Protein AF-A0A7T5EY47-F1 (afdb_monomer_lite)

Radius of gyration: 26.81 Å; chains: 1; bounding box: 70×39×74 Å

Structure (mmCIF, N/CA/C/O backbone):
data_AF-A0A7T5EY47-F1
#
_entry.id   AF-A0A7T5EY47-F1
#
loop_
_atom_site.group_PDB
_atom_site.id
_atom_site.type_symbol
_atom_site.label_atom_id
_atom_site.label_alt_id
_atom_site.label_comp_id
_atom_site.label_asym_id
_atom_site.label_entity_id
_atom_site.label_seq_id
_atom_site.pdbx_PDB_ins_code
_atom_site.Cartn_x
_atom_site.Cartn_y
_atom_site.Cartn_z
_atom_site.occupancy
_atom_site.B_iso_or_equiv
_atom_site.auth_seq_id
_atom_site.auth_comp_id
_atom_site.auth_asym_id
_atom_site.auth_atom_id
_atom_site.pdbx_PDB_model_num
ATOM 1 N N . MET A 1 1 ? 3.473 3.262 28.115 1.00 92.56 1 MET A N 1
ATOM 2 C CA . MET A 1 1 ? 3.878 2.102 27.290 1.00 92.56 1 MET A CA 1
ATOM 3 C C . MET A 1 1 ? 5.386 2.145 27.084 1.00 92.56 1 MET A C 1
ATOM 5 O O . MET A 1 1 ? 6.031 3.031 27.635 1.00 92.56 1 MET A O 1
ATOM 9 N N . GLN A 1 2 ? 5.964 1.184 26.366 1.00 93.12 2 GLN A N 1
ATOM 10 C CA . GLN A 1 2 ? 7.401 1.141 26.091 1.00 93.12 2 GLN A CA 1
ATOM 11 C C . GLN A 1 2 ? 7.886 2.370 25.281 1.00 93.12 2 GLN A C 1
ATOM 13 O O . GLN A 1 2 ? 7.117 2.897 24.471 1.00 93.12 2 GLN A O 1
ATOM 18 N N . PRO A 1 3 ? 9.122 2.858 25.504 1.00 95.50 3 PRO A N 1
ATOM 19 C CA . PRO A 1 3 ? 9.753 3.883 24.666 1.00 95.50 3 PRO A CA 1
ATOM 20 C C . PRO A 1 3 ? 10.361 3.278 23.387 1.00 95.50 3 PRO A C 1
ATOM 22 O O . PRO A 1 3 ? 10.554 2.064 23.315 1.00 95.50 3 PRO A O 1
ATOM 25 N N . ILE A 1 4 ? 10.727 4.128 22.418 1.00 96.06 4 ILE A N 1
ATOM 26 C CA . ILE A 1 4 ? 11.508 3.720 21.233 1.00 96.06 4 ILE A CA 1
ATOM 27 C C . ILE A 1 4 ? 12.911 3.272 21.660 1.00 96.06 4 ILE A C 1
ATOM 29 O O . ILE A 1 4 ? 13.583 3.964 22.434 1.00 96.06 4 ILE A O 1
ATOM 33 N N . LYS A 1 5 ? 13.378 2.142 21.125 1.00 96.38 5 LYS A N 1
ATOM 34 C CA . LYS A 1 5 ? 14.752 1.644 21.265 1.00 96.38 5 LYS A CA 1
ATOM 35 C C . LYS A 1 5 ? 15.541 1.952 19.991 1.00 96.38 5 LYS A C 1
ATOM 37 O O . LYS A 1 5 ? 14.991 2.118 18.910 1.00 96.38 5 LYS A O 1
ATOM 42 N N . LYS A 1 6 ? 16.867 2.018 20.122 1.00 92.81 6 LYS A N 1
ATOM 43 C CA . LYS A 1 6 ? 17.771 2.407 19.028 1.00 92.81 6 LYS A CA 1
ATOM 44 C C . LYS A 1 6 ? 17.626 1.537 17.772 1.00 92.81 6 LYS A C 1
ATOM 46 O O . LYS A 1 6 ? 17.693 2.074 16.670 1.00 92.81 6 LYS A O 1
ATOM 51 N N . ASP A 1 7 ? 17.474 0.233 17.967 1.00 94.94 7 ASP A N 1
ATOM 52 C CA . ASP A 1 7 ? 17.495 -0.764 16.892 1.00 94.94 7 ASP A CA 1
ATOM 53 C C . ASP A 1 7 ? 16.086 -1.169 16.442 1.00 94.94 7 ASP A C 1
ATOM 55 O O . ASP A 1 7 ? 15.936 -2.121 15.680 1.00 94.94 7 ASP A O 1
ATOM 59 N N . ASP A 1 8 ? 15.053 -0.461 16.912 1.00 98.00 8 ASP A N 1
ATOM 60 C CA . ASP A 1 8 ? 13.693 -0.719 16.463 1.00 98.00 8 ASP A CA 1
ATOM 61 C C . ASP A 1 8 ? 13.562 -0.461 14.954 1.00 98.00 8 ASP A C 1
ATOM 63 O O . ASP A 1 8 ? 14.113 0.501 14.403 1.00 98.00 8 ASP A O 1
ATOM 67 N N . ALA A 1 9 ? 12.829 -1.347 14.283 1.00 98.38 9 ALA A N 1
ATOM 68 C CA . ALA A 1 9 ? 12.565 -1.263 12.860 1.00 98.38 9 ALA A CA 1
ATOM 69 C C . ALA A 1 9 ? 11.785 0.018 12.556 1.00 98.38 9 ALA A C 1
ATOM 71 O O . ALA A 1 9 ? 10.772 0.310 13.193 1.00 98.38 9 ALA A O 1
ATOM 72 N N . LYS A 1 10 ? 12.269 0.775 11.572 1.00 98.69 10 LYS A N 1
ATOM 73 C CA . LYS A 1 10 ? 11.682 2.049 11.154 1.00 98.69 10 LYS A CA 1
ATOM 74 C C . LYS A 1 10 ? 10.730 1.840 9.992 1.00 98.69 10 LYS A C 1
ATOM 76 O O . LYS A 1 10 ? 11.046 1.105 9.051 1.00 98.69 10 LYS A O 1
ATOM 81 N N . GLY A 1 11 ? 9.608 2.534 10.042 1.00 98.75 11 GLY A N 1
ATOM 82 C CA . GLY A 1 11 ? 8.609 2.525 8.995 1.00 98.75 11 GLY A C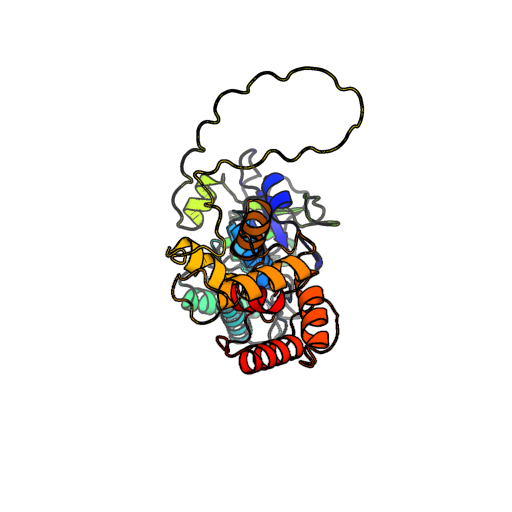A 1
ATOM 83 C C . GLY A 1 11 ? 8.074 3.909 8.692 1.00 98.75 11 GLY A C 1
ATOM 84 O O . GLY A 1 11 ? 8.488 4.907 9.286 1.00 98.75 11 GLY A O 1
ATOM 85 N N . ILE A 1 12 ? 7.162 3.931 7.736 1.00 98.88 12 ILE A N 1
ATOM 86 C CA . ILE A 1 12 ? 6.366 5.095 7.360 1.00 98.88 12 ILE A CA 1
ATOM 87 C C . ILE A 1 12 ? 4.954 4.637 7.019 1.00 98.88 12 ILE A C 1
ATOM 89 O O . ILE A 1 12 ? 4.770 3.507 6.554 1.00 98.88 12 ILE A O 1
ATOM 93 N N . ASP A 1 13 ? 3.991 5.538 7.076 1.00 98.69 13 ASP A N 1
ATOM 94 C CA . ASP A 1 13 ? 2.706 5.339 6.431 1.00 98.69 13 ASP A CA 1
ATOM 95 C C . ASP A 1 13 ? 2.437 6.397 5.359 1.00 98.69 13 ASP A C 1
ATOM 97 O O . ASP A 1 13 ? 2.925 7.529 5.405 1.00 98.69 13 ASP A O 1
ATOM 101 N N . VAL A 1 14 ? 1.776 5.966 4.282 1.00 97.88 14 VAL A N 1
ATOM 102 C CA . VAL A 1 14 ? 1.574 6.776 3.079 1.00 97.88 14 VAL A CA 1
ATOM 103 C C . VAL A 1 14 ? 0.193 6.564 2.470 1.00 97.88 14 VAL A C 1
ATOM 105 O O . VAL A 1 14 ? -0.476 5.544 2.644 1.00 97.88 14 VAL A O 1
ATOM 108 N N . SER A 1 15 ? -0.213 7.530 1.661 1.00 83.75 15 SER A N 1
ATOM 109 C CA . SER A 1 15 ? -1.440 7.522 0.870 1.00 83.75 15 SER A CA 1
ATOM 110 C C . SER A 1 15 ? -1.181 8.199 -0.481 1.00 83.75 15 SER A C 1
ATOM 112 O O . SER A 1 15 ? -0.033 8.458 -0.859 1.00 83.75 15 SER A O 1
ATOM 114 N N . GLN A 1 16 ? -2.238 8.547 -1.218 1.00 80.31 16 GLN A N 1
ATOM 115 C CA . GLN A 1 16 ? -2.116 9.396 -2.405 1.00 80.31 16 GLN A CA 1
ATOM 116 C C . GLN A 1 16 ? -1.406 10.737 -2.151 1.00 80.31 16 GLN A C 1
ATOM 118 O O . GLN A 1 16 ? -0.858 11.312 -3.093 1.00 80.31 16 GLN A O 1
ATOM 123 N N . TRP A 1 17 ? -1.402 11.242 -0.910 1.00 75.00 17 TRP A N 1
ATOM 124 C CA . TRP A 1 17 ? -0.880 12.570 -0.575 1.00 75.00 17 TRP A CA 1
ATOM 125 C C . TRP A 1 17 ? 0.631 12.704 -0.760 1.00 75.00 17 TRP A C 1
ATOM 127 O O . TRP A 1 17 ? 1.111 13.787 -1.088 1.00 75.00 17 TRP A O 1
ATOM 137 N N . GLN A 1 18 ? 1.375 11.605 -0.634 1.00 90.00 18 GLN A N 1
ATOM 138 C CA . GLN A 1 18 ? 2.816 11.581 -0.886 1.00 90.00 18 GLN A CA 1
ATOM 139 C C . GLN A 1 18 ? 3.157 11.573 -2.388 1.00 90.00 18 GLN A C 1
ATOM 141 O O . GLN A 1 18 ? 4.319 11.727 -2.764 1.00 90.00 18 GLN A O 1
ATOM 146 N N . GLY A 1 19 ? 2.159 11.437 -3.269 1.00 79.12 19 GLY A N 1
ATOM 147 C CA . GLY A 1 19 ? 2.345 11.517 -4.712 1.00 79.12 19 GLY A CA 1
ATOM 148 C C . GLY A 1 19 ? 3.208 10.379 -5.261 1.00 79.12 19 GLY A C 1
ATOM 149 O O . GLY A 1 19 ? 2.860 9.207 -5.136 1.00 79.12 19 GLY A O 1
ATOM 150 N N . ALA A 1 20 ? 4.289 10.727 -5.961 1.00 76.12 20 ALA A N 1
ATOM 151 C CA . ALA A 1 20 ? 5.252 9.757 -6.474 1.00 76.12 20 ALA A CA 1
ATOM 152 C C . ALA A 1 20 ? 6.353 9.506 -5.434 1.00 76.12 20 ALA A C 1
ATOM 154 O O . ALA A 1 20 ? 7.009 10.447 -4.993 1.00 76.12 20 ALA A O 1
ATOM 155 N N . ILE A 1 21 ? 6.571 8.235 -5.093 1.00 82.38 21 ILE A N 1
ATOM 156 C CA . ILE A 1 21 ? 7.563 7.801 -4.106 1.00 82.38 21 ILE A CA 1
ATOM 157 C C . ILE A 1 21 ? 8.643 6.967 -4.803 1.00 82.38 21 ILE A C 1
ATOM 159 O O . ILE A 1 21 ? 8.331 5.994 -5.496 1.00 82.38 21 ILE A O 1
ATOM 163 N N . ASN A 1 22 ? 9.915 7.313 -4.593 1.00 86.75 22 ASN A N 1
ATOM 164 C CA . ASN A 1 22 ? 11.037 6.443 -4.940 1.00 86.75 22 ASN A CA 1
ATOM 165 C C . ASN A 1 22 ? 11.305 5.457 -3.795 1.00 86.75 22 ASN A C 1
ATOM 167 O O . ASN A 1 22 ? 12.069 5.736 -2.874 1.00 86.75 22 ASN A O 1
ATOM 171 N N . TRP A 1 23 ? 10.688 4.282 -3.881 1.00 85.38 23 TRP A N 1
ATOM 172 C CA . TRP A 1 23 ? 10.764 3.253 -2.845 1.00 85.38 23 TRP A CA 1
ATOM 173 C C . TRP A 1 23 ? 12.167 2.657 -2.646 1.00 85.38 23 TRP A C 1
ATOM 175 O O . TRP A 1 23 ? 12.481 2.216 -1.544 1.00 85.38 23 TRP A O 1
ATOM 185 N N . HIS A 1 24 ? 13.044 2.697 -3.658 1.00 81.69 24 HIS A N 1
ATOM 186 C CA . HIS A 1 24 ? 14.444 2.290 -3.485 1.00 81.69 24 HIS A CA 1
ATOM 187 C C . HIS A 1 24 ? 15.225 3.282 -2.621 1.00 81.69 24 HIS A C 1
ATOM 189 O O . HIS A 1 24 ? 16.010 2.858 -1.775 1.00 81.69 24 HIS A O 1
ATOM 195 N N . ASP A 1 25 ? 14.987 4.585 -2.796 1.00 87.88 25 ASP A N 1
ATOM 196 C CA . ASP A 1 25 ? 15.592 5.611 -1.943 1.00 87.88 25 ASP A CA 1
ATOM 197 C C . ASP A 1 25 ? 15.035 5.539 -0.516 1.00 87.88 25 ASP A C 1
ATOM 199 O O . ASP A 1 25 ? 15.802 5.687 0.431 1.00 87.88 25 ASP A O 1
ATOM 203 N N . VAL A 1 26 ? 13.736 5.244 -0.363 1.00 90.12 26 VAL A N 1
ATOM 204 C CA . VAL A 1 26 ? 13.091 5.017 0.944 1.00 90.12 26 VAL A CA 1
ATOM 205 C C . VAL A 1 26 ? 13.759 3.850 1.677 1.00 90.12 26 VAL A C 1
ATOM 207 O O . VAL A 1 26 ? 14.174 3.998 2.827 1.00 90.12 26 VAL A O 1
ATOM 210 N N . ALA A 1 27 ? 13.943 2.712 0.997 1.00 82.50 27 ALA A N 1
ATOM 211 C CA . ALA A 1 27 ? 14.639 1.553 1.556 1.00 82.50 27 ALA A CA 1
ATOM 212 C C . ALA A 1 27 ? 16.106 1.874 1.896 1.00 82.50 27 ALA A C 1
ATOM 214 O O . ALA A 1 27 ? 16.597 1.524 2.970 1.00 82.50 27 ALA A O 1
ATOM 215 N N . ALA A 1 28 ? 16.805 2.596 1.013 1.00 87.88 28 ALA A N 1
ATOM 216 C CA . ALA A 1 28 ? 18.188 3.022 1.231 1.00 87.88 28 ALA A CA 1
ATOM 217 C C . ALA A 1 28 ? 18.341 4.030 2.387 1.00 87.88 28 ALA A C 1
ATOM 219 O O . ALA A 1 28 ? 19.430 4.150 2.953 1.00 87.88 28 ALA A O 1
ATOM 220 N N . ASP A 1 29 ? 17.268 4.732 2.762 1.00 95.81 29 ASP A N 1
ATOM 221 C CA . ASP A 1 29 ? 17.214 5.593 3.950 1.00 95.81 29 ASP A CA 1
ATOM 222 C C . ASP A 1 29 ? 16.920 4.815 5.249 1.00 95.81 29 ASP A C 1
ATOM 224 O O . ASP A 1 29 ? 16.841 5.401 6.330 1.00 95.81 29 ASP A O 1
ATOM 228 N N . GLY A 1 30 ? 16.812 3.484 5.166 1.00 95.06 30 GLY A N 1
ATOM 229 C CA . GLY A 1 30 ? 16.663 2.585 6.310 1.00 95.06 30 GLY A CA 1
ATOM 230 C C . GLY A 1 30 ? 15.218 2.336 6.743 1.00 95.06 30 GLY A C 1
ATOM 231 O O . GLY A 1 30 ? 15.006 1.840 7.851 1.00 95.06 30 GLY A O 1
ATOM 232 N N . ILE A 1 31 ? 14.237 2.678 5.904 1.00 98.44 31 ILE A N 1
ATOM 233 C CA . ILE A 1 31 ? 12.839 2.284 6.100 1.00 98.44 31 ILE A CA 1
ATOM 234 C C . ILE A 1 31 ? 12.674 0.826 5.678 1.00 98.44 31 ILE A C 1
ATOM 236 O O . ILE A 1 31 ? 13.074 0.445 4.580 1.00 98.44 31 ILE A O 1
ATOM 240 N N . VAL A 1 32 ? 12.084 0.011 6.553 1.00 98.06 32 VAL A N 1
ATOM 241 C CA . VAL A 1 32 ? 11.966 -1.443 6.347 1.00 98.06 32 VAL A CA 1
ATOM 242 C C . VAL A 1 32 ? 10.525 -1.942 6.316 1.00 98.06 32 VAL A C 1
ATOM 244 O O . VAL A 1 32 ? 10.284 -3.081 5.919 1.00 98.06 32 VAL A O 1
ATOM 247 N N . PHE A 1 33 ? 9.558 -1.107 6.697 1.00 98.81 33 PHE A N 1
ATOM 248 C CA . PHE A 1 33 ? 8.137 -1.403 6.536 1.00 98.81 33 PHE A CA 1
ATOM 249 C C . PHE A 1 33 ? 7.336 -0.161 6.162 1.00 98.81 33 PHE A C 1
ATOM 251 O O . PHE A 1 33 ? 7.777 0.962 6.412 1.00 98.81 33 PHE A O 1
ATOM 258 N N . SER A 1 34 ? 6.161 -0.360 5.566 1.00 98.81 34 SER A N 1
ATOM 259 C CA . SER A 1 34 ? 5.228 0.735 5.335 1.00 98.81 34 SER A CA 1
ATOM 260 C C . SER A 1 34 ? 3.764 0.311 5.360 1.00 98.81 34 SER A C 1
ATOM 262 O O . SER A 1 34 ? 3.400 -0.707 4.770 1.00 98.81 34 SER A O 1
ATOM 264 N N . TYR A 1 35 ? 2.930 1.129 6.005 1.00 98.88 35 TYR A N 1
ATOM 265 C CA . TYR A 1 35 ? 1.476 1.069 5.871 1.00 98.88 35 TYR A CA 1
ATOM 266 C C . TYR A 1 35 ? 0.992 1.980 4.746 1.00 98.88 35 TYR A C 1
ATOM 268 O O . TYR A 1 35 ? 1.446 3.106 4.582 1.00 98.88 35 TYR A O 1
ATOM 276 N N . ILE A 1 36 ? 0.063 1.487 3.936 1.00 98.75 36 ILE A N 1
ATOM 277 C CA . ILE A 1 36 ? -0.375 2.157 2.717 1.00 98.75 36 ILE A CA 1
ATOM 278 C C . ILE A 1 36 ? -1.898 2.198 2.714 1.00 98.75 36 ILE A C 1
ATOM 280 O O . ILE A 1 36 ? -2.559 1.159 2.828 1.00 98.75 36 ILE A O 1
ATOM 284 N N . ARG A 1 37 ? -2.468 3.396 2.565 1.00 98.25 37 ARG A N 1
ATOM 285 C CA . ARG A 1 37 ? -3.923 3.561 2.554 1.00 98.25 37 ARG A CA 1
ATOM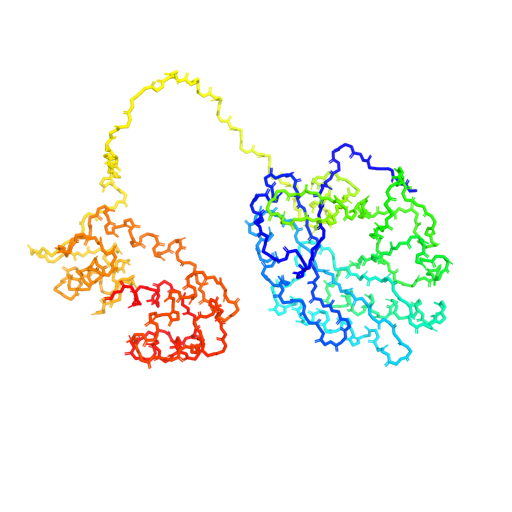 286 C C . ARG A 1 37 ? -4.522 2.814 1.383 1.00 98.25 37 ARG A C 1
ATOM 288 O O . ARG A 1 37 ? -4.152 3.078 0.243 1.00 98.25 37 ARG A O 1
ATOM 295 N N . ALA A 1 38 ? -5.475 1.934 1.655 1.00 96.81 38 ALA A N 1
ATOM 296 C CA . ALA A 1 38 ? -6.230 1.237 0.626 1.00 96.81 38 ALA A CA 1
ATOM 297 C C . ALA A 1 38 ? -7.539 1.944 0.308 1.00 96.81 38 ALA A C 1
ATOM 299 O O . ALA A 1 38 ? -7.890 2.140 -0.856 1.00 96.81 38 ALA A O 1
ATOM 300 N N . THR A 1 39 ? -8.284 2.302 1.349 1.00 94.81 39 THR A N 1
ATOM 301 C CA . THR A 1 39 ? -9.672 2.750 1.218 1.00 94.81 39 THR A CA 1
ATOM 302 C C . THR A 1 39 ? -10.031 3.749 2.306 1.00 94.81 39 THR A C 1
ATOM 304 O O . THR A 1 39 ? -9.385 3.785 3.350 1.00 94.81 39 THR A O 1
ATOM 307 N N . GLU A 1 40 ? -11.062 4.539 2.034 1.00 90.56 40 GLU A N 1
ATOM 308 C CA . GLU A 1 40 ? -11.721 5.438 2.977 1.00 90.56 40 GLU A CA 1
ATOM 309 C C . GLU A 1 40 ? -13.231 5.241 2.822 1.00 90.56 40 GLU A C 1
ATOM 311 O O . GLU A 1 40 ? -13.765 5.308 1.704 1.00 90.56 40 GLU A O 1
ATOM 316 N N . GLY A 1 41 ? -13.904 4.923 3.923 1.00 87.06 41 GLY A N 1
ATOM 317 C CA . GLY A 1 41 ? -15.335 4.657 3.929 1.00 87.06 41 GLY A CA 1
ATOM 318 C C . GLY A 1 41 ? -15.815 3.597 2.930 1.00 87.06 41 GLY A C 1
ATOM 319 O O . GLY A 1 41 ? -15.094 2.675 2.539 1.00 87.06 41 GLY A O 1
ATOM 320 N N . VAL A 1 42 ? -17.056 3.750 2.463 1.00 76.69 42 VAL A N 1
ATOM 321 C CA . VAL A 1 42 ? -17.653 2.920 1.403 1.00 76.69 42 VAL A CA 1
ATOM 322 C C . VAL A 1 42 ? -17.689 3.671 0.072 1.00 76.69 42 VAL A C 1
ATOM 324 O O . VAL A 1 42 ? -18.714 4.200 -0.347 1.00 76.69 42 VAL A O 1
ATOM 327 N N . GLY A 1 43 ? -16.556 3.724 -0.629 1.00 73.94 43 GLY A N 1
ATOM 328 C CA . GLY A 1 43 ? -16.545 4.235 -2.007 1.00 73.94 43 GLY A CA 1
ATOM 329 C C . GLY A 1 43 ? -15.272 4.931 -2.455 1.00 73.94 43 GLY A C 1
ATOM 330 O O . GLY A 1 43 ? -15.097 5.131 -3.657 1.00 73.94 43 GLY A O 1
ATOM 331 N N . PHE A 1 44 ? -14.349 5.243 -1.545 1.00 80.31 44 PHE A N 1
ATOM 332 C CA . PHE A 1 44 ? -13.056 5.795 -1.926 1.00 80.31 44 PHE A CA 1
ATOM 333 C C . PHE A 1 44 ? -11.972 4.715 -1.874 1.00 80.31 44 PHE A C 1
ATOM 335 O O . PHE A 1 44 ? -11.683 4.154 -0.824 1.00 80.31 44 PHE A O 1
ATOM 342 N N . THR A 1 45 ? -11.397 4.386 -3.031 1.00 89.06 45 THR A N 1
ATOM 343 C CA . THR A 1 45 ? -10.154 3.603 -3.126 1.00 89.06 45 THR A CA 1
ATOM 344 C C . THR A 1 45 ? -9.014 4.585 -3.337 1.00 89.06 45 THR A C 1
ATOM 346 O O . THR A 1 45 ? -9.093 5.413 -4.246 1.00 89.06 45 THR A O 1
ATOM 349 N N . ASP A 1 46 ? -7.952 4.478 -2.543 1.00 83.56 46 ASP A N 1
ATOM 350 C CA . ASP A 1 46 ? -6.779 5.319 -2.734 1.00 83.56 46 ASP A CA 1
ATOM 351 C C . ASP A 1 46 ? -6.111 4.977 -4.082 1.00 83.56 46 ASP A C 1
ATOM 353 O O . ASP A 1 46 ? -5.706 3.830 -4.306 1.00 83.56 46 ASP A O 1
ATOM 357 N N . PRO A 1 47 ? -5.989 5.942 -5.012 1.00 79.81 47 PRO A N 1
ATOM 358 C CA . PRO A 1 47 ? -5.504 5.674 -6.365 1.00 79.81 47 PRO A CA 1
ATOM 359 C C . PRO A 1 47 ? -4.029 5.259 -6.407 1.00 79.81 47 PRO A C 1
ATOM 361 O O . PRO A 1 47 ? -3.570 4.753 -7.433 1.00 79.81 47 PRO A O 1
ATOM 364 N N . LYS A 1 48 ? -3.273 5.473 -5.321 1.00 82.62 48 LYS A N 1
ATOM 365 C CA . LYS A 1 48 ? -1.868 5.072 -5.211 1.00 82.62 48 LYS A CA 1
ATOM 366 C C . LYS A 1 48 ? -1.675 3.741 -4.496 1.00 82.62 48 LYS A C 1
ATOM 368 O O . LYS A 1 48 ? -0.570 3.209 -4.577 1.00 82.62 48 LYS A O 1
ATOM 373 N N . PHE A 1 49 ? -2.712 3.170 -3.877 1.00 87.44 49 PHE A N 1
ATOM 374 C CA . PHE A 1 49 ? -2.609 1.964 -3.051 1.00 87.44 49 PHE A CA 1
ATOM 375 C C . PHE A 1 49 ? -1.859 0.817 -3.739 1.00 87.44 49 PHE A C 1
ATOM 377 O O . PHE A 1 49 ? -0.777 0.434 -3.299 1.00 87.44 49 PHE A O 1
ATOM 384 N N . GLY A 1 50 ? -2.389 0.304 -4.855 1.00 82.75 50 GLY A N 1
ATOM 385 C CA . GLY A 1 50 ? -1.797 -0.850 -5.540 1.00 82.75 50 GLY A CA 1
ATOM 386 C C . GLY A 1 50 ? -0.376 -0.580 -6.047 1.00 82.75 50 GLY A C 1
ATOM 387 O O . GLY A 1 50 ? 0.489 -1.450 -5.966 1.00 82.75 50 GLY A O 1
ATOM 388 N N . GLN A 1 51 ? -0.105 0.648 -6.509 1.00 81.88 51 GLN A N 1
ATOM 389 C CA . GLN A 1 51 ? 1.231 1.063 -6.945 1.00 81.88 51 GLN A CA 1
ATOM 390 C C . GLN A 1 51 ? 2.219 1.087 -5.772 1.00 81.88 51 GLN A C 1
ATOM 392 O O . GLN A 1 51 ? 3.323 0.558 -5.892 1.00 81.88 51 GLN A O 1
ATOM 397 N N . ASN A 1 52 ? 1.830 1.688 -4.650 1.00 84.94 52 ASN A N 1
ATOM 398 C CA . ASN A 1 52 ? 2.671 1.788 -3.466 1.00 84.94 52 ASN A CA 1
ATOM 399 C C . ASN A 1 52 ? 2.916 0.411 -2.842 1.00 84.94 52 ASN A C 1
ATOM 401 O O . ASN A 1 52 ? 4.063 0.112 -2.531 1.00 84.94 52 ASN A O 1
ATOM 405 N N . MET A 1 53 ? 1.899 -0.456 -2.754 1.00 94.31 53 MET A N 1
ATOM 406 C CA . MET A 1 53 ? 2.050 -1.824 -2.234 1.00 94.31 53 MET A CA 1
ATOM 407 C C . MET A 1 53 ? 3.072 -2.611 -3.056 1.00 94.31 53 MET A C 1
ATOM 409 O O . MET A 1 53 ? 4.029 -3.165 -2.517 1.00 94.31 53 MET A O 1
ATOM 413 N N . ALA A 1 54 ? 2.918 -2.605 -4.384 1.00 82.06 54 ALA A N 1
ATOM 414 C CA . ALA A 1 54 ? 3.817 -3.330 -5.275 1.00 82.06 54 ALA A CA 1
ATOM 415 C C . ALA A 1 54 ? 5.250 -2.771 -5.254 1.00 82.06 54 ALA A C 1
ATOM 417 O O . ALA A 1 54 ? 6.213 -3.538 -5.272 1.00 82.06 54 ALA A O 1
ATOM 418 N N . ASN A 1 55 ? 5.405 -1.445 -5.228 1.00 85.19 55 ASN A N 1
ATOM 419 C CA . ASN A 1 55 ? 6.721 -0.813 -5.274 1.00 85.19 55 ASN A CA 1
ATOM 420 C C . ASN A 1 55 ? 7.467 -0.905 -3.935 1.00 85.19 55 ASN A C 1
ATOM 422 O O . ASN A 1 55 ? 8.675 -1.132 -3.948 1.00 85.19 55 ASN A O 1
ATOM 426 N N . ALA A 1 56 ? 6.767 -0.788 -2.802 1.00 81.69 56 ALA A N 1
ATOM 427 C CA . ALA A 1 56 ? 7.338 -1.041 -1.481 1.00 81.69 56 ALA A CA 1
ATOM 428 C C . ALA A 1 56 ? 7.857 -2.485 -1.397 1.00 81.69 56 ALA A C 1
ATOM 430 O O . ALA A 1 56 ? 9.043 -2.698 -1.128 1.00 81.69 56 ALA A O 1
ATOM 431 N N . LYS A 1 57 ? 7.020 -3.462 -1.782 1.00 86.50 57 LYS A N 1
ATOM 432 C CA . LYS A 1 57 ? 7.408 -4.877 -1.847 1.00 86.50 57 LYS A CA 1
ATOM 433 C C . LYS A 1 57 ? 8.648 -5.096 -2.718 1.00 86.50 57 LYS A C 1
ATOM 435 O O . LYS A 1 57 ? 9.588 -5.778 -2.315 1.00 86.50 57 LYS A O 1
ATOM 440 N N . ALA A 1 58 ? 8.680 -4.496 -3.912 1.00 76.75 58 ALA A N 1
ATOM 441 C CA . ALA A 1 58 ? 9.806 -4.613 -4.844 1.00 76.75 58 ALA A CA 1
ATOM 442 C C . ALA A 1 58 ? 11.108 -3.982 -4.315 1.00 76.75 58 ALA A C 1
ATOM 444 O O . ALA A 1 58 ? 12.195 -4.412 -4.701 1.00 76.75 58 ALA A O 1
ATOM 445 N N . ALA A 1 59 ? 11.011 -2.991 -3.426 1.00 80.00 59 ALA A N 1
ATOM 446 C CA . ALA A 1 59 ? 12.151 -2.390 -2.742 1.00 80.00 59 ALA A CA 1
ATOM 447 C C . ALA A 1 59 ? 12.600 -3.173 -1.491 1.00 80.00 59 ALA A C 1
ATOM 449 O O . ALA A 1 59 ? 13.563 -2.770 -0.843 1.00 80.00 59 ALA A O 1
ATOM 450 N N . GLY A 1 60 ? 11.936 -4.287 -1.159 1.00 83.88 60 GLY A N 1
ATOM 451 C CA . GLY A 1 60 ? 12.232 -5.093 0.029 1.00 83.88 60 GLY A CA 1
ATOM 452 C C . GLY A 1 60 ? 11.627 -4.546 1.325 1.00 83.88 60 GLY A C 1
ATOM 453 O O . GLY A 1 60 ? 12.023 -4.977 2.405 1.00 83.88 60 GLY A O 1
ATOM 454 N N . ILE A 1 61 ? 10.680 -3.610 1.226 1.00 95.88 61 ILE A N 1
ATOM 455 C CA . ILE A 1 61 ? 9.955 -3.036 2.363 1.00 95.88 61 ILE A CA 1
ATOM 456 C C . ILE A 1 61 ? 8.729 -3.905 2.646 1.00 95.88 61 ILE A C 1
ATOM 458 O O . ILE A 1 61 ? 7.979 -4.221 1.726 1.00 95.88 61 ILE A O 1
ATOM 462 N N . LEU A 1 62 ? 8.521 -4.268 3.915 1.00 96.12 62 LEU A N 1
ATOM 463 C CA . LEU A 1 62 ? 7.348 -5.027 4.355 1.00 96.12 62 LEU A CA 1
ATOM 464 C C . LEU A 1 62 ? 6.104 -4.135 4.307 1.00 96.12 62 LEU A C 1
ATOM 466 O O . LEU A 1 62 ? 5.974 -3.193 5.087 1.00 96.12 62 LEU A O 1
ATOM 470 N N . GLU A 1 63 ? 5.208 -4.419 3.375 1.00 97.94 63 GLU A N 1
ATOM 471 C CA . GLU A 1 63 ? 4.031 -3.610 3.083 1.00 97.94 63 GLU A CA 1
ATOM 472 C C . GLU A 1 63 ? 2.779 -4.076 3.847 1.00 97.94 63 GLU A C 1
ATOM 474 O O . GLU A 1 63 ? 2.584 -5.271 4.090 1.00 97.94 63 GLU A O 1
ATOM 479 N N . GLY A 1 64 ? 1.920 -3.125 4.212 1.00 98.00 64 GLY A N 1
ATOM 480 C CA . GLY A 1 64 ? 0.634 -3.345 4.871 1.00 98.00 64 GLY A CA 1
ATOM 481 C C . GLY A 1 64 ? -0.438 -2.400 4.360 1.00 98.00 64 GLY A C 1
ATOM 482 O O . GLY A 1 64 ? -0.142 -1.285 3.941 1.00 98.00 64 GLY A O 1
ATOM 483 N N . ALA A 1 65 ? -1.695 -2.826 4.426 1.00 98.69 65 ALA A N 1
ATOM 484 C CA . ALA A 1 65 ? -2.833 -2.014 4.013 1.00 98.69 65 ALA A CA 1
ATOM 485 C C . ALA A 1 65 ? -3.578 -1.435 5.221 1.00 98.69 65 ALA A C 1
ATOM 487 O O . ALA A 1 65 ? -3.831 -2.166 6.185 1.00 98.69 65 ALA A O 1
ATOM 488 N N . TYR A 1 66 ? -3.997 -0.169 5.134 1.00 98.81 66 TYR A N 1
ATOM 489 C CA . TYR A 1 66 ? -4.917 0.424 6.109 1.00 98.81 66 TYR A CA 1
ATOM 490 C C . TYR A 1 66 ? -6.199 0.980 5.480 1.00 98.81 66 TYR A C 1
ATOM 492 O O . TYR A 1 66 ? -6.240 1.343 4.299 1.00 98.81 66 TYR A O 1
ATOM 500 N N . HIS A 1 67 ? -7.257 1.022 6.285 1.00 98.69 67 HIS A N 1
ATOM 501 C CA . HIS A 1 67 ? -8.558 1.588 5.949 1.00 98.69 67 HIS A CA 1
ATOM 502 C C . HIS A 1 67 ? -8.843 2.812 6.818 1.00 98.69 67 HIS A C 1
ATOM 504 O O . HIS A 1 67 ? -8.907 2.658 8.034 1.00 98.69 67 HIS A O 1
ATOM 510 N N . TYR A 1 68 ? -9.057 3.980 6.208 1.00 94.62 68 TYR A N 1
ATOM 511 C CA . TYR A 1 68 ? -9.520 5.173 6.921 1.00 94.62 68 TYR A CA 1
ATOM 512 C C . TYR A 1 68 ? -11.018 5.053 7.208 1.00 94.62 68 TYR A C 1
ATOM 514 O O . TYR A 1 68 ? -11.845 5.099 6.290 1.00 94.62 68 TYR A O 1
ATOM 522 N N . ALA A 1 69 ? -11.354 4.884 8.481 1.00 93.69 69 ALA A N 1
ATOM 523 C CA . ALA A 1 69 ? -12.710 4.636 8.933 1.00 93.69 69 ALA A CA 1
ATOM 524 C C . ALA A 1 69 ? -13.564 5.902 8.852 1.00 93.69 69 ALA A C 1
ATOM 526 O O . ALA A 1 69 ? -13.154 6.983 9.288 1.00 93.69 69 ALA A O 1
ATOM 527 N N . THR A 1 70 ? -14.803 5.751 8.386 1.00 87.25 70 THR A N 1
ATOM 528 C CA . THR A 1 70 ? -15.803 6.829 8.438 1.00 87.25 70 THR A CA 1
ATOM 529 C C . THR A 1 70 ? -17.030 6.404 9.246 1.00 87.25 70 THR A C 1
ATOM 531 O O . THR A 1 70 ? -18.150 6.401 8.728 1.00 87.25 70 THR A O 1
ATOM 534 N N . PRO A 1 71 ? -16.867 6.009 10.526 1.00 84.88 71 PRO A N 1
ATOM 535 C CA . PRO A 1 71 ? -17.986 5.547 11.333 1.00 84.88 71 PRO A CA 1
ATOM 536 C C . PRO A 1 71 ? -19.035 6.654 11.431 1.00 84.88 71 PRO A C 1
ATOM 538 O O . PRO A 1 71 ? -18.734 7.783 11.808 1.00 84.88 71 PRO A O 1
ATOM 541 N N . ASP A 1 72 ? -20.272 6.309 11.098 1.00 77.19 72 ASP A N 1
ATOM 542 C CA . ASP A 1 72 ? -21.457 7.147 11.264 1.00 77.19 72 ASP A CA 1
ATOM 543 C C . ASP A 1 72 ? -22.646 6.262 11.663 1.00 77.19 72 ASP A C 1
ATOM 545 O O . ASP A 1 72 ? -22.667 5.064 11.382 1.00 77.19 72 ASP A O 1
ATOM 549 N N . VAL A 1 73 ? -23.655 6.835 12.320 1.00 67.00 73 VAL A N 1
ATOM 550 C CA . VAL A 1 73 ? -24.866 6.121 12.753 1.00 67.00 73 VAL A CA 1
ATOM 551 C C . VAL A 1 73 ? -25.636 5.475 11.595 1.00 67.00 73 VAL A C 1
ATOM 553 O O . VAL A 1 73 ? -26.452 4.587 11.839 1.00 67.00 73 VAL A O 1
ATOM 556 N N . SER A 1 74 ? -25.391 5.913 10.355 1.00 69.75 74 SER A N 1
ATOM 557 C CA . SER A 1 74 ? -25.979 5.349 9.135 1.00 69.75 74 SER A CA 1
ATOM 558 C C . SER A 1 74 ? -25.039 4.431 8.342 1.00 69.75 74 SER A C 1
ATOM 560 O O . SER A 1 74 ? -25.470 3.821 7.362 1.00 69.75 74 SER A O 1
ATOM 562 N N . ASN A 1 75 ? -23.779 4.305 8.764 1.00 68.56 75 ASN A N 1
ATOM 563 C CA . ASN A 1 75 ? -22.742 3.580 8.045 1.00 68.56 75 ASN A CA 1
ATOM 564 C C . ASN A 1 75 ? -22.431 2.220 8.696 1.00 68.56 75 ASN A C 1
ATOM 566 O O . ASN A 1 75 ? -22.193 2.116 9.901 1.00 68.56 75 ASN A O 1
ATOM 570 N N . ASP A 1 76 ? -22.419 1.167 7.881 1.00 82.88 76 ASP A N 1
ATOM 571 C CA . ASP A 1 76 ? -22.222 -0.214 8.319 1.00 82.88 76 ASP A CA 1
ATOM 572 C C . ASP A 1 76 ? -20.729 -0.578 8.340 1.00 82.88 76 ASP A C 1
ATOM 574 O O . ASP A 1 76 ? -20.074 -0.636 7.297 1.00 82.88 76 ASP A O 1
ATOM 578 N N . ALA A 1 77 ? -20.209 -0.892 9.531 1.00 93.56 77 ALA A N 1
ATOM 579 C CA . ALA A 1 77 ? -18.837 -1.359 9.740 1.00 93.56 77 ALA A CA 1
ATOM 580 C C . ALA A 1 77 ? -18.459 -2.538 8.834 1.00 93.56 77 ALA A C 1
ATOM 582 O O . ALA A 1 77 ? -17.335 -2.623 8.336 1.00 93.56 77 ALA A O 1
ATOM 583 N N . VAL A 1 78 ? -19.405 -3.452 8.596 1.00 95.31 78 VAL A N 1
ATOM 584 C CA . VAL A 1 78 ? -19.186 -4.627 7.750 1.00 95.31 78 VAL A CA 1
ATOM 585 C C . VAL A 1 78 ? -19.077 -4.225 6.279 1.00 95.31 78 VAL A C 1
ATOM 587 O O . VAL A 1 78 ? -18.321 -4.847 5.530 1.00 95.31 78 VAL A O 1
ATOM 590 N N . ALA A 1 79 ? -19.781 -3.175 5.853 1.00 92.06 79 ALA A N 1
ATOM 591 C CA . ALA A 1 79 ? -19.682 -2.660 4.493 1.00 92.06 79 ALA A CA 1
ATOM 592 C C . ALA A 1 79 ? -18.311 -2.015 4.233 1.00 92.06 79 ALA A C 1
ATOM 594 O O . ALA A 1 79 ? -17.694 -2.320 3.209 1.00 92.06 79 ALA A O 1
ATOM 595 N N . GLU A 1 80 ? -17.799 -1.209 5.172 1.00 95.38 80 GLU A N 1
ATOM 596 C CA . GLU A 1 80 ? -16.429 -0.672 5.109 1.00 95.38 80 GLU A CA 1
ATOM 597 C C . GLU A 1 80 ? -15.387 -1.795 5.110 1.00 95.38 80 GLU A C 1
ATOM 599 O O . GLU A 1 80 ? -14.542 -1.857 4.215 1.00 95.38 80 GLU A O 1
ATOM 604 N N . ALA A 1 81 ? -15.498 -2.753 6.036 1.00 97.81 81 ALA A N 1
ATOM 605 C CA . ALA A 1 81 ? -14.583 -3.891 6.119 1.00 97.81 81 ALA A CA 1
ATOM 606 C C . ALA A 1 81 ? -14.583 -4.736 4.837 1.00 97.81 81 ALA A C 1
ATOM 608 O O . ALA A 1 81 ? -13.527 -5.164 4.361 1.00 97.81 81 ALA A O 1
ATOM 609 N N . LYS A 1 82 ? -15.762 -4.966 4.245 1.00 95.62 82 LYS A N 1
ATOM 610 C CA . LYS A 1 82 ? -15.898 -5.671 2.969 1.00 95.62 82 LYS A CA 1
ATOM 611 C C . LYS A 1 82 ? -15.248 -4.900 1.833 1.00 95.62 82 LYS A C 1
ATOM 613 O O . LYS A 1 82 ? -14.505 -5.504 1.062 1.00 95.62 82 LYS A O 1
ATOM 618 N N . TYR A 1 83 ? -15.519 -3.604 1.726 1.00 94.88 83 TYR A N 1
ATOM 619 C CA . TYR A 1 83 ? -14.937 -2.766 0.686 1.00 94.88 83 TYR A CA 1
ATOM 620 C C . TYR A 1 83 ? -13.408 -2.723 0.794 1.00 94.88 83 TYR A C 1
ATOM 622 O O . TYR A 1 83 ? -12.722 -2.950 -0.202 1.00 94.88 83 TYR A O 1
ATOM 630 N N . PHE A 1 84 ? -12.882 -2.556 2.009 1.00 98.31 84 PHE A N 1
ATOM 631 C CA . PHE A 1 84 ? -11.455 -2.641 2.297 1.00 98.31 84 PHE A CA 1
ATOM 632 C C . PHE A 1 84 ? -10.857 -3.975 1.842 1.00 98.31 84 PHE A C 1
ATOM 634 O O . PHE A 1 84 ? -9.931 -3.981 1.032 1.00 98.31 84 PHE A O 1
ATOM 641 N N . CYS A 1 85 ? -11.412 -5.109 2.288 1.00 97.38 85 CYS A N 1
ATOM 642 C CA . CYS A 1 85 ? -10.886 -6.426 1.917 1.00 97.38 85 CYS A CA 1
ATOM 643 C C . CYS A 1 85 ? -10.912 -6.655 0.402 1.00 97.38 85 CYS A C 1
ATOM 645 O O . CYS A 1 85 ? -9.920 -7.106 -0.168 1.00 97.38 85 CYS A O 1
ATOM 647 N N . ASP A 1 86 ? -12.021 -6.318 -0.260 1.00 94.56 86 ASP A N 1
ATOM 648 C CA . ASP A 1 86 ? -12.182 -6.538 -1.697 1.00 94.56 86 ASP A CA 1
ATOM 649 C C . ASP A 1 86 ? -11.201 -5.679 -2.518 1.00 94.56 86 ASP A C 1
ATOM 651 O O . ASP A 1 86 ? -10.628 -6.153 -3.503 1.00 94.56 86 ASP A O 1
ATOM 655 N N . VAL A 1 87 ? -10.966 -4.424 -2.114 1.00 89.31 87 VAL A N 1
ATOM 656 C CA . VAL A 1 87 ? -9.974 -3.546 -2.755 1.00 89.31 87 VAL A CA 1
ATOM 657 C C . VAL A 1 87 ? -8.562 -4.071 -2.535 1.00 89.31 87 VAL A C 1
ATOM 659 O O . VAL A 1 87 ? -7.779 -4.120 -3.487 1.00 89.31 87 VAL A O 1
ATOM 662 N N . VAL A 1 88 ? -8.234 -4.488 -1.314 1.00 94.00 88 VAL A N 1
ATOM 663 C CA . VAL A 1 88 ? -6.900 -4.993 -0.987 1.00 94.00 88 VAL A CA 1
ATOM 664 C C . VAL A 1 88 ? -6.582 -6.269 -1.767 1.00 94.00 88 VAL A C 1
ATOM 666 O O . VAL A 1 88 ? -5.552 -6.350 -2.437 1.00 94.00 88 VAL A O 1
ATOM 669 N N . GLU A 1 89 ? -7.498 -7.237 -1.781 1.00 93.25 89 GLU A N 1
ATOM 670 C CA . GLU A 1 89 ? -7.347 -8.490 -2.531 1.00 93.25 89 GLU A CA 1
ATOM 671 C C . GLU A 1 89 ? -7.227 -8.254 -4.043 1.00 93.25 89 GLU A C 1
ATOM 673 O O . GLU A 1 89 ? -6.365 -8.844 -4.698 1.00 93.25 89 GLU A O 1
ATOM 678 N N . LYS A 1 90 ? -8.021 -7.330 -4.602 1.00 88.94 90 LYS A N 1
ATOM 679 C CA . LYS A 1 90 ? -7.942 -6.951 -6.022 1.00 88.94 90 LYS A CA 1
ATOM 680 C C . LYS A 1 90 ? -6.583 -6.355 -6.413 1.00 88.94 90 LYS A C 1
ATOM 682 O O . LYS A 1 90 ? -6.218 -6.406 -7.586 1.00 88.94 90 LYS A O 1
ATOM 687 N N . ASN A 1 91 ? -5.844 -5.799 -5.455 1.00 84.25 91 ASN A N 1
ATOM 688 C CA . ASN A 1 91 ? -4.561 -5.127 -5.670 1.00 84.25 91 ASN A CA 1
ATOM 689 C C . ASN A 1 91 ? -3.352 -5.952 -5.188 1.00 84.25 91 ASN A C 1
ATOM 691 O O . ASN A 1 91 ? -2.294 -5.392 -4.919 1.00 84.25 91 ASN A O 1
ATOM 695 N N . GLY A 1 92 ? -3.482 -7.282 -5.118 1.00 78.44 92 GLY A N 1
ATOM 696 C CA . GLY A 1 92 ? -2.362 -8.179 -4.803 1.00 78.44 92 GLY A CA 1
ATOM 697 C C . GLY A 1 92 ? -2.315 -8.662 -3.353 1.00 78.44 92 GLY A C 1
ATOM 698 O O . GLY A 1 92 ? -1.385 -9.378 -2.986 1.00 78.44 92 GLY A O 1
ATOM 699 N N . GLY A 1 93 ? -3.332 -8.336 -2.551 1.00 89.44 93 GLY A N 1
ATOM 700 C CA . GLY A 1 93 ? -3.493 -8.834 -1.189 1.00 89.44 93 GLY A CA 1
ATOM 701 C C . GLY A 1 93 ? -2.952 -7.891 -0.117 1.00 89.44 93 GLY A C 1
ATOM 702 O O . GLY A 1 93 ? -2.509 -6.780 -0.383 1.00 89.44 93 GLY A O 1
ATOM 703 N N . PHE A 1 94 ? -3.028 -8.351 1.131 1.00 91.81 94 PHE A N 1
ATOM 704 C CA . PHE A 1 94 ? -2.784 -7.537 2.329 1.00 91.81 94 PHE A CA 1
ATOM 705 C C . PHE A 1 94 ? -1.313 -7.218 2.614 1.00 91.81 94 PHE A C 1
ATOM 707 O O . PHE A 1 94 ? -1.039 -6.479 3.555 1.00 91.81 94 PHE A O 1
ATOM 714 N N . GLY A 1 95 ? -0.382 -7.757 1.827 1.00 92.69 95 GLY A N 1
ATOM 715 C CA . GLY A 1 95 ? 1.043 -7.649 2.112 1.00 92.69 95 GLY A CA 1
ATOM 716 C C . GLY A 1 95 ? 1.476 -8.468 3.327 1.00 92.69 95 GLY A C 1
ATOM 717 O O . GLY A 1 95 ? 0.747 -9.334 3.829 1.00 92.69 95 GLY A O 1
ATOM 718 N N . GLU A 1 96 ? 2.687 -8.191 3.797 1.00 93.94 96 GLU A N 1
ATOM 719 C CA . GLU A 1 96 ? 3.326 -8.928 4.888 1.00 93.94 96 GLU A CA 1
ATOM 720 C C . GLU A 1 96 ? 2.880 -8.431 6.271 1.00 93.94 96 GLU A C 1
ATOM 722 O O . GLU A 1 96 ? 2.842 -9.217 7.217 1.00 93.94 96 GLU A O 1
ATOM 727 N N . LEU A 1 97 ? 2.464 -7.167 6.405 1.00 97.56 97 LEU A N 1
ATOM 728 C CA . LEU A 1 97 ? 1.969 -6.604 7.668 1.00 97.56 97 LEU A CA 1
ATOM 729 C C . LEU A 1 97 ? 0.475 -6.896 7.897 1.00 97.56 97 LEU A C 1
ATOM 731 O O . LEU A 1 97 ? -0.266 -7.227 6.971 1.00 97.56 97 LEU A O 1
ATOM 735 N N . ARG A 1 98 ? 0.023 -6.815 9.155 1.00 97.19 98 ARG A N 1
ATOM 736 C CA . ARG A 1 98 ? -1.381 -7.070 9.525 1.00 97.19 98 ARG A CA 1
ATOM 737 C C . ARG A 1 98 ? -2.295 -5.953 8.996 1.00 97.19 98 ARG A C 1
ATOM 739 O O . ARG A 1 98 ? -1.849 -4.818 8.930 1.00 97.19 98 ARG A O 1
ATOM 746 N N . PRO A 1 99 ? -3.559 -6.232 8.630 1.00 98.25 99 PRO A N 1
ATOM 747 C CA . PRO A 1 99 ? -4.486 -5.187 8.191 1.00 98.25 99 PRO A CA 1
ATOM 748 C C . PRO A 1 99 ? -4.741 -4.169 9.307 1.00 98.25 99 PRO A C 1
ATOM 750 O O . PRO A 1 99 ? -4.972 -4.573 10.448 1.00 98.25 99 PRO A O 1
ATOM 753 N N . ALA A 1 100 ? -4.746 -2.879 8.972 1.00 98.81 100 ALA A N 1
ATOM 754 C CA . ALA A 1 100 ? -4.970 -1.807 9.937 1.00 98.81 100 ALA A CA 1
ATOM 755 C C . ALA A 1 100 ? -6.302 -1.069 9.709 1.00 98.81 100 ALA A C 1
ATOM 757 O O . ALA A 1 100 ? -6.673 -0.755 8.576 1.00 98.81 100 ALA A O 1
ATOM 758 N N . LEU A 1 101 ? -7.006 -0.784 10.801 1.00 98.75 101 LEU A N 1
ATOM 759 C CA . LEU A 1 101 ? -8.135 0.134 10.871 1.00 98.75 101 LEU A CA 1
ATOM 760 C C . LEU A 1 101 ? -7.631 1.473 11.408 1.00 98.75 101 LEU A C 1
ATOM 762 O O . LEU A 1 101 ? -7.142 1.537 12.532 1.00 98.75 101 LEU A O 1
ATOM 766 N N . ASP A 1 102 ? -7.764 2.523 10.613 1.00 98.50 102 ASP A N 1
ATOM 767 C CA . ASP A 1 102 ? -7.430 3.895 10.972 1.00 98.50 102 ASP A CA 1
ATOM 768 C C . ASP A 1 102 ? -8.693 4.613 11.461 1.00 98.50 102 ASP A C 1
ATOM 770 O O . ASP A 1 102 ? -9.625 4.847 10.692 1.00 98.50 102 ASP A O 1
ATOM 774 N N . LEU A 1 103 ? -8.764 4.861 12.774 1.00 97.38 103 LEU A N 1
ATOM 775 C CA . LEU A 1 103 ? -9.952 5.359 13.459 1.00 97.38 103 LEU A CA 1
ATOM 776 C C . LEU A 1 103 ? -9.672 6.693 14.157 1.00 97.38 103 LEU A C 1
ATOM 778 O O . LEU A 1 103 ? -9.244 6.748 15.310 1.00 97.38 103 LEU A O 1
ATOM 782 N N . GLU A 1 104 ? -10.005 7.785 13.479 1.00 89.75 104 GLU A N 1
ATOM 783 C CA . GLU A 1 104 ? -9.753 9.141 13.990 1.00 89.75 104 GLU A CA 1
ATOM 784 C C . GLU A 1 104 ? -11.021 9.966 14.229 1.00 89.75 104 GLU A C 1
ATOM 786 O O . GLU A 1 104 ? -10.968 11.061 14.795 1.00 89.75 104 GLU A O 1
ATOM 791 N N . THR A 1 105 ? -12.179 9.444 13.825 1.00 86.19 105 THR A N 1
ATOM 792 C CA . THR A 1 105 ? -13.476 10.112 13.966 1.00 86.19 105 THR A CA 1
ATOM 793 C C . THR A 1 105 ? -14.527 9.157 14.530 1.00 86.19 105 THR A C 1
ATOM 795 O O . THR A 1 105 ? -14.398 7.940 14.435 1.00 86.19 105 THR A O 1
ATOM 798 N N . GLU A 1 106 ? -15.564 9.698 15.172 1.00 84.38 106 GLU A N 1
ATOM 799 C CA . GLU A 1 106 ? -16.702 8.921 15.691 1.00 84.38 106 GLU A CA 1
ATOM 800 C C . GLU A 1 106 ? -18.064 9.372 15.138 1.00 84.38 106 GLU A C 1
ATOM 802 O O . GLU A 1 106 ? -19.083 8.774 15.471 1.00 84.38 106 GLU A O 1
ATOM 807 N N . SER A 1 107 ? -18.093 10.474 14.379 1.00 83.12 107 SER A N 1
ATOM 808 C CA . SER A 1 107 ? -19.280 11.113 13.781 1.00 83.12 107 SER A CA 1
ATOM 809 C C . SER A 1 107 ? -20.554 11.068 14.641 1.00 83.12 107 SER A C 1
ATOM 811 O O . SER A 1 107 ? -21.637 10.724 14.180 1.00 83.12 107 SER A O 1
ATOM 813 N N . GLY A 1 108 ? -20.437 11.422 15.926 1.00 81.25 108 GLY A N 1
ATOM 814 C CA . GLY A 1 108 ? -21.580 11.510 16.843 1.00 81.25 108 GLY A CA 1
ATOM 815 C C . GLY A 1 108 ? -22.045 10.184 17.460 1.00 81.25 108 GLY A C 1
ATOM 816 O O . GLY A 1 108 ? -23.026 10.179 18.206 1.00 81.25 108 GLY A O 1
ATOM 817 N N . MET A 1 109 ? -21.346 9.072 17.215 1.00 88.88 109 MET A N 1
ATOM 818 C CA . MET A 1 109 ? -21.591 7.813 17.914 1.00 88.88 109 MET A CA 1
ATOM 819 C C . MET A 1 109 ? -21.314 7.926 19.416 1.00 88.88 109 MET A C 1
ATOM 821 O O . MET A 1 109 ? -20.347 8.542 19.867 1.00 88.88 109 MET A O 1
ATOM 825 N N . THR A 1 110 ? -22.129 7.237 20.214 1.00 94.00 110 THR A N 1
ATOM 826 C CA . THR A 1 110 ? -21.792 6.969 21.618 1.00 94.00 110 THR A CA 1
ATOM 827 C C . THR A 1 110 ? -20.613 5.990 21.714 1.00 94.00 110 THR A C 1
ATOM 829 O O . THR A 1 110 ? -20.425 5.175 20.806 1.00 94.00 110 THR A O 1
ATOM 832 N N . PRO A 1 111 ? -19.873 5.954 22.841 1.00 95.31 111 PRO A N 1
ATOM 833 C CA . PRO A 1 111 ? -18.798 4.980 23.050 1.00 95.31 111 PRO A CA 1
ATOM 834 C C . PRO A 1 111 ? -19.214 3.531 22.769 1.00 95.31 111 PRO A C 1
ATOM 836 O O . PRO A 1 111 ? -18.490 2.789 22.117 1.00 95.31 111 PRO A O 1
ATOM 839 N N . LYS A 1 112 ? -20.417 3.132 23.199 1.00 94.94 112 LYS A N 1
ATOM 840 C CA . LYS A 1 112 ? -20.935 1.775 22.979 1.00 94.94 112 LYS A CA 1
ATOM 841 C C . LYS A 1 112 ? -21.161 1.470 21.494 1.00 94.94 112 LYS A C 1
ATOM 843 O O . LYS A 1 112 ? -20.885 0.356 21.063 1.00 94.94 112 LYS A O 1
ATOM 848 N N . GLN A 1 113 ? -21.675 2.433 20.728 1.00 94.19 113 GLN A N 1
ATOM 849 C CA . GLN A 1 113 ? -21.878 2.271 19.285 1.00 94.19 113 GLN A CA 1
ATOM 850 C C . GLN A 1 113 ? -20.542 2.183 18.553 1.00 94.19 113 GLN A C 1
ATOM 852 O O . GLN A 1 113 ? -20.363 1.272 17.755 1.00 94.19 113 GLN A O 1
ATOM 857 N N . LEU A 1 114 ? -19.593 3.059 18.889 1.00 95.31 114 LEU A N 1
ATOM 858 C CA . LEU A 1 114 ? -18.260 3.048 18.293 1.00 95.31 114 LEU A CA 1
ATOM 859 C C . LEU A 1 114 ? -17.521 1.734 18.586 1.00 95.31 114 LEU A C 1
ATOM 861 O O . LEU A 1 114 ? -16.975 1.121 17.678 1.00 95.31 114 LEU A O 1
ATOM 865 N N . GLN A 1 115 ? -17.570 1.249 19.832 1.00 95.94 115 GLN A N 1
ATOM 866 C CA . GLN A 1 115 ? -17.006 -0.055 20.204 1.00 95.94 115 GLN A CA 1
ATOM 867 C C . GLN A 1 115 ? -17.631 -1.193 19.393 1.00 95.94 115 GLN A C 1
ATOM 869 O O . GLN A 1 115 ? -16.917 -2.066 18.909 1.00 95.94 115 GLN A O 1
ATOM 874 N N . GLN A 1 116 ? -18.958 -1.195 19.234 1.00 95.81 116 GLN A N 1
ATOM 875 C CA . GLN A 1 116 ? -19.645 -2.202 18.427 1.00 95.81 116 GLN A CA 1
ATOM 876 C C . GLN A 1 116 ? -19.215 -2.132 16.956 1.00 95.81 116 GLN A C 1
ATOM 878 O O . GLN A 1 116 ? -18.937 -3.167 16.361 1.00 95.81 116 GLN A O 1
ATOM 883 N N . TRP A 1 117 ? -19.091 -0.924 16.409 1.00 96.00 117 TRP A N 1
ATOM 884 C CA . TRP A 1 117 ? -18.651 -0.691 15.039 1.00 96.00 117 TRP A CA 1
ATOM 885 C C . TRP A 1 117 ? -17.237 -1.246 14.799 1.00 96.00 117 TRP A C 1
ATOM 887 O O . TRP A 1 117 ? -17.041 -2.060 13.898 1.00 96.00 117 TRP A O 1
ATOM 897 N N . VAL A 1 118 ? -16.279 -0.915 15.673 1.00 97.06 118 VAL A N 1
ATOM 898 C CA . VAL A 1 118 ? -14.902 -1.447 15.612 1.00 97.06 118 VAL A CA 1
ATOM 899 C C . VAL A 1 118 ? -14.904 -2.970 15.724 1.00 97.06 118 VAL A C 1
ATOM 901 O O . VAL A 1 118 ? -14.256 -3.659 14.938 1.00 97.06 118 VAL A O 1
ATOM 904 N N . ASN A 1 119 ? -15.698 -3.517 16.650 1.00 97.25 119 ASN A N 1
ATOM 905 C CA . ASN A 1 119 ? -15.805 -4.961 16.822 1.00 97.25 119 ASN A CA 1
ATOM 906 C C . ASN A 1 119 ? -16.301 -5.669 15.553 1.00 97.25 119 ASN A C 1
ATOM 908 O O . ASN A 1 119 ? -15.836 -6.766 15.246 1.00 97.25 119 ASN A O 1
ATOM 912 N N . ASP A 1 120 ? -17.262 -5.086 14.841 1.00 97.06 120 ASP A N 1
ATOM 913 C CA . ASP A 1 120 ? -17.845 -5.696 13.646 1.00 97.06 120 ASP A CA 1
ATOM 914 C C . ASP A 1 120 ? -16.911 -5.577 12.435 1.00 97.06 120 ASP A C 1
ATOM 916 O O . ASP A 1 120 ? -16.734 -6.566 11.714 1.00 97.06 120 ASP A O 1
ATOM 920 N N . PHE A 1 121 ? -16.221 -4.439 12.282 1.00 97.81 121 PHE A N 1
ATOM 921 C CA . PHE A 1 121 ? -15.157 -4.274 11.289 1.00 97.81 121 PHE A CA 1
ATOM 922 C C . PHE A 1 121 ? -14.045 -5.314 11.499 1.00 97.81 121 PHE A C 1
ATOM 924 O O . PHE A 1 121 ? -13.755 -6.123 10.608 1.00 97.81 121 PHE A O 1
ATOM 931 N N . GLY A 1 122 ? -13.468 -5.355 12.705 1.00 97.81 122 GLY A N 1
ATOM 932 C CA . GLY A 1 122 ? -12.343 -6.226 13.042 1.00 97.81 122 GLY A CA 1
ATOM 933 C C . GLY A 1 122 ? -12.680 -7.714 12.915 1.00 97.81 122 GLY A C 1
ATOM 934 O O . GLY A 1 122 ? -11.890 -8.491 12.370 1.00 97.81 122 GLY A O 1
ATOM 935 N N . LYS A 1 123 ? -13.887 -8.135 13.331 1.00 98.00 123 LYS A N 1
ATOM 936 C CA . LYS A 1 123 ? -14.363 -9.519 13.133 1.00 98.00 123 LYS A CA 1
ATOM 937 C C . LYS A 1 123 ? -14.441 -9.889 11.659 1.00 98.00 123 LYS A C 1
ATOM 939 O O . LYS A 1 123 ? -14.016 -10.988 11.293 1.00 98.00 123 LYS A O 1
ATOM 944 N N . TYR A 1 124 ? -14.973 -9.001 10.820 1.00 98.00 124 TYR A N 1
ATOM 945 C CA . TYR A 1 124 ? -15.087 -9.271 9.393 1.00 98.00 124 TYR A CA 1
ATOM 946 C C . TYR A 1 124 ? -13.702 -9.392 8.745 1.00 98.00 124 TYR A C 1
ATOM 948 O O . TYR A 1 124 ? -13.426 -10.399 8.085 1.00 98.00 124 TYR A O 1
ATOM 956 N N . VAL A 1 125 ? -12.798 -8.441 9.001 1.00 98.00 125 VAL A N 1
ATOM 957 C CA . VAL A 1 125 ? -11.420 -8.487 8.480 1.00 98.00 125 VAL A CA 1
ATOM 958 C C . VAL A 1 125 ? -10.687 -9.745 8.952 1.00 98.00 125 VAL A C 1
ATOM 960 O O . VAL A 1 125 ? -10.075 -10.441 8.136 1.00 98.00 125 VAL A O 1
ATOM 963 N N . LYS A 1 126 ? -10.796 -10.111 10.236 1.00 97.12 126 LYS A N 1
ATOM 964 C CA . LYS A 1 126 ? -10.197 -11.345 10.772 1.00 97.12 126 LYS A CA 1
ATOM 965 C C . LYS A 1 126 ? -10.764 -12.592 10.093 1.00 97.12 126 LYS A C 1
ATOM 967 O O . LYS A 1 126 ? -10.004 -13.503 9.779 1.00 97.12 126 LYS A O 1
ATOM 972 N N . SER A 1 127 ? -12.068 -12.624 9.805 1.00 96.44 127 SER A N 1
ATOM 973 C CA . SER A 1 127 ? -12.701 -13.750 9.100 1.00 96.44 127 SER A CA 1
ATOM 974 C C . SER A 1 127 ? -12.223 -13.907 7.651 1.00 96.44 127 SER A C 1
ATOM 976 O O . SER A 1 127 ? -12.135 -15.028 7.156 1.00 96.44 127 SER A O 1
ATOM 978 N N . ARG A 1 128 ? -11.882 -12.797 6.982 1.00 94.00 128 ARG A N 1
ATOM 979 C CA . ARG A 1 128 ? -11.392 -12.782 5.594 1.00 94.00 128 ARG A CA 1
ATOM 980 C C . ARG A 1 128 ? -9.909 -13.103 5.486 1.00 94.00 128 ARG A C 1
ATOM 982 O O . ARG A 1 128 ? -9.496 -13.787 4.559 1.00 94.00 128 ARG A O 1
ATOM 989 N N . THR A 1 129 ? -9.115 -12.610 6.431 1.00 93.31 129 THR A N 1
ATOM 990 C CA . THR A 1 129 ? -7.648 -12.672 6.357 1.00 93.31 129 THR A CA 1
ATOM 991 C C . THR A 1 129 ? -7.041 -13.789 7.195 1.00 93.31 129 THR A C 1
ATOM 993 O O . THR A 1 129 ? -5.898 -14.168 6.959 1.00 93.31 129 THR A O 1
ATOM 996 N N . ASN A 1 130 ? -7.776 -14.301 8.189 1.00 93.44 130 ASN A N 1
ATOM 997 C CA . ASN A 1 130 ? -7.248 -15.123 9.278 1.00 93.44 130 ASN A CA 1
ATOM 998 C C . ASN A 1 130 ? -6.105 -14.438 10.061 1.00 93.44 130 ASN A C 1
ATOM 1000 O O . ASN A 1 130 ? -5.249 -15.099 10.649 1.00 93.44 130 ASN A O 1
ATOM 1004 N N . ARG A 1 131 ? -6.077 -13.099 10.064 1.00 92.88 131 ARG A N 1
ATOM 1005 C CA . ARG A 1 131 ? -5.078 -12.277 10.755 1.00 92.88 131 ARG A CA 1
ATOM 1006 C C . ARG A 1 131 ? -5.769 -11.411 11.797 1.00 92.88 131 ARG A C 1
ATOM 1008 O O . ARG A 1 131 ? -6.859 -10.894 11.572 1.00 92.88 131 ARG A O 1
ATOM 1015 N N . VAL A 1 132 ? -5.122 -11.256 12.946 1.00 93.12 132 VAL A N 1
ATOM 1016 C CA . VAL A 1 132 ? -5.482 -10.209 13.910 1.00 93.12 132 VAL A CA 1
ATOM 1017 C C . VAL A 1 132 ? -5.254 -8.844 13.247 1.00 93.12 132 VAL A C 1
ATOM 1019 O O . VAL A 1 132 ? -4.282 -8.692 12.511 1.00 93.12 132 VAL A O 1
ATOM 1022 N N . GLY A 1 133 ? -6.158 -7.889 13.459 1.00 95.44 133 GLY A N 1
ATOM 1023 C CA . GLY A 1 133 ? -6.026 -6.528 12.935 1.00 95.44 133 GLY A CA 1
ATOM 1024 C C . GLY A 1 133 ? -5.167 -5.630 13.826 1.00 95.44 133 GLY A C 1
ATOM 1025 O O . GLY A 1 133 ? -4.862 -5.975 14.969 1.00 95.44 133 GLY A O 1
ATOM 1026 N N . LEU A 1 134 ? -4.796 -4.471 13.295 1.00 97.75 134 LEU A N 1
ATOM 1027 C CA . LEU A 1 134 ? -4.229 -3.353 14.045 1.00 97.75 134 LEU A CA 1
ATOM 1028 C C . LEU A 1 134 ? -5.231 -2.207 14.095 1.00 97.75 134 LEU A C 1
ATOM 1030 O O . LEU A 1 134 ? -5.893 -1.927 13.100 1.00 97.75 134 LEU A O 1
ATOM 1034 N N . LEU A 1 135 ? -5.305 -1.531 15.233 1.00 98.56 135 LEU A N 1
ATOM 1035 C CA . LEU A 1 135 ? -6.119 -0.344 15.431 1.00 98.56 135 LEU A CA 1
ATOM 1036 C C . LEU A 1 135 ? -5.199 0.873 15.556 1.00 98.56 135 LEU A C 1
ATOM 1038 O O . LEU A 1 135 ? -4.474 1.003 16.547 1.00 98.56 135 LEU A O 1
ATOM 1042 N N . TYR A 1 136 ? -5.222 1.738 14.542 1.00 98.62 136 TYR A N 1
ATOM 1043 C CA . TYR A 1 136 ? -4.584 3.047 14.568 1.00 98.62 136 TYR A CA 1
ATOM 1044 C C . TYR A 1 136 ? -5.509 4.058 15.235 1.00 98.62 136 TYR A C 1
ATOM 1046 O O . TYR A 1 136 ? -6.615 4.314 14.761 1.00 98.62 136 TYR A O 1
ATOM 1054 N N . ILE A 1 137 ? -5.054 4.597 16.366 1.00 98.19 137 ILE A N 1
ATOM 1055 C CA . ILE A 1 137 ? -5.773 5.584 17.177 1.00 98.19 137 ILE A CA 1
ATOM 1056 C C . ILE A 1 137 ? -4.779 6.477 17.924 1.00 98.19 137 ILE A C 1
ATOM 1058 O O . ILE A 1 137 ? -3.662 6.068 18.245 1.00 98.19 137 ILE A O 1
ATOM 1062 N N . SER A 1 138 ? -5.221 7.677 18.300 1.00 97.69 138 SER A N 1
ATOM 1063 C CA . SER A 1 138 ? -4.503 8.545 19.243 1.00 97.69 138 SER A CA 1
ATOM 1064 C C . SER A 1 138 ? -5.093 8.444 20.659 1.00 97.69 138 SER A C 1
ATOM 1066 O O . SER A 1 138 ? -6.285 8.150 20.816 1.00 97.69 138 SER A O 1
ATOM 1068 N N . PRO A 1 139 ? -4.330 8.749 21.727 1.00 95.88 139 PRO A N 1
ATOM 1069 C CA . PRO A 1 139 ? -4.880 8.728 23.086 1.00 95.88 139 PRO A CA 1
ATOM 1070 C C . PRO A 1 139 ? -5.911 9.848 23.297 1.00 95.88 139 PRO A C 1
ATOM 1072 O O . PRO A 1 139 ? -6.862 9.712 24.070 1.00 95.88 139 PRO A O 1
ATOM 1075 N N . ASN A 1 140 ? -5.750 10.953 22.559 1.00 94.94 140 ASN A N 1
ATOM 1076 C CA . ASN A 1 140 ? -6.707 12.053 22.512 1.00 94.94 140 ASN A CA 1
ATOM 1077 C C . ASN A 1 140 ? -8.021 11.655 21.845 1.00 94.94 140 ASN A C 1
ATOM 1079 O O . ASN A 1 140 ? -9.067 12.179 22.244 1.00 94.94 140 ASN A O 1
ATOM 1083 N N . PHE A 1 141 ? -7.962 10.766 20.848 1.00 95.06 141 PHE A N 1
ATOM 1084 C CA . PHE A 1 141 ? -9.149 10.162 20.277 1.00 95.06 141 PHE A CA 1
ATOM 1085 C C . PHE A 1 141 ? -9.783 9.221 21.288 1.00 95.06 141 PHE A C 1
ATOM 1087 O O . PHE A 1 141 ? -10.928 9.465 21.619 1.00 95.06 141 PHE A O 1
ATOM 1094 N N . ASP A 1 142 ? -9.072 8.222 21.824 1.00 94.88 142 ASP A N 1
ATOM 1095 C CA . ASP A 1 142 ? -9.670 7.207 22.702 1.00 94.88 142 ASP A CA 1
ATOM 1096 C C . ASP A 1 142 ? -10.457 7.841 23.860 1.00 94.88 142 ASP A C 1
ATOM 1098 O O . ASP A 1 142 ? -11.676 7.710 23.896 1.00 94.88 142 ASP A O 1
ATOM 1102 N N . LYS A 1 143 ? -9.817 8.573 24.787 1.00 92.00 143 LYS A N 1
ATOM 1103 C CA . LYS A 1 143 ? -10.497 9.180 25.959 1.00 92.00 143 LYS A CA 1
ATOM 1104 C C . LYS A 1 143 ? -11.506 8.236 26.651 1.00 92.00 143 LYS A C 1
ATOM 1106 O O . LYS A 1 143 ? -12.555 8.671 27.121 1.00 92.00 143 LYS A O 1
ATOM 1111 N N . SER A 1 144 ? -11.172 6.947 26.756 1.00 91.31 144 SER A N 1
ATOM 1112 C CA . SER A 1 144 ? -12.033 5.872 27.293 1.00 91.31 144 SER A CA 1
ATOM 1113 C C . SER A 1 144 ? -13.230 5.467 26.424 1.00 91.31 144 SER A C 1
ATOM 1115 O O . SER A 1 144 ? -14.049 4.651 26.856 1.00 91.31 144 SER A O 1
ATOM 1117 N N . LYS A 1 145 ? -13.342 5.977 25.193 1.00 93.81 145 LYS A N 1
ATOM 1118 C CA . LYS A 1 145 ? -14.377 5.581 24.230 1.00 93.81 145 LYS A CA 1
ATOM 1119 C C . LYS A 1 145 ? -14.233 4.126 23.802 1.00 93.81 145 LYS A C 1
ATOM 1121 O O . LYS A 1 145 ? -15.241 3.551 23.406 1.00 93.81 145 LYS A O 1
ATOM 1126 N N . LEU A 1 146 ? -13.044 3.527 23.900 1.00 94.56 146 LEU A N 1
ATOM 1127 C CA . LEU A 1 146 ? -12.760 2.175 23.400 1.00 94.56 146 LEU A CA 1
ATOM 1128 C C . LEU A 1 146 ? -12.470 1.151 24.513 1.00 94.56 146 LEU A C 1
ATOM 1130 O O . LEU A 1 146 ? -11.910 0.093 24.254 1.00 94.56 146 LEU A O 1
ATOM 1134 N N . ALA A 1 147 ? -12.896 1.421 25.750 1.00 91.81 147 ALA A N 1
ATOM 1135 C CA . ALA A 1 147 ? -12.506 0.636 26.928 1.00 91.81 147 ALA A CA 1
ATOM 1136 C C . ALA A 1 147 ? -12.997 -0.828 26.962 1.00 91.81 147 ALA A C 1
ATOM 1138 O O . ALA A 1 147 ? -12.516 -1.597 27.786 1.00 91.81 147 ALA A O 1
ATOM 1139 N N . ASN A 1 148 ? -13.968 -1.215 26.124 1.00 91.25 148 ASN A N 1
ATOM 1140 C CA . ASN A 1 148 ? -14.553 -2.564 26.122 1.00 91.25 148 ASN A CA 1
ATOM 1141 C C . ASN A 1 148 ? -14.640 -3.158 24.704 1.00 91.25 148 ASN A C 1
ATOM 1143 O O . ASN A 1 148 ? -15.702 -3.624 24.279 1.00 91.25 148 ASN A O 1
ATOM 1147 N N . LEU A 1 149 ? -13.543 -3.118 23.942 1.00 93.44 149 LEU A N 1
ATOM 1148 C CA . LEU A 1 149 ? -13.487 -3.841 22.669 1.00 93.44 149 LEU A CA 1
ATOM 1149 C C . LEU A 1 149 ? -13.508 -5.356 22.917 1.00 93.44 149 LEU A C 1
ATOM 1151 O O . LEU A 1 149 ? -12.889 -5.867 23.847 1.00 93.44 149 LEU A O 1
ATOM 1155 N N . ALA A 1 150 ? -14.242 -6.064 22.067 1.00 92.12 150 ALA A N 1
ATOM 1156 C CA . ALA A 1 150 ? -14.366 -7.518 22.063 1.00 92.12 150 ALA A CA 1
ATOM 1157 C C . ALA A 1 150 ? -13.492 -8.178 20.980 1.00 92.12 150 ALA A C 1
ATOM 1159 O O . ALA A 1 150 ? -13.532 -9.398 20.825 1.00 92.12 150 ALA A O 1
ATOM 1160 N N . VAL A 1 151 ? -12.761 -7.383 20.196 1.00 88.88 151 VAL A N 1
ATOM 1161 C CA . VAL A 1 151 ? -11.785 -7.844 19.203 1.00 88.88 151 VAL A CA 1
ATOM 1162 C C . VAL A 1 151 ? -10.373 -7.820 19.776 1.00 88.88 151 VAL A C 1
ATOM 1164 O O . VAL A 1 151 ? -10.035 -6.958 20.580 1.00 88.88 151 VAL A O 1
ATOM 1167 N N . ASP A 1 152 ? -9.544 -8.758 19.320 1.00 92.00 152 ASP A N 1
ATOM 1168 C CA . ASP A 1 152 ? -8.147 -8.913 19.754 1.00 92.00 152 ASP A CA 1
ATOM 1169 C C . ASP A 1 152 ? -7.182 -7.983 18.996 1.00 92.00 152 ASP A C 1
ATOM 1171 O O . ASP A 1 152 ? -6.026 -8.348 18.792 1.00 92.00 152 ASP A O 1
ATOM 1175 N N . GLU A 1 153 ? -7.664 -6.851 18.477 1.00 94.62 153 GLU A N 1
ATOM 1176 C CA . GLU A 1 153 ? -6.829 -5.925 17.706 1.00 94.62 153 GLU A CA 1
ATOM 1177 C C . GLU A 1 153 ? -5.623 -5.467 18.528 1.00 94.62 153 GLU A C 1
ATOM 1179 O O . GLU A 1 153 ? -5.689 -5.321 19.747 1.00 94.62 153 GLU A O 1
ATOM 1184 N N . GLU A 1 154 ? -4.501 -5.273 17.848 1.00 97.06 154 GLU A N 1
ATOM 1185 C CA . GLU A 1 154 ? -3.266 -4.747 18.427 1.00 97.06 154 GLU A CA 1
ATOM 1186 C C . GLU A 1 154 ? -3.171 -3.235 18.190 1.00 97.06 154 GLU A C 1
ATOM 1188 O O . GLU A 1 154 ? -3.860 -2.695 17.326 1.00 97.06 154 GLU A O 1
ATOM 1193 N N . LEU A 1 155 ? -2.326 -2.527 18.942 1.00 98.31 155 LEU A N 1
ATOM 1194 C CA . LEU A 1 155 ? -2.301 -1.065 18.893 1.00 98.31 155 LEU A CA 1
ATOM 1195 C C . LEU A 1 155 ? -1.235 -0.545 17.923 1.00 98.31 155 LEU A C 1
ATOM 1197 O O . LEU A 1 155 ? -0.038 -0.804 18.089 1.00 98.31 155 LEU A O 1
ATOM 1201 N N . TRP A 1 156 ? -1.670 0.305 16.994 1.00 98.75 156 TRP A N 1
ATOM 1202 C CA . TRP A 1 156 ? -0.820 1.274 16.313 1.00 98.75 156 TRP A CA 1
ATOM 1203 C C . TRP A 1 156 ? -1.084 2.664 16.913 1.00 98.75 156 TRP A C 1
ATOM 1205 O O . TRP A 1 156 ? -2.124 3.278 16.718 1.00 98.75 156 TRP A O 1
ATOM 1215 N N . SER A 1 157 ? -0.165 3.148 17.742 1.00 98.62 157 SER A N 1
ATOM 1216 C CA . SER A 1 157 ? -0.347 4.404 18.476 1.00 98.62 157 SER A CA 1
ATOM 1217 C C . SER A 1 157 ? -0.020 5.611 17.600 1.00 98.62 157 SER A C 1
ATOM 1219 O O . SER A 1 157 ? 1.088 5.675 17.078 1.00 98.62 157 SER A O 1
ATOM 1221 N N . ALA A 1 158 ? -0.889 6.620 17.564 1.00 98.06 158 ALA A N 1
ATOM 1222 C CA . ALA A 1 158 ? -0.602 7.947 17.016 1.00 98.06 158 ALA A CA 1
ATOM 1223 C C . ALA A 1 158 ? -0.384 8.953 18.159 1.00 98.06 158 ALA A C 1
ATOM 1225 O O . ALA A 1 158 ? -1.335 9.509 18.714 1.00 98.06 158 ALA A O 1
ATOM 1226 N N . ASP A 1 159 ? 0.870 9.143 18.581 1.00 97.50 159 ASP A N 1
ATOM 1227 C CA . ASP A 1 159 ? 1.193 9.998 19.736 1.00 97.50 159 ASP A CA 1
ATOM 1228 C C . ASP A 1 159 ? 2.541 10.705 19.534 1.00 97.50 159 ASP A C 1
ATOM 1230 O O . ASP A 1 159 ? 3.612 10.120 19.706 1.00 97.50 159 ASP A O 1
ATOM 1234 N N . TRP A 1 160 ? 2.510 11.962 19.099 1.00 96.19 160 TRP A N 1
ATOM 1235 C CA . TRP A 1 160 ? 3.705 12.676 18.646 1.00 96.19 160 TRP A CA 1
ATOM 1236 C C . TRP A 1 160 ? 4.347 13.517 19.754 1.00 96.19 160 TRP A C 1
ATOM 1238 O O . TRP A 1 160 ? 3.677 14.122 20.587 1.00 96.19 160 TRP A O 1
ATOM 1248 N N . GLY A 1 161 ? 5.678 13.630 19.729 1.00 93.38 161 GLY A N 1
ATOM 1249 C CA . GLY A 1 161 ? 6.420 14.516 20.641 1.00 93.38 161 GLY A CA 1
ATOM 1250 C C . GLY A 1 161 ? 6.524 14.023 22.092 1.00 93.38 161 GLY A C 1
ATOM 1251 O O . GLY A 1 161 ? 7.020 14.755 22.952 1.00 93.38 161 GLY A O 1
ATOM 1252 N N . VAL A 1 162 ? 6.106 12.786 22.370 1.00 95.75 162 VAL A N 1
ATOM 1253 C CA . VAL A 1 162 ? 6.220 12.142 23.686 1.00 95.75 162 VAL A CA 1
ATOM 1254 C C . VAL A 1 162 ? 7.390 11.155 23.732 1.00 95.75 162 VAL A C 1
ATOM 1256 O O . VAL A 1 162 ? 7.868 10.676 22.709 1.00 95.75 162 VAL A O 1
ATOM 1259 N N . LYS A 1 163 ? 7.870 10.822 24.938 1.00 94.50 163 LYS A N 1
ATOM 1260 C CA . LYS A 1 163 ? 8.917 9.793 25.130 1.00 94.50 163 LYS A CA 1
ATOM 1261 C C . LYS A 1 163 ? 8.374 8.365 25.064 1.00 94.50 163 LYS A C 1
ATOM 1263 O O . LYS A 1 163 ? 9.125 7.430 24.803 1.00 94.50 163 LYS A O 1
ATOM 1268 N N . SER A 1 164 ? 7.093 8.205 25.369 1.00 95.38 164 SER A N 1
ATOM 1269 C CA . SER A 1 164 ? 6.399 6.923 25.404 1.00 95.38 164 SER A CA 1
ATOM 1270 C C . SER A 1 164 ? 4.889 7.164 25.350 1.00 95.38 164 SER A C 1
ATOM 1272 O O . SER A 1 164 ? 4.420 7.978 26.155 1.00 95.38 164 SER A O 1
ATOM 1274 N N . PRO A 1 165 ? 4.127 6.432 24.521 1.00 96.06 165 PRO A N 1
ATOM 1275 C CA . PRO A 1 165 ? 2.679 6.572 24.465 1.00 96.06 165 PRO A CA 1
ATOM 1276 C C . PRO A 1 165 ? 1.988 6.190 25.774 1.00 96.06 165 PRO A C 1
ATOM 1278 O O . PRO A 1 165 ? 2.454 5.314 26.525 1.00 96.06 165 PRO A O 1
ATOM 1281 N N . SER A 1 166 ? 0.862 6.841 26.056 1.00 94.06 166 SER A N 1
ATOM 1282 C CA . SER A 1 166 ? 0.036 6.586 27.243 1.00 94.06 166 SER A CA 1
ATOM 1283 C C . SER A 1 166 ? -1.400 7.077 27.046 1.00 94.06 166 SER A C 1
ATOM 1285 O O . SER A 1 166 ? -1.654 7.853 26.137 1.00 94.06 166 SER A O 1
ATOM 1287 N N . GLY A 1 167 ? -2.333 6.663 27.910 1.00 92.31 167 GLY A N 1
ATOM 1288 C CA . GLY A 1 167 ? -3.713 7.175 27.891 1.00 92.31 167 GLY A CA 1
ATOM 1289 C C . GLY A 1 167 ? -4.714 6.351 27.076 1.00 92.31 167 GLY A C 1
ATOM 1290 O O . GLY A 1 167 ? -5.831 6.809 26.862 1.00 92.31 167 GLY A O 1
ATOM 1291 N N . TYR A 1 168 ? -4.339 5.140 26.664 1.00 95.50 168 TYR A N 1
ATOM 1292 C CA . TYR A 1 168 ? -5.236 4.193 26.006 1.00 95.50 168 TYR A CA 1
ATOM 1293 C C . TYR A 1 168 ? -6.012 3.357 27.021 1.00 95.50 168 TYR A C 1
ATOM 1295 O O . TYR A 1 168 ? -5.466 2.918 28.034 1.00 95.50 168 TYR A O 1
ATOM 1303 N N . SER A 1 169 ? -7.287 3.131 26.737 1.00 91.62 169 SER A N 1
ATOM 1304 C CA . SER A 1 169 ? -8.232 2.481 27.642 1.00 91.62 169 SER A CA 1
ATOM 1305 C C . SER A 1 169 ? -8.178 0.957 27.590 1.00 91.62 169 SER A C 1
ATOM 1307 O O . SER A 1 169 ? -8.339 0.319 28.627 1.00 91.62 169 SER A O 1
ATOM 1309 N N . ASN A 1 170 ? -7.898 0.386 26.415 1.00 91.50 170 ASN A N 1
ATOM 1310 C CA . ASN A 1 170 ? -7.870 -1.064 26.199 1.00 91.50 170 ASN A CA 1
ATOM 1311 C C . ASN A 1 170 ? -6.464 -1.629 25.925 1.00 91.50 170 ASN A C 1
ATOM 1313 O O . ASN A 1 170 ? -6.292 -2.830 25.736 1.00 91.50 170 ASN A O 1
ATOM 1317 N N . PHE A 1 171 ? -5.442 -0.770 25.910 1.00 94.62 171 PHE A N 1
ATOM 1318 C CA . PHE A 1 171 ? -4.093 -1.138 25.490 1.00 94.62 171 PHE A CA 1
ATOM 1319 C C . PHE A 1 171 ? -3.063 -0.758 26.550 1.00 94.62 171 PHE A C 1
ATOM 1321 O O . PHE A 1 171 ? -3.041 0.363 27.055 1.00 94.62 171 PHE A O 1
ATOM 1328 N N . ASN A 1 172 ? -2.159 -1.689 26.860 1.00 93.38 172 ASN A N 1
ATOM 1329 C CA . ASN A 1 172 ? -1.030 -1.469 27.773 1.00 93.38 172 ASN A CA 1
ATOM 1330 C C . ASN A 1 172 ? 0.344 -1.543 27.079 1.00 93.38 172 ASN A C 1
ATOM 1332 O O . ASN A 1 172 ? 1.365 -1.227 27.697 1.00 93.38 172 ASN A O 1
ATOM 1336 N N . LYS A 1 173 ? 0.355 -1.890 25.789 1.00 95.44 173 LYS A N 1
ATOM 1337 C CA . LYS A 1 173 ? 1.499 -1.880 24.877 1.00 95.44 173 LYS A CA 1
ATOM 1338 C C . LYS A 1 173 ? 1.038 -1.423 23.493 1.00 95.44 173 LYS A C 1
ATOM 1340 O O . LYS A 1 173 ? -0.136 -1.569 23.170 1.00 95.44 173 LYS A O 1
ATOM 1345 N N . TRP A 1 174 ? 1.970 -0.890 22.713 1.00 97.62 174 TRP A N 1
ATOM 1346 C CA . TRP A 1 174 ? 1.825 -0.698 21.270 1.00 97.62 174 TRP A CA 1
ATOM 1347 C C . TRP A 1 174 ? 2.658 -1.728 20.489 1.00 97.62 174 TRP A C 1
ATOM 1349 O O . TRP A 1 174 ? 3.683 -2.216 20.975 1.00 97.62 174 TRP A O 1
ATOM 1359 N N . GLU A 1 175 ? 2.225 -2.057 19.282 1.00 98.12 175 GLU A N 1
ATOM 1360 C CA . GLU A 1 175 ? 2.965 -2.868 18.315 1.00 98.12 175 GLU A CA 1
ATOM 1361 C C . GLU A 1 175 ? 3.670 -1.964 17.310 1.00 98.12 175 GLU A C 1
ATOM 1363 O O . GLU A 1 175 ? 4.855 -2.154 17.031 1.00 98.12 175 GLU A O 1
ATOM 1368 N N . PHE A 1 176 ? 2.961 -0.924 16.869 1.00 98.75 176 PHE A N 1
ATOM 1369 C CA . PHE A 1 176 ? 3.480 0.149 16.031 1.00 98.75 176 PHE A CA 1
ATOM 1370 C C . PHE A 1 176 ? 3.238 1.504 16.694 1.00 98.75 176 PHE A C 1
ATOM 1372 O O . PHE A 1 176 ? 2.277 1.685 17.446 1.00 98.75 176 PHE A O 1
ATOM 1379 N N . TRP A 1 177 ? 4.109 2.469 16.435 1.00 98.75 177 TRP A N 1
ATOM 1380 C CA . TRP A 1 177 ? 3.952 3.830 16.932 1.00 98.75 177 TRP A CA 1
ATOM 1381 C C . TRP A 1 177 ? 4.317 4.836 15.845 1.00 98.75 177 TRP A C 1
ATOM 1383 O O . TRP A 1 177 ? 5.492 4.978 15.509 1.00 98.75 177 TRP A O 1
ATOM 1393 N N . GLN A 1 178 ? 3.311 5.570 15.369 1.00 98.69 178 GLN A N 1
ATOM 1394 C CA . GLN A 1 178 ? 3.497 6.780 14.583 1.00 98.69 178 GLN A CA 1
ATOM 1395 C C . GLN A 1 178 ? 3.930 7.905 15.526 1.00 98.69 178 GLN A C 1
ATOM 1397 O O . GLN A 1 178 ? 3.147 8.433 16.326 1.00 98.69 178 GLN A O 1
ATOM 1402 N N . HIS A 1 179 ? 5.217 8.235 15.491 1.00 97.75 179 HIS A N 1
ATOM 1403 C CA . HIS A 1 179 ? 5.850 9.120 16.470 1.00 97.75 179 HIS A CA 1
ATOM 1404 C C . HIS A 1 179 ? 6.094 10.538 15.931 1.00 97.75 179 HIS A C 1
ATOM 1406 O O . HIS A 1 179 ? 6.502 11.429 16.687 1.00 97.75 179 HIS A O 1
ATOM 1412 N N . SER A 1 180 ? 5.856 10.770 14.636 1.00 96.88 180 SER A N 1
ATOM 1413 C CA . SER A 1 180 ? 5.914 12.096 14.019 1.00 96.88 180 SER A CA 1
ATOM 1414 C C . SER A 1 180 ? 5.129 12.163 12.712 1.00 96.88 180 SER A C 1
ATOM 1416 O O . SER A 1 180 ? 5.236 11.255 11.903 1.00 96.88 180 SER A O 1
ATOM 1418 N N . ASP A 1 181 ? 4.485 13.305 12.467 1.00 91.44 181 ASP A N 1
ATOM 1419 C CA . ASP A 1 181 ? 3.854 13.697 11.198 1.00 91.44 181 ASP A CA 1
ATOM 1420 C C . ASP A 1 181 ? 4.760 14.591 10.319 1.00 91.44 181 ASP A C 1
ATOM 1422 O O . ASP A 1 181 ? 4.335 15.233 9.349 1.00 91.44 181 ASP A O 1
ATOM 1426 N N . LYS A 1 182 ? 6.022 14.785 10.727 1.00 93.69 182 LYS A N 1
ATOM 1427 C CA . LYS A 1 182 ? 6.949 15.783 10.145 1.00 93.69 182 LYS A CA 1
ATOM 1428 C C . LYS A 1 182 ? 8.237 15.164 9.636 1.00 93.69 182 LYS A C 1
ATOM 1430 O O . LYS A 1 182 ? 9.249 15.861 9.542 1.00 93.69 182 LYS A O 1
ATOM 1435 N N . GLY A 1 183 ? 8.203 13.872 9.333 1.00 95.31 183 GLY A N 1
ATOM 1436 C CA . GLY A 1 183 ? 9.342 13.153 8.801 1.00 95.31 183 GLY A CA 1
ATOM 1437 C C . GLY A 1 183 ? 9.809 13.702 7.464 1.00 95.31 183 GLY A C 1
ATOM 1438 O O . GLY A 1 183 ? 9.050 14.303 6.707 1.00 95.31 183 GLY A O 1
ATOM 1439 N N . SER A 1 184 ? 11.083 13.461 7.184 1.00 97.56 184 SER A N 1
ATOM 1440 C CA . SER A 1 184 ? 11.703 13.669 5.882 1.00 97.56 184 SER A CA 1
ATOM 1441 C C . SER A 1 184 ? 12.472 12.397 5.562 1.00 97.56 184 SER A C 1
ATOM 1443 O O . SER A 1 184 ? 13.442 12.090 6.252 1.00 97.56 184 SER A O 1
ATOM 1445 N N . VAL A 1 185 ? 12.034 11.676 4.535 1.00 97.50 185 VAL A N 1
ATOM 1446 C CA . VAL A 1 185 ? 12.624 10.407 4.090 1.00 97.50 185 VAL A CA 1
ATOM 1447 C C . VAL A 1 185 ? 13.005 10.549 2.624 1.00 97.50 185 VAL A C 1
ATOM 1449 O O . VAL A 1 185 ? 12.225 11.079 1.825 1.00 97.50 185 VAL A O 1
ATOM 1452 N N . LYS A 1 186 ? 14.210 10.104 2.252 1.00 95.06 186 LYS A N 1
ATOM 1453 C CA . LYS A 1 186 ? 14.635 10.136 0.846 1.00 95.06 186 LYS A CA 1
ATOM 1454 C C . LYS A 1 186 ? 13.659 9.361 -0.035 1.00 95.06 186 LYS A C 1
ATOM 1456 O O . LYS A 1 186 ? 13.140 8.321 0.344 1.00 95.06 186 LYS A O 1
ATOM 1461 N N . GLY A 1 187 ? 13.420 9.888 -1.230 1.00 85.12 187 GLY A N 1
ATOM 1462 C CA . GLY A 1 187 ? 12.452 9.329 -2.169 1.00 85.12 187 GLY A CA 1
ATOM 1463 C C . GLY A 1 187 ? 11.016 9.812 -1.971 1.00 85.12 187 GLY A C 1
ATOM 1464 O O . GLY A 1 187 ? 10.187 9.524 -2.830 1.00 85.12 187 GLY A O 1
ATOM 1465 N N . ILE A 1 188 ? 10.722 10.585 -0.920 1.00 87.50 188 ILE A N 1
ATOM 1466 C CA . ILE A 1 188 ? 9.411 11.208 -0.703 1.00 87.50 188 ILE A CA 1
ATOM 1467 C C . ILE A 1 188 ? 9.569 12.724 -0.717 1.00 87.50 188 ILE A C 1
ATOM 1469 O O . ILE A 1 188 ? 10.441 13.289 -0.057 1.00 87.50 188 ILE A O 1
ATOM 1473 N N . SER A 1 189 ? 8.729 13.397 -1.500 1.00 87.44 189 SER A N 1
ATOM 1474 C CA . SER A 1 189 ? 8.692 14.859 -1.512 1.00 87.44 189 SER A CA 1
ATOM 1475 C C . SER A 1 189 ? 7.839 15.375 -0.359 1.00 87.44 189 SER A C 1
ATOM 1477 O O . SER A 1 189 ? 6.692 14.971 -0.202 1.00 87.44 189 SER A O 1
ATOM 1479 N N . GLY A 1 190 ? 8.371 16.326 0.407 1.00 91.19 190 GLY A N 1
ATOM 1480 C CA . GLY A 1 190 ? 7.649 16.925 1.524 1.00 91.19 190 GLY A CA 1
ATOM 1481 C C . GLY A 1 190 ? 7.681 16.063 2.784 1.00 91.19 190 GLY A C 1
ATOM 1482 O O . GLY A 1 190 ? 8.660 15.369 3.049 1.00 91.19 190 GLY A O 1
ATOM 1483 N N . ARG A 1 191 ? 6.633 16.190 3.601 1.00 89.75 191 ARG A N 1
ATOM 1484 C CA . ARG A 1 191 ? 6.533 15.516 4.898 1.00 89.75 191 ARG A CA 1
ATOM 1485 C C . ARG A 1 191 ? 5.944 14.118 4.740 1.00 89.75 191 ARG A C 1
ATOM 1487 O O . ARG A 1 191 ? 5.065 13.909 3.906 1.00 89.75 191 ARG A O 1
ATOM 1494 N N . VAL A 1 192 ? 6.408 13.201 5.576 1.00 96.12 192 VAL A N 1
ATOM 1495 C CA . VAL A 1 192 ? 5.864 11.847 5.699 1.00 96.12 192 VAL A CA 1
ATOM 1496 C C . VAL A 1 192 ? 5.743 11.465 7.167 1.00 96.12 192 VAL A C 1
ATOM 1498 O O . VAL A 1 192 ? 6.536 11.926 7.997 1.00 96.12 192 VAL A O 1
ATOM 1501 N N . ASP A 1 193 ? 4.747 10.646 7.469 1.00 96.56 193 ASP A N 1
ATOM 1502 C CA . ASP A 1 193 ? 4.550 10.074 8.787 1.00 96.56 193 ASP A CA 1
ATOM 1503 C C . ASP A 1 193 ? 5.659 9.056 9.089 1.00 96.56 193 ASP A C 1
ATOM 1505 O O . ASP A 1 193 ? 6.126 8.328 8.209 1.00 96.56 193 ASP A O 1
ATOM 1509 N N . LEU A 1 194 ? 6.172 9.089 10.319 1.00 98.62 194 LEU A N 1
ATOM 1510 C CA . LEU A 1 194 ? 7.253 8.219 10.775 1.00 98.62 194 LEU A CA 1
ATOM 1511 C C . LEU A 1 194 ? 6.737 7.241 11.813 1.00 98.62 194 LEU A C 1
ATOM 1513 O O . LEU A 1 194 ? 6.268 7.647 12.884 1.00 98.62 194 LEU A O 1
ATOM 1517 N N . ASP A 1 195 ? 6.955 5.966 11.521 1.00 98.81 195 ASP A N 1
ATOM 1518 C CA . ASP A 1 195 ? 6.573 4.854 12.367 1.00 98.81 195 ASP A CA 1
ATOM 1519 C C . ASP A 1 195 ? 7.773 4.094 12.899 1.00 98.81 195 ASP A C 1
ATOM 1521 O O . ASP A 1 195 ? 8.868 4.053 12.328 1.00 98.81 195 ASP A O 1
ATOM 1525 N N . VAL A 1 196 ? 7.517 3.394 13.991 1.00 98.62 196 VAL A N 1
ATOM 1526 C CA . VAL A 1 196 ? 8.427 2.405 14.535 1.00 98.62 196 VAL A CA 1
ATOM 1527 C C . VAL A 1 196 ? 7.656 1.160 14.951 1.00 98.62 196 VAL A C 1
ATOM 1529 O O . VAL A 1 196 ? 6.554 1.254 15.492 1.00 98.62 196 VAL A O 1
ATOM 1532 N N . PHE A 1 197 ? 8.231 -0.012 14.702 1.00 98.75 197 PHE A N 1
ATOM 1533 C CA . PHE A 1 197 ? 7.740 -1.279 15.240 1.00 98.75 197 PHE A CA 1
ATOM 1534 C C . PHE A 1 197 ? 8.423 -1.572 16.581 1.00 98.75 197 PHE A C 1
ATOM 1536 O O . PHE A 1 197 ? 9.604 -1.280 16.754 1.00 98.75 197 PHE A O 1
ATOM 1543 N N . ASN A 1 198 ? 7.710 -2.165 17.542 1.00 98.00 198 ASN A N 1
ATOM 1544 C CA . ASN A 1 198 ? 8.279 -2.518 18.846 1.00 98.00 198 ASN A CA 1
ATOM 1545 C C . ASN A 1 198 ? 9.184 -3.761 18.751 1.00 98.00 198 ASN A C 1
ATOM 1547 O O . ASN A 1 198 ? 8.846 -4.848 19.228 1.00 98.00 198 ASN A O 1
ATOM 1551 N N . GLY A 1 199 ? 10.362 -3.592 18.162 1.00 97.69 199 GLY A N 1
ATOM 1552 C CA . GLY A 1 199 ? 11.328 -4.647 17.892 1.00 97.69 199 GLY A CA 1
ATOM 1553 C C . GLY A 1 199 ? 12.193 -4.317 16.681 1.00 97.69 199 GLY A C 1
ATOM 1554 O O . GLY A 1 199 ? 11.855 -3.454 15.875 1.00 97.69 199 GLY A O 1
ATOM 1555 N N . ASP A 1 200 ? 13.309 -5.024 16.544 1.00 96.88 200 ASP A N 1
ATOM 1556 C CA . ASP A 1 200 ? 14.172 -4.919 15.368 1.00 96.88 200 ASP A CA 1
ATOM 1557 C C . ASP A 1 200 ? 13.540 -5.572 14.122 1.00 96.88 200 ASP A C 1
ATOM 1559 O O . ASP A 1 200 ? 12.431 -6.117 14.152 1.00 96.88 200 ASP A O 1
ATOM 1563 N N . LEU A 1 201 ? 14.257 -5.536 12.996 1.00 94.19 201 LEU A N 1
ATOM 1564 C CA . LEU A 1 201 ? 13.798 -6.138 11.742 1.00 94.19 201 LEU A CA 1
ATOM 1565 C C . LEU A 1 201 ? 13.530 -7.649 11.868 1.00 94.19 201 LEU A C 1
ATOM 1567 O O . LEU A 1 201 ? 12.590 -8.157 11.259 1.00 94.19 201 LEU A O 1
ATOM 1571 N N . ALA A 1 202 ? 14.317 -8.385 12.657 1.00 93.31 202 ALA A N 1
ATOM 1572 C CA . ALA A 1 202 ? 14.118 -9.823 12.826 1.00 93.31 202 ALA A CA 1
ATOM 1573 C C . ALA A 1 202 ? 12.826 -10.120 13.605 1.00 93.31 202 ALA A C 1
ATOM 1575 O O . ALA A 1 202 ? 12.057 -11.015 13.227 1.00 93.31 202 ALA A O 1
ATOM 1576 N N . ALA A 1 203 ? 12.553 -9.336 14.651 1.00 96.31 203 ALA A N 1
ATOM 1577 C CA . ALA A 1 203 ? 11.298 -9.385 15.388 1.00 96.31 203 ALA A CA 1
ATOM 1578 C C . ALA A 1 203 ? 10.108 -9.015 14.490 1.00 96.31 203 ALA A C 1
ATOM 1580 O O . ALA A 1 203 ? 9.092 -9.711 14.519 1.00 96.31 203 ALA A O 1
ATOM 1581 N N . LEU A 1 204 ? 10.248 -7.993 13.637 1.00 97.19 204 LEU A N 1
ATOM 1582 C CA . LEU A 1 204 ? 9.208 -7.599 12.687 1.00 97.19 204 LEU A CA 1
ATOM 1583 C C . LEU A 1 204 ? 8.908 -8.703 11.665 1.00 97.19 204 LEU A C 1
ATOM 1585 O O . LEU A 1 204 ? 7.747 -9.032 11.428 1.00 97.19 204 LEU A O 1
ATOM 1589 N N . ARG A 1 205 ? 9.936 -9.336 11.090 1.00 92.62 205 ARG A N 1
ATOM 1590 C CA . ARG A 1 205 ? 9.744 -10.471 10.171 1.00 92.62 205 ARG A CA 1
ATOM 1591 C C . ARG A 1 205 ? 9.027 -11.630 10.858 1.00 92.62 205 ARG A C 1
ATOM 1593 O O . ARG A 1 205 ? 8.068 -12.159 10.304 1.00 92.62 205 ARG A O 1
ATOM 1600 N N . THR A 1 206 ? 9.422 -11.954 12.089 1.00 94.12 206 THR A N 1
ATOM 1601 C CA . THR A 1 206 ? 8.752 -12.983 12.902 1.00 94.12 206 THR A CA 1
ATOM 1602 C C . THR A 1 206 ? 7.286 -12.624 13.151 1.00 94.12 206 THR A C 1
ATOM 1604 O O . THR A 1 206 ? 6.409 -13.475 13.020 1.00 94.12 206 THR A O 1
ATOM 1607 N N . TYR A 1 207 ? 7.002 -11.355 13.451 1.00 94.69 207 TYR A N 1
ATOM 1608 C CA . TYR A 1 207 ? 5.643 -10.841 13.624 1.00 94.69 207 TYR A CA 1
ATOM 1609 C C . TYR A 1 207 ? 4.787 -10.979 12.352 1.00 94.69 207 TYR A C 1
ATOM 1611 O O . TYR A 1 207 ? 3.587 -11.246 12.446 1.00 94.69 207 TYR A O 1
ATOM 1619 N N . CYS A 1 208 ? 5.405 -10.873 11.172 1.00 92.56 208 CYS A N 1
ATOM 1620 C CA . CYS A 1 208 ? 4.767 -11.107 9.872 1.00 92.56 208 CYS A CA 1
ATOM 1621 C C . CYS A 1 208 ? 4.611 -12.600 9.519 1.00 92.56 208 CYS A C 1
ATOM 1623 O O . CYS A 1 208 ? 4.044 -12.925 8.480 1.00 92.56 208 CYS A O 1
ATOM 1625 N N . GLY A 1 209 ? 5.114 -13.524 10.347 1.00 89.31 209 GLY A N 1
ATOM 1626 C CA . GLY A 1 209 ? 5.154 -14.957 10.030 1.00 89.31 209 GLY A CA 1
ATOM 1627 C C . GLY A 1 209 ? 6.245 -15.339 9.022 1.00 89.31 209 GLY A C 1
ATOM 1628 O O . GLY A 1 209 ? 6.222 -16.441 8.475 1.00 89.31 209 GLY A O 1
ATOM 1629 N N . LEU A 1 210 ? 7.204 -14.444 8.775 1.00 76.69 210 LEU A N 1
ATOM 1630 C CA . LEU A 1 210 ? 8.342 -14.666 7.892 1.00 76.69 210 LEU A CA 1
ATOM 1631 C C . LEU A 1 210 ? 9.544 -15.196 8.687 1.00 76.69 210 LEU A C 1
ATOM 1633 O O . LEU A 1 210 ? 9.727 -14.834 9.853 1.00 76.69 210 LEU A O 1
ATOM 1637 N N . PRO A 1 211 ? 10.421 -16.010 8.070 1.00 66.12 211 PRO A N 1
ATOM 1638 C CA . PRO A 1 211 ? 11.683 -16.368 8.701 1.00 66.12 211 PRO A CA 1
ATOM 1639 C C . PRO A 1 211 ? 12.554 -15.112 8.907 1.00 66.12 211 PRO A C 1
ATOM 1641 O O . PRO A 1 211 ? 12.454 -14.161 8.111 1.00 66.12 211 PRO A O 1
ATOM 1644 N N . PRO A 1 212 ? 13.443 -15.111 9.921 1.00 66.38 212 PRO A N 1
ATOM 1645 C CA . PRO A 1 212 ? 14.502 -14.112 10.028 1.00 66.38 212 PRO A CA 1
ATOM 1646 C C . PRO A 1 212 ? 15.268 -14.028 8.705 1.00 66.38 212 PRO A C 1
ATOM 1648 O O . PRO A 1 212 ? 15.451 -15.044 8.029 1.00 66.38 212 PRO A O 1
ATOM 1651 N N . GLU A 1 213 ? 15.679 -12.827 8.306 1.00 56.59 213 GLU A N 1
ATOM 1652 C CA . GLU A 1 213 ? 16.442 -12.656 7.070 1.00 56.59 213 GLU A CA 1
ATOM 1653 C C . GLU A 1 213 ? 17.739 -13.488 7.135 1.00 56.59 213 GLU A C 1
ATOM 1655 O O . GLU A 1 213 ? 18.370 -13.546 8.199 1.00 56.59 213 GLU A O 1
ATOM 1660 N N . PRO A 1 214 ? 18.154 -14.163 6.044 1.00 45.50 214 PRO A N 1
ATOM 1661 C CA . PRO A 1 214 ? 19.478 -14.764 5.990 1.00 45.50 214 PRO A CA 1
ATOM 1662 C C . PRO A 1 214 ? 20.537 -13.695 6.296 1.00 45.50 214 PRO A C 1
ATOM 1664 O O . PRO A 1 214 ? 20.376 -12.552 5.863 1.00 45.50 214 PRO A O 1
ATOM 1667 N N . PRO A 1 215 ? 21.630 -14.028 7.006 1.00 41.41 215 PRO A N 1
ATOM 1668 C CA . PRO A 1 215 ? 22.705 -13.070 7.218 1.00 41.41 215 PRO A CA 1
ATOM 1669 C C . PRO A 1 215 ? 23.171 -12.523 5.866 1.00 41.41 215 PRO A C 1
ATOM 1671 O O . PRO A 1 215 ? 23.355 -13.290 4.916 1.00 41.41 215 PRO A O 1
ATOM 1674 N N . ALA A 1 216 ? 23.337 -11.200 5.785 1.00 35.78 216 ALA A N 1
ATOM 1675 C CA . ALA A 1 216 ? 23.794 -10.538 4.572 1.00 35.78 216 ALA A CA 1
ATOM 1676 C C . ALA A 1 216 ? 25.049 -11.247 4.017 1.00 35.78 216 ALA A C 1
ATOM 1678 O O . ALA A 1 216 ? 25.918 -11.644 4.805 1.00 35.78 216 ALA A O 1
ATOM 1679 N N . PRO A 1 217 ? 25.188 -11.401 2.686 1.00 34.41 217 PRO A N 1
ATOM 1680 C CA . PRO A 1 217 ? 26.428 -11.887 2.100 1.00 34.41 217 PRO A CA 1
ATOM 1681 C C . PRO A 1 217 ? 27.590 -11.038 2.620 1.00 34.41 217 PRO A C 1
ATOM 1683 O O . PRO A 1 217 ? 27.547 -9.809 2.537 1.00 34.41 217 PRO A O 1
ATOM 1686 N N . VAL A 1 218 ? 28.620 -11.685 3.168 1.00 31.23 218 VAL A N 1
ATOM 1687 C CA . VAL A 1 218 ? 29.842 -11.002 3.603 1.00 31.23 218 VAL A CA 1
ATOM 1688 C C . VAL A 1 218 ? 30.400 -10.254 2.391 1.00 31.23 218 VAL A C 1
ATOM 1690 O O . VAL A 1 218 ? 30.851 -10.880 1.432 1.00 31.23 218 VAL A O 1
ATOM 1693 N N . GLN A 1 219 ? 30.328 -8.920 2.403 1.00 26.23 219 GLN A N 1
ATOM 1694 C CA . GLN A 1 219 ? 30.921 -8.106 1.346 1.00 26.23 219 GLN A CA 1
ATOM 1695 C C . GLN A 1 219 ? 32.430 -8.401 1.299 1.00 26.23 219 GLN A C 1
ATOM 1697 O O . GLN A 1 219 ? 33.088 -8.331 2.344 1.00 26.23 219 GLN A O 1
ATOM 1702 N N . PRO A 1 220 ? 33.013 -8.737 0.133 1.00 29.77 220 PRO A N 1
ATOM 1703 C CA . PRO A 1 220 ? 34.460 -8.823 0.020 1.00 29.77 220 PRO A CA 1
ATOM 1704 C C . PRO A 1 220 ? 35.080 -7.451 0.326 1.00 29.77 220 PRO A C 1
ATOM 1706 O O . PRO A 1 220 ? 34.527 -6.409 -0.024 1.00 29.77 220 PRO A O 1
ATOM 1709 N N . ALA A 1 221 ? 36.215 -7.472 1.027 1.00 28.33 221 ALA A N 1
ATOM 1710 C CA . ALA A 1 221 ? 36.897 -6.293 1.554 1.00 28.33 221 ALA A CA 1
ATOM 1711 C C . ALA A 1 221 ? 37.106 -5.186 0.493 1.00 28.33 221 ALA A C 1
ATOM 1713 O O . ALA A 1 221 ? 37.353 -5.489 -0.677 1.00 28.33 221 ALA A O 1
ATOM 1714 N N . PRO A 1 222 ? 37.067 -3.899 0.888 1.00 30.80 222 PRO A N 1
ATOM 1715 C CA . PRO A 1 222 ? 37.145 -2.786 -0.047 1.00 30.80 222 PRO A CA 1
ATOM 1716 C C . PRO A 1 222 ? 38.506 -2.755 -0.752 1.00 30.80 222 PRO A C 1
ATOM 1718 O O . PRO A 1 222 ? 39.557 -2.619 -0.118 1.00 30.80 222 PRO A O 1
ATOM 1721 N N . HIS A 1 223 ? 38.496 -2.837 -2.081 1.00 32.88 223 HIS A N 1
ATOM 1722 C CA . HIS A 1 223 ? 39.675 -2.539 -2.888 1.00 32.88 223 HIS A CA 1
ATOM 1723 C C . HIS A 1 223 ? 39.977 -1.032 -2.820 1.00 32.88 223 HIS A C 1
ATOM 1725 O O . HIS A 1 223 ? 39.108 -0.195 -3.056 1.00 32.88 223 HIS A O 1
ATOM 1731 N N . LYS A 1 224 ? 41.224 -0.690 -2.464 1.00 30.23 224 LYS A N 1
ATOM 1732 C CA . LYS A 1 224 ? 41.733 0.688 -2.367 1.00 30.23 224 LYS A CA 1
ATOM 1733 C C . LYS A 1 224 ? 41.532 1.464 -3.675 1.00 30.23 224 LYS A C 1
ATOM 1735 O O . LYS A 1 224 ? 41.895 0.985 -4.746 1.00 30.23 224 LYS A O 1
ATOM 1740 N N . ALA A 1 225 ? 41.036 2.693 -3.549 1.00 28.58 225 ALA A N 1
ATOM 1741 C CA . ALA A 1 225 ? 40.873 3.652 -4.639 1.00 28.58 225 ALA A CA 1
ATOM 1742 C C . ALA A 1 225 ? 42.221 4.127 -5.226 1.00 28.58 225 ALA A C 1
ATOM 1744 O O . ALA A 1 225 ? 43.149 4.396 -4.457 1.00 28.58 225 ALA A O 1
ATOM 1745 N N . PRO A 1 226 ? 42.324 4.335 -6.553 1.00 30.16 226 PRO A N 1
ATOM 1746 C CA . PRO A 1 226 ? 43.327 5.213 -7.147 1.00 30.16 226 PRO A CA 1
ATOM 1747 C C . PRO A 1 226 ? 42.824 6.661 -7.275 1.00 30.16 226 PRO A C 1
ATOM 1749 O O . PRO A 1 226 ? 41.643 6.925 -7.484 1.00 30.16 226 PRO A O 1
ATOM 1752 N N . SER A 1 227 ? 43.774 7.583 -7.140 1.00 29.22 227 SER A N 1
ATOM 1753 C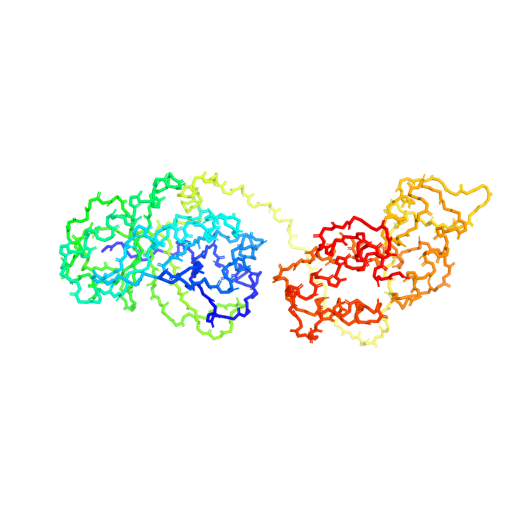 CA . SER A 1 227 ? 43.641 9.042 -7.072 1.00 29.22 227 SER A CA 1
ATOM 1754 C C . SER A 1 227 ? 43.522 9.739 -8.442 1.00 29.22 227 SER A C 1
ATOM 1756 O O . SER A 1 227 ? 44.149 9.301 -9.399 1.00 29.22 227 SER A O 1
ATOM 1758 N N . ALA A 1 228 ? 42.800 10.872 -8.432 1.00 29.73 228 ALA A N 1
ATOM 1759 C CA . ALA A 1 228 ? 42.824 12.063 -9.307 1.00 29.73 228 ALA A CA 1
ATOM 1760 C C . ALA A 1 228 ? 42.577 11.944 -10.835 1.00 29.73 228 ALA A C 1
ATOM 1762 O O . ALA A 1 228 ? 43.264 11.237 -11.563 1.00 29.73 228 ALA A O 1
ATOM 1763 N N . ALA A 1 229 ? 41.636 12.765 -11.327 1.00 35.12 229 ALA A N 1
ATOM 1764 C CA . ALA A 1 229 ? 41.313 12.995 -12.745 1.00 35.12 229 ALA A CA 1
ATOM 1765 C C . ALA A 1 229 ? 42.281 13.987 -13.434 1.00 35.12 229 ALA A C 1
ATOM 1767 O O . ALA A 1 229 ? 42.805 14.880 -12.761 1.00 35.12 229 ALA A O 1
ATOM 1768 N N . PRO A 1 230 ? 42.494 13.875 -14.768 1.00 29.30 230 PRO A N 1
ATOM 1769 C CA . PRO A 1 230 ? 42.023 14.922 -15.703 1.00 29.30 230 PRO A CA 1
ATOM 1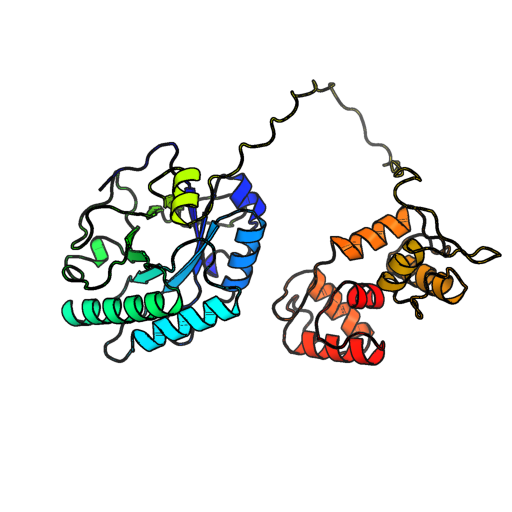770 C C . PRO A 1 230 ? 41.630 14.370 -17.114 1.00 29.30 230 PRO A C 1
ATOM 1772 O O . PRO A 1 230 ? 41.597 13.159 -17.306 1.00 29.30 230 PRO A O 1
ATOM 1775 N N . PRO A 1 231 ? 41.371 15.230 -18.124 1.00 34.88 231 PRO A N 1
ATOM 1776 C CA . PRO A 1 231 ? 40.080 15.774 -18.539 1.00 34.88 231 PRO A CA 1
ATOM 1777 C C . PRO A 1 231 ? 39.377 14.993 -19.681 1.00 34.88 231 PRO A C 1
ATOM 1779 O O . PRO A 1 231 ? 39.923 14.097 -20.315 1.00 34.88 231 PRO A O 1
ATOM 1782 N N . VAL A 1 232 ? 38.130 15.396 -19.925 1.00 46.12 232 VAL A N 1
ATOM 1783 C CA . VAL A 1 232 ? 37.116 14.875 -20.861 1.00 46.12 232 VAL A CA 1
ATOM 1784 C C . VAL A 1 232 ? 37.647 14.498 -22.259 1.00 46.12 232 VAL A C 1
ATOM 1786 O O . VAL A 1 232 ? 38.041 15.381 -23.011 1.00 46.12 232 VAL A O 1
ATOM 1789 N N . HIS A 1 233 ? 37.544 13.217 -22.648 1.00 27.25 233 HIS A N 1
ATOM 1790 C CA . HIS A 1 233 ? 37.519 12.755 -24.046 1.00 27.25 233 HIS A CA 1
ATOM 1791 C C . HIS A 1 233 ? 36.696 11.461 -24.199 1.00 27.25 233 HIS A C 1
ATOM 1793 O O . HIS A 1 233 ? 36.590 10.661 -23.276 1.00 27.25 233 HIS A O 1
ATOM 1799 N N . HIS A 1 234 ? 36.074 11.336 -25.375 1.00 30.41 234 HIS A N 1
ATOM 1800 C CA . HIS A 1 234 ? 35.086 10.360 -25.848 1.00 30.41 234 HIS A CA 1
ATOM 1801 C C . HIS A 1 234 ? 34.972 9.004 -25.134 1.00 30.41 234 HIS A C 1
ATOM 1803 O O . HIS A 1 234 ? 35.929 8.247 -25.015 1.00 30.41 234 HIS A O 1
ATOM 1809 N N . VAL A 1 235 ? 33.726 8.656 -24.793 1.00 29.86 235 VAL A N 1
ATOM 1810 C CA . VAL A 1 235 ? 33.319 7.324 -24.334 1.00 29.86 235 VAL A CA 1
ATOM 1811 C C . VAL A 1 235 ? 33.557 6.303 -25.450 1.00 29.86 235 VAL A C 1
ATOM 1813 O O . VAL A 1 235 ? 32.751 6.163 -26.368 1.00 29.86 235 VAL A O 1
ATOM 1816 N N . THR A 1 236 ? 34.653 5.558 -25.356 1.00 27.95 236 THR A N 1
ATOM 1817 C CA . THR A 1 236 ? 34.818 4.265 -26.019 1.00 27.95 236 THR A CA 1
ATOM 1818 C C . THR A 1 236 ? 34.038 3.210 -25.236 1.00 27.95 236 THR A C 1
ATOM 1820 O O . THR A 1 236 ? 34.269 2.977 -24.051 1.00 27.95 236 THR A O 1
ATOM 1823 N N . HIS A 1 237 ? 33.071 2.581 -25.904 1.00 31.56 237 HIS A N 1
ATOM 1824 C CA . HIS A 1 237 ? 32.333 1.430 -25.392 1.00 31.56 237 HIS A CA 1
ATOM 1825 C C . HIS A 1 237 ? 33.279 0.258 -25.104 1.00 31.56 237 HIS A C 1
ATOM 1827 O O . HIS A 1 237 ? 33.946 -0.246 -26.006 1.00 31.56 237 HIS A O 1
ATOM 1833 N N . VAL A 1 238 ? 33.264 -0.234 -23.866 1.00 30.31 238 VAL A N 1
ATOM 1834 C CA . VAL A 1 238 ? 33.744 -1.582 -23.553 1.00 30.31 238 VAL A CA 1
ATOM 1835 C C . VAL A 1 238 ? 32.737 -2.568 -24.149 1.00 30.31 238 VAL A C 1
ATOM 1837 O O . VAL A 1 238 ? 31.579 -2.601 -23.733 1.00 30.31 238 VAL A O 1
ATOM 1840 N N . GLN A 1 239 ? 33.150 -3.337 -25.159 1.00 28.12 239 GLN A N 1
ATOM 1841 C CA . GLN A 1 239 ? 32.314 -4.389 -25.736 1.00 28.12 239 GLN A CA 1
ATOM 1842 C C . GLN A 1 239 ? 32.212 -5.596 -24.780 1.00 28.12 239 GLN A C 1
ATOM 1844 O O . GLN A 1 239 ? 33.236 -6.029 -24.247 1.00 28.12 239 GLN A O 1
ATOM 1849 N N . PRO A 1 240 ? 31.012 -6.170 -24.571 1.00 35.94 240 PRO A N 1
ATOM 1850 C CA . PRO A 1 240 ? 30.845 -7.422 -23.834 1.00 35.94 240 PRO A CA 1
ATOM 1851 C C . PRO A 1 240 ? 31.417 -8.621 -24.616 1.00 35.94 240 PRO A C 1
ATOM 1853 O O . PRO A 1 240 ? 31.445 -8.621 -25.846 1.00 35.94 240 PRO A O 1
ATOM 1856 N N . THR A 1 241 ? 31.884 -9.650 -23.900 1.00 40.09 241 THR A N 1
ATOM 1857 C CA . THR A 1 241 ? 32.576 -10.820 -24.468 1.00 40.09 241 THR A CA 1
ATOM 1858 C C . THR A 1 241 ? 31.657 -11.723 -25.305 1.00 40.09 241 THR A C 1
ATOM 1860 O O . THR A 1 241 ? 30.471 -11.894 -25.014 1.00 40.09 241 THR A O 1
ATOM 1863 N N . LYS A 1 242 ? 32.245 -12.343 -26.339 1.00 44.44 242 LYS A N 1
ATOM 1864 C CA . LYS A 1 242 ? 31.599 -13.189 -27.364 1.00 44.44 242 LYS A CA 1
ATOM 1865 C C . LYS A 1 242 ? 30.857 -14.418 -26.804 1.00 44.44 242 LYS A C 1
ATOM 1867 O O . LYS A 1 242 ? 29.987 -14.956 -27.479 1.00 44.44 242 LYS A O 1
ATOM 1872 N N . ASP A 1 243 ? 31.160 -14.823 -25.571 1.00 52.19 243 ASP A N 1
ATOM 1873 C CA . ASP A 1 243 ? 30.610 -16.029 -24.936 1.00 52.19 243 ASP A CA 1
ATOM 1874 C C . ASP A 1 243 ? 29.202 -15.837 -24.346 1.00 52.19 243 ASP A C 1
ATOM 1876 O O . ASP A 1 243 ? 28.492 -16.817 -24.129 1.00 52.19 243 ASP A O 1
ATOM 1880 N N . LYS A 1 244 ? 28.767 -14.591 -24.094 1.00 59.38 244 LYS A N 1
ATOM 1881 C CA . LYS A 1 244 ? 27.442 -14.305 -23.507 1.00 59.38 244 LYS A CA 1
ATOM 1882 C C . LYS A 1 244 ? 26.370 -13.963 -24.551 1.00 59.38 244 LYS A C 1
ATOM 1884 O O . LYS A 1 244 ? 25.191 -14.178 -24.292 1.00 59.38 244 LYS A O 1
ATOM 1889 N N . TYR A 1 245 ? 26.767 -13.461 -25.723 1.00 66.69 245 TYR A N 1
ATOM 1890 C CA . TYR A 1 245 ? 25.856 -13.048 -26.794 1.00 66.69 245 TYR A CA 1
ATOM 1891 C C . TYR A 1 245 ? 26.459 -13.379 -28.170 1.00 66.69 245 TYR A C 1
ATOM 1893 O O . TYR A 1 245 ? 27.322 -12.635 -28.644 1.00 66.69 245 TYR A O 1
ATOM 1901 N N . PRO A 1 246 ? 26.052 -14.489 -28.817 1.00 82.69 246 PRO A N 1
ATOM 1902 C CA . PRO A 1 246 ? 26.585 -14.855 -30.123 1.00 82.69 246 PRO A CA 1
ATOM 1903 C C . PRO A 1 246 ? 26.125 -13.852 -31.182 1.00 82.69 246 PRO A C 1
ATOM 1905 O O . PRO A 1 246 ? 24.965 -13.447 -31.196 1.00 82.69 246 PRO A O 1
ATOM 1908 N N . GLU A 1 247 ? 27.013 -13.473 -32.097 1.00 89.38 247 GLU A N 1
ATOM 1909 C CA . GLU A 1 247 ? 26.623 -12.664 -33.251 1.00 89.38 247 GLU A CA 1
ATOM 1910 C C . GLU A 1 247 ? 25.708 -13.487 -34.167 1.00 89.38 247 GLU A C 1
ATOM 1912 O O . GLU A 1 247 ? 26.081 -14.591 -34.567 1.00 89.38 247 GLU A O 1
ATOM 1917 N N . LEU A 1 248 ? 24.515 -12.973 -34.481 1.00 92.06 248 LEU A N 1
ATOM 1918 C CA . LEU A 1 248 ? 23.563 -13.633 -35.383 1.00 92.06 248 LEU A CA 1
ATOM 1919 C C . LEU A 1 248 ? 23.408 -12.814 -36.661 1.00 92.06 248 LEU A C 1
ATOM 1921 O O . LEU A 1 248 ? 23.200 -11.607 -36.591 1.00 92.06 248 LEU A O 1
ATOM 1925 N N . ARG A 1 249 ? 23.484 -13.458 -37.824 1.00 91.38 249 ARG A N 1
ATOM 1926 C CA . ARG A 1 249 ? 23.391 -12.795 -39.131 1.00 91.38 249 ARG A CA 1
ATOM 1927 C C . ARG A 1 249 ? 22.920 -13.768 -40.205 1.00 91.38 249 ARG A C 1
ATOM 1929 O O . ARG A 1 249 ? 22.870 -14.981 -39.994 1.00 91.38 249 ARG A O 1
ATOM 1936 N N . LEU A 1 250 ? 22.582 -13.233 -41.373 1.00 88.88 250 LEU A N 1
ATOM 1937 C CA . LEU A 1 250 ? 22.226 -14.050 -42.528 1.00 88.88 250 LEU A CA 1
ATOM 1938 C C . LEU A 1 250 ? 23.468 -14.778 -43.066 1.00 88.88 250 LEU A C 1
ATOM 1940 O O . LEU A 1 250 ? 24.359 -14.153 -43.635 1.00 88.88 250 LEU A O 1
ATOM 1944 N N . GLU A 1 251 ? 23.504 -16.103 -42.930 1.00 84.06 251 GLU A N 1
ATOM 1945 C CA . GLU A 1 251 ? 24.574 -16.961 -43.463 1.00 84.06 251 GLU A CA 1
ATOM 1946 C C . GLU A 1 251 ? 24.027 -18.051 -44.391 1.00 84.06 251 GLU A C 1
ATOM 1948 O O . GLU A 1 251 ? 22.823 -18.279 -44.458 1.00 84.06 251 GLU A O 1
ATOM 1953 N N . ARG A 1 252 ? 24.899 -18.739 -45.136 1.00 80.56 252 ARG A N 1
ATOM 1954 C CA . ARG A 1 252 ? 24.526 -19.931 -45.913 1.00 80.56 252 ARG A CA 1
ATOM 1955 C C . ARG A 1 252 ? 25.454 -21.094 -45.537 1.00 80.56 252 ARG A C 1
ATOM 1957 O O . ARG A 1 252 ? 26.646 -20.985 -45.815 1.00 80.56 252 ARG A O 1
ATOM 1964 N N . PRO A 1 253 ? 24.941 -22.206 -44.974 1.00 82.06 253 PRO A N 1
ATOM 1965 C CA . PRO A 1 253 ? 23.546 -22.440 -44.576 1.00 82.06 253 PRO A CA 1
ATOM 1966 C C . PRO A 1 253 ? 23.082 -21.475 -43.470 1.00 82.06 253 PRO A C 1
ATOM 1968 O O . PRO A 1 253 ? 23.906 -20.935 -42.740 1.00 82.06 253 PRO A O 1
ATOM 1971 N N . TYR A 1 254 ? 21.769 -21.239 -43.370 1.00 88.25 254 TYR A N 1
ATOM 1972 C CA . TYR A 1 254 ? 21.217 -20.323 -42.365 1.00 88.25 254 TYR A CA 1
ATOM 1973 C C . TYR A 1 254 ? 21.589 -20.761 -40.948 1.00 88.25 254 TYR A C 1
ATOM 1975 O O . TYR A 1 254 ? 21.674 -21.956 -40.655 1.00 88.25 254 TYR A O 1
ATOM 1983 N N . MET A 1 255 ? 21.784 -19.790 -40.056 1.00 89.56 255 MET A N 1
ATOM 1984 C CA . MET A 1 255 ? 22.036 -20.076 -38.647 1.00 89.56 255 MET A CA 1
ATOM 1985 C C . MET A 1 255 ? 20.777 -20.645 -37.986 1.00 89.56 255 MET A C 1
ATOM 1987 O O . MET A 1 255 ? 19.672 -20.170 -38.250 1.00 89.56 255 MET A O 1
ATOM 1991 N N . HIS A 1 256 ? 20.966 -21.627 -37.103 1.00 90.25 256 HIS A N 1
ATOM 1992 C CA . HIS A 1 256 ? 19.901 -22.247 -36.317 1.00 90.25 256 HIS A CA 1
ATOM 1993 C C . HIS A 1 256 ? 20.291 -22.254 -34.838 1.00 90.25 256 HIS A C 1
ATOM 1995 O O . HIS A 1 256 ? 21.299 -22.863 -34.482 1.00 90.25 256 HIS A O 1
ATOM 2001 N N . SER A 1 257 ? 19.531 -21.582 -33.969 1.00 86.00 257 SER A N 1
ATOM 2002 C CA . SER A 1 257 ? 19.769 -21.642 -32.518 1.00 86.00 257 SER A CA 1
ATOM 2003 C C . SER A 1 257 ? 18.583 -21.144 -31.689 1.00 86.00 257 SER A C 1
ATOM 2005 O O . SER A 1 257 ? 17.707 -20.429 -32.177 1.00 86.00 257 SER A O 1
ATOM 2007 N N . ASP A 1 258 ? 18.578 -21.461 -30.392 1.00 84.31 258 ASP A N 1
ATOM 2008 C CA . ASP A 1 258 ? 17.605 -20.883 -29.456 1.00 84.31 258 ASP A CA 1
ATOM 2009 C C . ASP A 1 258 ? 17.828 -19.377 -29.241 1.00 84.31 258 ASP A C 1
ATOM 2011 O O . ASP A 1 258 ? 16.875 -18.650 -28.969 1.00 84.31 258 ASP A O 1
ATOM 2015 N N . ALA A 1 259 ? 19.049 -18.873 -29.463 1.00 85.56 259 ALA A N 1
ATOM 2016 C CA . ALA A 1 259 ? 19.308 -17.435 -29.480 1.00 85.56 259 ALA A CA 1
ATOM 2017 C C . ALA A 1 259 ? 18.550 -16.742 -30.627 1.00 85.56 259 ALA A C 1
ATOM 2019 O O . ALA A 1 259 ? 17.994 -15.665 -30.421 1.00 85.56 259 ALA A O 1
ATOM 2020 N N . VAL A 1 260 ? 18.437 -17.381 -31.799 1.00 88.69 260 VAL A N 1
ATOM 2021 C CA . VAL A 1 260 ? 17.611 -16.860 -32.901 1.00 88.69 260 VAL A CA 1
ATOM 2022 C C . VAL A 1 260 ? 16.135 -16.813 -32.503 1.00 88.69 260 VAL A C 1
ATOM 2024 O O . VAL A 1 260 ? 15.489 -15.800 -32.753 1.00 88.69 260 VAL A O 1
ATOM 2027 N N . LYS A 1 261 ? 15.605 -17.831 -31.808 1.00 84.12 261 LYS A N 1
ATOM 2028 C CA . LYS A 1 261 ? 14.217 -17.800 -31.300 1.00 84.12 261 LYS A CA 1
ATOM 2029 C C . LYS A 1 261 ? 13.992 -16.661 -30.307 1.00 84.12 261 LYS A C 1
ATOM 2031 O O . LYS A 1 261 ? 12.932 -16.038 -30.315 1.00 84.12 261 LYS A O 1
ATOM 2036 N N . THR A 1 262 ? 14.975 -16.390 -29.449 1.00 82.19 262 THR A N 1
ATOM 2037 C CA . THR A 1 262 ? 14.940 -15.263 -28.506 1.00 82.19 262 THR A CA 1
ATOM 2038 C C . THR A 1 262 ? 14.843 -13.934 -29.246 1.00 82.19 262 THR A C 1
ATOM 2040 O O . THR A 1 262 ? 13.978 -13.127 -28.914 1.00 82.19 262 THR A O 1
ATOM 2043 N N . VAL A 1 263 ? 15.658 -13.735 -30.286 1.00 85.94 263 VAL A N 1
ATOM 2044 C CA . VAL A 1 263 ? 15.577 -12.541 -31.139 1.00 85.94 263 VAL A CA 1
ATOM 2045 C C . VAL A 1 263 ? 14.229 -12.467 -31.846 1.00 85.94 263 VAL A C 1
ATOM 2047 O O . VAL A 1 263 ? 13.554 -11.453 -31.724 1.00 85.94 263 VAL A O 1
ATOM 2050 N N . GLN A 1 264 ? 13.796 -13.538 -32.518 1.00 86.38 264 GLN A N 1
ATOM 2051 C CA . GLN A 1 264 ? 12.541 -13.581 -33.279 1.00 86.38 264 GLN A CA 1
ATOM 2052 C C . GLN A 1 264 ? 11.319 -13.195 -32.433 1.00 86.38 264 GLN A C 1
ATOM 2054 O O . GLN A 1 264 ? 10.448 -12.478 -32.918 1.00 86.38 264 GLN A O 1
ATOM 2059 N N . LYS A 1 265 ? 11.279 -13.600 -31.156 1.00 76.50 265 LYS A N 1
ATOM 2060 C CA . LYS A 1 265 ? 10.225 -13.200 -30.206 1.00 76.50 265 LYS A CA 1
ATOM 2061 C C . LYS A 1 265 ? 10.191 -11.696 -29.937 1.00 76.50 265 LYS A C 1
ATOM 2063 O O . LYS A 1 265 ? 9.112 -11.143 -29.765 1.00 76.50 265 LYS A O 1
ATOM 2068 N N . VAL A 1 266 ? 11.359 -11.061 -29.855 1.00 79.12 266 VAL A N 1
ATOM 2069 C CA . VAL A 1 266 ? 11.491 -9.641 -29.500 1.00 79.12 266 VAL A CA 1
ATOM 2070 C C . VAL A 1 266 ? 11.375 -8.748 -30.726 1.00 79.12 266 VAL A C 1
ATOM 2072 O O . VAL A 1 266 ? 10.792 -7.689 -30.626 1.00 79.12 266 VAL A O 1
ATOM 2075 N N . VAL A 1 267 ? 11.857 -9.158 -31.895 1.00 81.38 267 VAL A N 1
ATOM 2076 C CA . VAL A 1 267 ? 11.710 -8.355 -33.128 1.00 81.38 267 VAL A CA 1
ATOM 2077 C C . VAL A 1 267 ? 10.448 -8.713 -33.924 1.00 81.38 267 VAL A C 1
ATOM 2079 O O . VAL A 1 267 ? 10.284 -8.308 -35.069 1.00 81.38 267 VAL A O 1
ATOM 2082 N N . ASN A 1 268 ? 9.566 -9.533 -33.341 1.00 76.94 268 ASN A N 1
ATOM 2083 C CA . ASN A 1 268 ? 8.323 -10.019 -33.946 1.00 76.94 268 ASN A CA 1
ATOM 2084 C C . ASN A 1 268 ? 8.500 -10.683 -35.335 1.00 76.94 268 ASN A C 1
ATOM 2086 O O . ASN A 1 268 ? 7.702 -10.493 -36.255 1.00 76.94 268 ASN A O 1
ATOM 2090 N N . ALA A 1 269 ? 9.550 -11.491 -35.498 1.00 82.38 269 ALA A N 1
ATOM 2091 C CA . ALA A 1 269 ? 9.826 -12.215 -36.737 1.00 82.38 269 ALA A CA 1
ATOM 2092 C C . ALA A 1 269 ? 9.138 -13.589 -36.746 1.00 82.38 269 ALA A C 1
ATOM 2094 O O . ALA A 1 269 ? 9.611 -14.532 -36.111 1.00 82.38 269 ALA A O 1
ATOM 2095 N N . TRP A 1 270 ? 8.040 -13.718 -37.499 1.00 72.31 270 TRP A N 1
ATOM 2096 C CA . TRP A 1 270 ? 7.315 -14.982 -37.657 1.00 72.31 270 TRP A CA 1
ATOM 2097 C C . TRP A 1 270 ? 7.735 -15.768 -38.916 1.00 72.31 270 TRP A C 1
ATOM 2099 O O . TRP 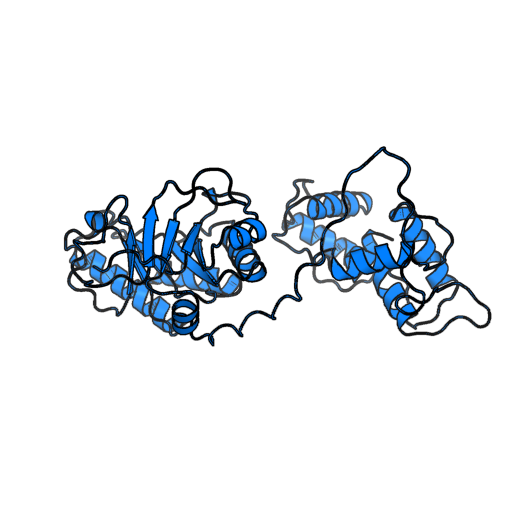A 1 270 ? 7.876 -15.184 -40.000 1.00 72.31 270 TRP A O 1
ATOM 2109 N N . PRO A 1 271 ? 7.841 -17.109 -38.833 1.00 82.31 271 PRO A N 1
ATOM 2110 C CA . PRO A 1 271 ? 7.633 -17.940 -37.641 1.00 82.31 271 PRO A CA 1
ATOM 2111 C C . PRO A 1 271 ? 8.813 -17.883 -36.653 1.00 82.31 271 PRO A C 1
ATOM 2113 O O . PRO A 1 271 ? 9.949 -17.655 -37.051 1.00 82.31 271 PRO A O 1
ATOM 2116 N N . ILE A 1 272 ? 8.545 -18.152 -35.369 1.00 79.88 272 ILE A N 1
ATOM 2117 C CA . ILE A 1 272 ? 9.587 -18.321 -34.340 1.00 79.88 272 ILE A CA 1
ATOM 2118 C C . ILE A 1 272 ? 10.141 -19.749 -34.448 1.00 79.88 272 ILE A C 1
ATOM 2120 O O . ILE A 1 272 ? 9.793 -20.641 -33.672 1.00 79.88 272 ILE A O 1
ATOM 2124 N N . ASP A 1 273 ? 10.953 -19.987 -35.471 1.00 85.38 273 ASP A N 1
ATOM 2125 C CA . ASP A 1 273 ? 11.488 -21.303 -35.839 1.00 85.38 273 ASP A CA 1
ATOM 2126 C C . ASP A 1 273 ? 12.965 -21.495 -35.450 1.00 85.38 273 ASP A C 1
ATOM 2128 O O . ASP A 1 273 ? 13.481 -22.612 -35.475 1.00 85.38 273 ASP A O 1
ATOM 2132 N N . GLY A 1 274 ? 13.637 -20.426 -35.018 1.00 87.88 274 GLY A N 1
ATOM 2133 C CA . GLY A 1 274 ? 15.059 -20.423 -34.697 1.00 87.88 274 GLY A CA 1
ATOM 2134 C C . GLY A 1 274 ? 15.971 -20.325 -35.915 1.00 87.88 274 GLY A C 1
ATOM 2135 O O . GLY A 1 274 ? 17.170 -20.539 -35.754 1.00 87.88 274 GLY A O 1
ATOM 2136 N N . VAL A 1 275 ? 15.437 -19.995 -37.097 1.00 92.44 275 VAL A N 1
ATOM 2137 C CA . VAL A 1 275 ? 16.185 -19.861 -38.354 1.00 92.44 275 VAL A CA 1
ATOM 2138 C C . VAL A 1 275 ? 16.482 -18.391 -38.655 1.00 92.44 275 VAL A C 1
ATOM 2140 O O . VAL A 1 275 ? 15.586 -17.556 -38.817 1.00 92.44 275 VAL A O 1
ATOM 2143 N N . TYR A 1 276 ? 17.763 -18.048 -38.790 1.00 91.75 276 TYR A N 1
ATOM 2144 C CA . TYR A 1 276 ? 18.173 -16.697 -39.180 1.00 91.75 276 TYR A CA 1
ATOM 2145 C C . TYR A 1 276 ? 18.187 -16.560 -40.710 1.00 91.75 276 TYR A C 1
ATOM 2147 O O . TYR A 1 276 ? 19.235 -16.578 -41.356 1.00 91.75 276 TYR A O 1
ATOM 2155 N N . GLY A 1 277 ? 16.988 -16.500 -41.295 1.00 90.19 277 GLY A N 1
ATOM 2156 C CA . GLY A 1 277 ? 16.762 -16.311 -42.731 1.00 90.19 277 GLY A CA 1
ATOM 2157 C C . GLY A 1 277 ? 16.323 -14.883 -43.097 1.00 90.19 277 GLY A C 1
ATOM 2158 O O . GLY A 1 277 ? 16.205 -14.031 -42.217 1.00 90.19 277 GLY A O 1
ATOM 2159 N N . PRO A 1 278 ? 15.995 -14.616 -44.378 1.00 89.25 278 PRO A N 1
ATOM 2160 C CA . PRO A 1 278 ? 15.673 -13.269 -44.869 1.00 89.25 278 PRO A CA 1
ATOM 2161 C C . PRO A 1 278 ? 14.546 -12.545 -44.112 1.00 89.25 278 PRO A C 1
ATOM 2163 O O . PRO A 1 278 ? 14.585 -11.326 -43.978 1.00 89.25 278 PRO A O 1
ATOM 2166 N N . LYS A 1 279 ? 13.556 -13.280 -43.583 1.00 83.94 279 LYS A N 1
ATOM 2167 C CA . LYS A 1 279 ? 12.482 -12.705 -42.750 1.00 83.94 279 LYS A CA 1
ATOM 2168 C C . LYS A 1 279 ? 13.006 -12.195 -41.406 1.00 83.94 279 LYS A C 1
ATOM 2170 O O . LYS A 1 279 ? 12.666 -11.089 -41.002 1.00 83.94 279 LYS A O 1
ATOM 2175 N N . THR A 1 280 ? 13.852 -12.984 -40.744 1.00 90.56 280 THR A N 1
ATOM 2176 C CA . THR A 1 280 ? 14.499 -12.608 -39.482 1.00 90.56 280 THR A CA 1
ATOM 2177 C C . THR A 1 280 ? 15.449 -11.430 -39.699 1.00 90.56 280 THR A C 1
ATOM 2179 O O . THR A 1 280 ? 15.419 -10.489 -38.916 1.00 90.56 280 THR A O 1
ATOM 2182 N N . THR A 1 281 ? 16.220 -11.426 -40.794 1.00 91.31 281 THR A N 1
ATOM 2183 C CA . THR A 1 281 ? 17.090 -10.298 -41.170 1.00 91.31 281 THR A CA 1
ATOM 2184 C C . THR A 1 281 ? 16.298 -9.005 -41.328 1.00 91.31 281 THR A C 1
ATOM 2186 O O . THR A 1 281 ? 16.633 -8.012 -40.695 1.00 91.31 281 THR A O 1
ATOM 2189 N N . LYS A 1 282 ? 15.200 -9.034 -42.095 1.00 84.12 282 LYS A N 1
ATOM 2190 C CA . LYS A 1 282 ? 14.356 -7.855 -42.316 1.00 84.12 282 LYS A CA 1
ATOM 2191 C C . LYS A 1 282 ? 13.770 -7.300 -41.014 1.00 84.12 282 LYS A C 1
ATOM 2193 O O . LYS A 1 282 ? 13.790 -6.094 -40.803 1.00 84.12 282 LYS A O 1
ATOM 2198 N N . ALA A 1 283 ? 13.297 -8.175 -40.128 1.00 80.00 283 ALA A N 1
ATOM 2199 C CA . ALA A 1 283 ? 12.765 -7.768 -38.829 1.00 80.00 283 ALA A CA 1
ATOM 2200 C C . ALA A 1 283 ? 13.845 -7.184 -37.901 1.00 80.00 283 ALA A C 1
ATOM 2202 O O . ALA A 1 283 ? 13.588 -6.224 -37.181 1.00 80.00 283 ALA A O 1
ATOM 2203 N N . VAL A 1 284 ? 15.069 -7.725 -37.938 1.00 88.50 284 VAL A N 1
ATOM 2204 C CA . VAL A 1 284 ? 16.202 -7.162 -37.188 1.00 88.50 284 VAL A CA 1
ATOM 2205 C C . VAL A 1 284 ? 16.602 -5.793 -37.735 1.00 88.50 284 VAL A C 1
ATOM 2207 O O . VAL A 1 284 ? 16.836 -4.889 -36.941 1.00 88.50 284 VAL A O 1
ATOM 2210 N N . GLU A 1 285 ? 16.632 -5.611 -39.056 1.00 82.75 285 GLU A N 1
ATOM 2211 C CA . GLU A 1 285 ? 16.884 -4.304 -39.675 1.00 82.75 285 GLU A CA 1
ATOM 2212 C C . GLU A 1 285 ? 15.827 -3.266 -39.276 1.00 82.75 285 GLU A C 1
ATOM 2214 O O . GLU A 1 285 ? 16.171 -2.127 -38.970 1.00 82.75 285 GLU A O 1
ATOM 2219 N N . ASP A 1 286 ? 14.549 -3.644 -39.263 1.00 74.94 286 ASP A N 1
ATOM 2220 C CA . ASP A 1 286 ? 13.460 -2.735 -38.888 1.00 74.94 286 ASP A CA 1
ATOM 2221 C C . ASP A 1 286 ? 13.518 -2.367 -37.400 1.00 74.94 286 ASP A C 1
ATOM 2223 O O . ASP A 1 286 ? 13.413 -1.190 -37.052 1.00 74.94 286 ASP A O 1
ATOM 2227 N N . PHE A 1 287 ? 13.823 -3.330 -36.529 1.00 80.19 287 PHE A N 1
ATOM 2228 C CA . PHE A 1 287 ? 14.105 -3.063 -35.119 1.00 80.19 287 PHE A CA 1
ATOM 2229 C C . PHE A 1 287 ? 15.313 -2.131 -34.938 1.00 80.19 287 PHE A C 1
ATOM 2231 O O . PHE A 1 287 ? 15.255 -1.171 -34.175 1.00 80.19 287 PHE A O 1
ATOM 2238 N N . GLN A 1 288 ? 16.420 -2.375 -35.643 1.00 84.12 288 GLN A N 1
ATOM 2239 C CA . GLN A 1 288 ? 17.619 -1.534 -35.558 1.00 84.12 288 GLN A CA 1
ATOM 2240 C C . GLN A 1 288 ? 17.337 -0.079 -35.964 1.00 84.12 288 GLN A C 1
ATOM 2242 O O . GLN A 1 288 ? 17.774 0.843 -35.271 1.00 84.12 288 GLN A O 1
ATOM 2247 N N . ASP A 1 289 ? 16.569 0.113 -37.038 1.00 76.75 289 ASP A N 1
ATOM 2248 C CA . ASP A 1 289 ? 16.148 1.423 -37.545 1.00 76.75 289 ASP A CA 1
ATOM 2249 C C . ASP A 1 289 ? 15.335 2.198 -36.491 1.00 76.75 289 ASP A C 1
ATOM 2251 O O . ASP A 1 289 ? 15.661 3.337 -36.141 1.00 76.75 289 ASP A O 1
ATOM 2255 N N . HIS A 1 290 ? 14.341 1.536 -35.889 1.00 66.50 290 HIS A N 1
ATOM 2256 C CA . HIS A 1 290 ? 13.503 2.103 -34.827 1.00 66.50 290 HIS A CA 1
ATOM 2257 C C . HIS A 1 290 ? 14.261 2.368 -33.520 1.00 66.50 290 HIS A C 1
ATOM 2259 O O . HIS A 1 290 ? 13.924 3.296 -32.787 1.00 66.50 290 HIS A O 1
ATOM 2265 N N . GLN A 1 291 ? 15.294 1.577 -33.215 1.00 74.69 291 GLN A N 1
ATOM 2266 C CA . GLN A 1 291 ? 16.154 1.781 -32.044 1.00 74.69 291 GLN A CA 1
ATOM 2267 C C . GLN A 1 291 ? 17.276 2.806 -32.282 1.00 74.69 291 GLN A C 1
ATOM 2269 O O . GLN A 1 291 ? 18.089 3.036 -31.379 1.00 74.69 291 GLN A O 1
ATOM 2274 N N . HIS A 1 292 ? 17.330 3.411 -33.474 1.00 75.38 292 HIS A N 1
ATOM 2275 C CA . HIS A 1 292 ? 18.366 4.356 -33.894 1.00 75.38 292 HIS A CA 1
ATOM 2276 C C . HIS A 1 292 ? 19.789 3.805 -33.712 1.00 75.38 292 HIS A C 1
ATOM 2278 O O . HIS A 1 292 ? 20.700 4.507 -33.265 1.00 75.38 292 HIS A O 1
ATOM 2284 N N . ILE A 1 293 ? 19.975 2.526 -34.035 1.00 81.12 293 ILE A N 1
ATOM 2285 C CA . ILE A 1 293 ? 21.285 1.869 -34.102 1.00 81.12 293 ILE A CA 1
ATOM 2286 C C . ILE A 1 293 ? 21.599 1.495 -35.554 1.00 81.12 293 ILE A C 1
ATOM 2288 O O . ILE A 1 293 ? 20.777 1.687 -36.448 1.00 81.12 293 ILE A O 1
ATOM 2292 N N . THR A 1 294 ? 22.807 0.995 -35.814 1.00 83.69 294 THR A N 1
ATOM 2293 C CA . THR A 1 294 ? 23.220 0.600 -37.167 1.00 83.69 294 THR A CA 1
ATOM 2294 C C . THR A 1 294 ? 22.250 -0.431 -37.745 1.00 83.69 294 THR A C 1
ATOM 2296 O O . THR A 1 294 ? 22.058 -1.493 -37.159 1.00 83.69 294 THR A O 1
ATOM 2299 N N . LYS A 1 295 ? 21.649 -0.105 -38.895 1.00 89.38 295 LYS A N 1
ATOM 2300 C CA . LYS A 1 295 ? 20.743 -0.972 -39.657 1.00 89.38 295 LYS A CA 1
ATOM 2301 C C . LYS A 1 295 ? 21.544 -1.840 -40.624 1.00 89.38 295 LYS A C 1
ATOM 2303 O O . LYS A 1 295 ? 21.740 -1.473 -41.780 1.00 89.38 295 LYS A O 1
ATOM 2308 N N . ASP A 1 296 ? 22.052 -2.956 -40.127 1.00 84.75 296 ASP A N 1
ATOM 2309 C CA . ASP A 1 296 ? 22.900 -3.889 -40.878 1.00 84.75 296 ASP A CA 1
ATOM 2310 C C . ASP A 1 296 ? 22.358 -5.327 -40.905 1.00 84.75 296 ASP A C 1
ATOM 2312 O O . ASP A 1 296 ? 22.948 -6.194 -41.552 1.00 84.75 296 ASP A O 1
ATOM 2316 N N . GLY A 1 297 ? 21.243 -5.596 -40.217 1.00 88.12 297 GLY A N 1
ATOM 2317 C CA . GLY A 1 297 ? 20.653 -6.930 -40.138 1.00 88.12 297 GLY A CA 1
ATOM 2318 C C . GLY A 1 297 ? 21.518 -7.931 -39.368 1.00 88.12 297 GLY A C 1
ATOM 2319 O O . GLY A 1 297 ? 21.345 -9.139 -39.543 1.00 88.12 297 GLY A O 1
ATOM 2320 N N . ILE A 1 298 ? 22.456 -7.448 -38.542 1.00 91.94 298 ILE A N 1
ATOM 2321 C CA . ILE A 1 298 ? 23.347 -8.251 -37.699 1.00 91.94 298 ILE A CA 1
ATOM 2322 C C . ILE A 1 298 ? 22.989 -8.034 -36.226 1.00 91.94 298 ILE A C 1
ATOM 2324 O O . ILE A 1 298 ? 23.037 -6.929 -35.691 1.00 91.94 298 ILE A O 1
ATOM 2328 N N . VAL A 1 299 ? 22.705 -9.117 -35.505 1.00 91.19 299 VAL A N 1
ATOM 2329 C CA . VAL A 1 299 ? 22.524 -9.083 -34.048 1.00 91.19 299 VAL A CA 1
ATOM 2330 C C . VAL A 1 299 ? 23.889 -9.132 -33.364 1.00 91.19 299 VAL A C 1
ATOM 2332 O O . VAL A 1 299 ? 24.325 -10.170 -32.865 1.00 91.19 299 VAL A O 1
ATOM 2335 N N . GLY A 1 300 ? 24.585 -7.998 -33.384 1.00 84.62 300 GLY A N 1
ATOM 2336 C CA . GLY A 1 300 ? 25.832 -7.779 -32.651 1.00 84.62 300 GLY A CA 1
ATOM 2337 C C . GLY A 1 300 ? 25.599 -7.259 -31.223 1.00 84.62 300 GLY A C 1
ATOM 2338 O O . GLY A 1 300 ? 24.455 -7.162 -30.770 1.00 84.62 300 GLY A O 1
ATOM 2339 N N . PRO A 1 301 ? 26.661 -6.863 -30.495 1.00 80.69 301 PRO A N 1
ATOM 2340 C CA . PRO A 1 301 ? 26.557 -6.395 -29.110 1.00 80.69 301 PRO A CA 1
ATOM 2341 C C . PRO A 1 301 ? 25.561 -5.243 -28.890 1.00 80.69 301 PRO A C 1
ATOM 2343 O O . PRO A 1 301 ? 24.877 -5.215 -27.870 1.00 80.69 301 PRO A O 1
ATOM 2346 N N . GLN A 1 302 ? 25.442 -4.311 -29.843 1.00 76.75 302 GLN A N 1
ATOM 2347 C CA . GLN A 1 302 ? 24.496 -3.190 -29.746 1.00 76.75 302 GLN A CA 1
ATOM 2348 C C . GLN A 1 302 ? 23.039 -3.656 -29.862 1.00 76.75 302 GLN A C 1
ATOM 2350 O O .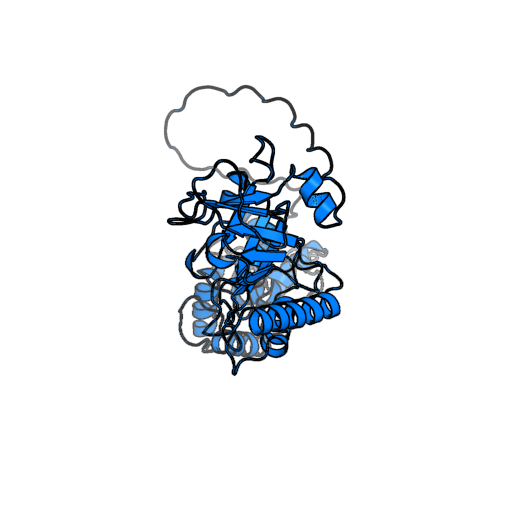 GLN A 1 302 ? 22.200 -3.274 -29.044 1.00 76.75 302 GLN A O 1
ATOM 2355 N N . THR A 1 303 ? 22.742 -4.525 -30.829 1.00 84.62 303 THR A N 1
ATOM 2356 C CA . THR A 1 303 ? 21.402 -5.094 -31.014 1.00 84.62 303 THR A CA 1
ATOM 2357 C C . THR A 1 303 ? 21.026 -6.006 -29.850 1.00 84.62 303 THR A C 1
ATOM 2359 O O . THR A 1 303 ? 19.921 -5.887 -29.328 1.00 84.62 303 THR A O 1
ATOM 2362 N N . TRP A 1 304 ? 21.952 -6.835 -29.355 1.00 85.25 304 TRP A N 1
ATOM 2363 C CA . TRP A 1 304 ? 21.738 -7.625 -28.139 1.00 85.25 304 TRP A CA 1
ATOM 2364 C C . TRP A 1 304 ? 21.487 -6.763 -26.909 1.00 85.25 304 TRP A C 1
ATOM 2366 O O . TRP A 1 304 ? 20.599 -7.082 -26.124 1.00 85.25 304 TRP A O 1
ATOM 2376 N N . GLY A 1 305 ? 22.209 -5.650 -26.758 1.00 75.31 305 GLY A N 1
ATOM 2377 C CA . GLY A 1 305 ? 21.962 -4.689 -25.685 1.00 75.31 305 GLY A CA 1
ATOM 2378 C C . GLY A 1 305 ? 20.529 -4.153 -25.708 1.00 75.31 305 GLY A C 1
ATOM 2379 O O . GLY A 1 305 ? 19.873 -4.116 -24.669 1.00 75.31 305 GLY A O 1
ATOM 2380 N N . ARG A 1 306 ? 20.008 -3.808 -26.894 1.00 78.44 306 ARG A N 1
ATOM 2381 C CA . ARG A 1 306 ? 18.620 -3.341 -27.057 1.00 78.44 306 ARG A CA 1
ATOM 2382 C C . ARG A 1 306 ? 17.595 -4.448 -26.842 1.00 78.44 306 ARG A C 1
ATOM 2384 O O . ARG A 1 306 ? 16.638 -4.235 -26.109 1.00 78.44 306 ARG A O 1
ATOM 2391 N N . ILE A 1 307 ? 17.813 -5.638 -27.396 1.00 77.25 307 ILE A N 1
ATOM 2392 C CA . ILE A 1 307 ? 16.932 -6.797 -27.187 1.00 77.25 307 ILE A CA 1
ATOM 2393 C C . ILE A 1 307 ? 16.869 -7.162 -25.700 1.00 77.25 307 ILE A C 1
ATOM 2395 O O . ILE A 1 307 ? 15.784 -7.336 -25.152 1.00 77.25 307 ILE A O 1
ATOM 2399 N N . HIS A 1 308 ? 18.012 -7.195 -25.012 1.00 77.56 308 HIS A N 1
ATOM 2400 C CA . HIS A 1 308 ? 18.073 -7.462 -23.578 1.00 77.56 308 HIS A CA 1
ATOM 2401 C C . HIS A 1 308 ? 17.398 -6.352 -22.761 1.00 77.56 308 HIS A C 1
ATOM 2403 O O . HIS A 1 308 ? 16.749 -6.641 -21.756 1.00 77.56 308 HIS A O 1
ATOM 2409 N N . TYR A 1 309 ? 17.518 -5.092 -23.189 1.00 64.12 309 TYR A N 1
ATOM 2410 C CA . TYR A 1 309 ? 16.796 -3.971 -22.589 1.00 64.12 309 TYR A CA 1
ATOM 2411 C C . TYR A 1 309 ? 15.276 -4.134 -22.746 1.00 64.12 309 TYR A C 1
ATOM 2413 O O . TYR A 1 309 ? 14.556 -4.053 -21.759 1.00 64.12 309 TYR A O 1
ATOM 2421 N N . VAL A 1 310 ? 14.778 -4.477 -23.936 1.00 66.69 310 VAL A N 1
ATOM 2422 C CA . VAL A 1 310 ? 13.342 -4.740 -24.151 1.00 66.69 310 VAL A CA 1
ATOM 2423 C C . VAL A 1 310 ? 12.857 -5.947 -23.340 1.00 66.69 310 VAL A C 1
ATOM 2425 O O . VAL A 1 310 ? 11.765 -5.911 -22.787 1.00 66.69 310 VAL A O 1
ATOM 2428 N N . GLN A 1 311 ? 13.668 -6.997 -23.206 1.00 66.00 311 GLN A N 1
ATOM 2429 C CA . GLN A 1 311 ? 13.286 -8.197 -22.453 1.00 66.00 311 GLN A CA 1
ATOM 2430 C C . GLN A 1 311 ? 13.299 -8.024 -20.932 1.00 66.00 311 GLN A C 1
ATOM 2432 O O . GLN A 1 311 ? 12.493 -8.655 -20.257 1.00 66.00 311 GLN A O 1
ATOM 2437 N N . HIS A 1 312 ? 14.225 -7.226 -20.395 1.00 58.50 312 HIS A N 1
ATOM 2438 C CA . HIS A 1 312 ? 14.481 -7.179 -18.949 1.00 58.50 312 HIS A CA 1
ATOM 2439 C C . HIS A 1 312 ? 14.215 -5.810 -18.312 1.00 58.50 312 HIS A C 1
ATOM 2441 O O . HIS A 1 312 ? 14.151 -5.729 -17.091 1.00 58.50 312 HIS A O 1
ATOM 2447 N N . HIS A 1 313 ? 14.091 -4.740 -19.106 1.00 52.12 313 HIS A N 1
ATOM 2448 C CA . HIS A 1 313 ? 13.946 -3.364 -18.609 1.00 52.12 313 HIS A CA 1
ATOM 2449 C C . HIS A 1 313 ? 12.672 -2.663 -19.105 1.00 52.12 313 HIS A C 1
ATOM 2451 O O . HIS A 1 313 ? 12.191 -1.768 -18.416 1.00 52.12 313 HIS A O 1
ATOM 2457 N N . MET A 1 314 ? 12.078 -3.074 -20.234 1.00 62.41 314 MET A N 1
ATOM 2458 C CA . MET A 1 314 ? 10.739 -2.607 -20.622 1.00 62.41 314 MET A CA 1
ATOM 2459 C C . MET A 1 314 ? 9.693 -3.431 -19.868 1.00 62.41 314 MET A C 1
ATOM 2461 O O . MET A 1 314 ? 9.343 -4.543 -20.264 1.00 62.41 314 MET A O 1
ATOM 2465 N N . LYS A 1 315 ? 9.247 -2.885 -18.731 1.00 59.41 315 LYS A N 1
ATOM 2466 C CA . LYS A 1 315 ? 8.253 -3.494 -17.839 1.00 59.41 315 LYS A CA 1
ATOM 2467 C C . LYS A 1 315 ? 6.994 -3.870 -18.629 1.00 59.41 315 LYS A C 1
ATOM 2469 O O . LYS A 1 315 ? 6.572 -3.134 -19.524 1.00 59.41 315 LYS A O 1
ATOM 2474 N N . GLU A 1 316 ? 6.377 -4.998 -18.279 1.00 74.25 316 GLU A N 1
ATOM 2475 C CA . GLU A 1 316 ? 5.006 -5.284 -18.699 1.00 74.25 316 GLU A CA 1
ATOM 2476 C C . GLU A 1 316 ? 4.105 -4.151 -18.207 1.00 74.25 316 GLU A C 1
ATOM 2478 O O . GLU A 1 316 ? 3.937 -3.963 -17.000 1.00 74.25 316 GLU A O 1
ATOM 2483 N N . ILE A 1 317 ? 3.570 -3.361 -19.139 1.00 69.75 317 ILE A N 1
ATOM 2484 C CA . ILE A 1 317 ? 2.657 -2.270 -18.805 1.00 69.75 317 ILE A CA 1
ATOM 2485 C C . ILE A 1 317 ? 1.247 -2.628 -19.253 1.00 69.75 317 ILE A C 1
ATOM 2487 O O . ILE A 1 317 ? 1.007 -3.111 -20.358 1.00 69.75 317 ILE A O 1
ATOM 2491 N N . MET A 1 318 ? 0.300 -2.419 -18.355 1.00 75.19 318 MET A N 1
ATOM 2492 C CA . MET A 1 318 ? -1.108 -2.739 -18.535 1.00 75.19 318 MET A CA 1
ATOM 2493 C C . MET A 1 318 ? -1.948 -1.608 -17.958 1.00 75.19 318 MET A C 1
ATOM 2495 O O . MET A 1 318 ? -1.409 -0.603 -17.496 1.00 75.19 318 MET A O 1
ATOM 2499 N N . ILE A 1 319 ? -3.269 -1.760 -17.975 1.00 56.31 319 ILE A N 1
ATOM 2500 C CA . ILE A 1 319 ? -4.163 -0.748 -17.418 1.00 56.31 319 ILE A CA 1
ATOM 2501 C C . ILE A 1 319 ? -3.765 -0.361 -15.985 1.00 56.31 319 ILE A C 1
ATOM 2503 O O . ILE A 1 319 ? -3.466 -1.223 -15.164 1.00 56.31 319 ILE A O 1
ATOM 2507 N N . GLY A 1 320 ? -3.729 0.940 -15.707 1.00 46.31 320 GLY A N 1
ATOM 2508 C CA . GLY A 1 320 ? -3.229 1.509 -14.455 1.00 46.31 320 GLY A CA 1
ATOM 2509 C C . GLY A 1 320 ? -1.726 1.808 -14.441 1.00 46.31 320 GLY A C 1
ATOM 2510 O O . GLY A 1 320 ? -1.274 2.522 -13.549 1.00 46.31 320 GLY A O 1
ATOM 2511 N N . ALA A 1 321 ? -0.947 1.334 -15.423 1.00 60.34 321 ALA A N 1
ATOM 2512 C CA . ALA A 1 321 ? 0.429 1.790 -15.604 1.00 60.34 321 ALA A CA 1
ATOM 2513 C C . ALA A 1 321 ? 0.440 3.291 -15.913 1.00 60.34 321 ALA A C 1
ATOM 2515 O O . ALA A 1 321 ? -0.434 3.793 -16.621 1.00 60.34 321 ALA A O 1
ATOM 2516 N N . VAL A 1 322 ? 1.440 4.004 -15.401 1.00 53.41 322 VAL A N 1
ATOM 2517 C CA . VAL A 1 322 ? 1.626 5.430 -15.671 1.00 53.41 322 VAL A CA 1
ATOM 2518 C C . VAL A 1 322 ? 3.093 5.751 -15.941 1.00 53.41 322 VAL A C 1
ATOM 2520 O O . VAL A 1 322 ? 3.963 5.020 -15.470 1.00 53.41 322 VAL A O 1
ATOM 2523 N N . GLY A 1 323 ? 3.365 6.842 -16.653 1.00 55.31 323 GLY A N 1
ATOM 2524 C CA . GLY A 1 323 ? 4.709 7.388 -16.858 1.00 55.31 323 GLY A CA 1
ATOM 2525 C C . GLY A 1 323 ? 5.148 7.471 -18.320 1.00 55.31 323 GLY A C 1
ATOM 2526 O O . GLY A 1 323 ? 4.371 7.259 -19.257 1.00 55.31 323 GLY A O 1
ATOM 2527 N N . GLY A 1 324 ? 6.428 7.788 -18.517 1.00 57.31 324 GLY A N 1
ATOM 2528 C CA . GLY A 1 324 ? 7.009 8.062 -19.832 1.00 57.31 324 GLY A CA 1
ATOM 2529 C C . GLY A 1 324 ? 6.874 6.904 -20.824 1.00 57.31 324 GLY A C 1
ATOM 2530 O O . GLY A 1 324 ? 6.651 7.149 -22.010 1.00 57.31 324 GLY A O 1
ATOM 2531 N N . GLU A 1 325 ? 6.928 5.653 -20.361 1.00 67.06 325 GLU A N 1
ATOM 2532 C CA . GLU A 1 325 ? 6.718 4.461 -21.190 1.00 67.06 325 GLU A CA 1
ATOM 2533 C C . GLU A 1 325 ? 5.275 4.360 -21.689 1.00 67.06 325 GLU A C 1
ATOM 2535 O O . GLU A 1 325 ? 5.036 3.962 -22.827 1.00 67.06 325 GLU A O 1
ATOM 2540 N N . VAL A 1 326 ? 4.302 4.771 -20.875 1.00 77.44 326 VAL A N 1
ATOM 2541 C CA . VAL A 1 326 ? 2.890 4.802 -21.263 1.00 77.44 326 VAL A CA 1
ATOM 2542 C C . VAL A 1 326 ? 2.627 5.931 -22.246 1.00 77.44 326 VAL A C 1
ATOM 2544 O O . VAL A 1 326 ? 1.929 5.726 -23.232 1.00 77.44 326 VAL A O 1
ATOM 2547 N N . LEU A 1 327 ? 3.228 7.101 -22.047 1.00 71.19 327 LEU A N 1
ATOM 2548 C CA . LEU A 1 327 ? 3.163 8.180 -23.031 1.00 71.19 327 LEU A CA 1
ATOM 2549 C C . LEU A 1 327 ? 3.843 7.803 -24.341 1.00 71.19 327 LEU A C 1
ATOM 2551 O O . LEU A 1 327 ? 3.341 8.131 -25.418 1.00 71.19 327 LEU A O 1
ATOM 2555 N N . HIS A 1 328 ? 4.967 7.094 -24.265 1.00 73.94 328 HIS A N 1
ATOM 2556 C CA . HIS A 1 328 ? 5.624 6.534 -25.434 1.00 73.94 328 HIS A CA 1
ATOM 2557 C C . HIS A 1 328 ? 4.698 5.538 -26.141 1.00 73.94 328 HIS A C 1
ATOM 2559 O O . HIS A 1 328 ? 4.416 5.714 -27.325 1.00 73.94 328 HIS A O 1
ATOM 2565 N N . LEU A 1 329 ? 4.111 4.588 -25.409 1.00 86.06 329 LEU A N 1
ATOM 2566 C CA . LEU A 1 329 ? 3.105 3.659 -25.919 1.00 86.06 329 LEU A CA 1
ATOM 2567 C C . LEU A 1 329 ? 1.920 4.392 -26.564 1.00 86.06 329 LEU A C 1
ATOM 2569 O O . LEU A 1 329 ? 1.548 4.078 -27.687 1.00 86.06 329 LEU A O 1
ATOM 2573 N N . GLN A 1 330 ? 1.335 5.390 -25.902 1.00 85.69 330 GLN A N 1
ATOM 2574 C CA . GLN A 1 330 ? 0.209 6.171 -26.422 1.00 85.69 330 GLN A CA 1
ATOM 2575 C C . GLN A 1 330 ? 0.593 6.929 -27.705 1.00 85.69 330 GLN A C 1
ATOM 2577 O O . GLN A 1 330 ? -0.193 7.033 -28.650 1.00 85.69 330 GLN A O 1
ATOM 2582 N N . ARG A 1 331 ? 1.821 7.445 -27.794 1.00 76.44 331 ARG A N 1
ATOM 2583 C CA . ARG A 1 331 ? 2.328 8.071 -29.024 1.00 76.44 331 ARG A CA 1
ATOM 2584 C C . ARG A 1 331 ? 2.480 7.047 -30.148 1.00 76.44 331 ARG A C 1
ATOM 2586 O O . ARG A 1 331 ? 1.993 7.305 -31.247 1.00 76.44 331 ARG A O 1
ATOM 2593 N N . VAL A 1 332 ? 3.060 5.884 -29.862 1.00 80.19 332 VAL A N 1
ATOM 2594 C CA . VAL A 1 332 ? 3.271 4.811 -30.846 1.00 80.19 332 VAL A CA 1
ATOM 2595 C C . VAL A 1 332 ? 1.940 4.197 -31.303 1.00 80.19 332 VAL A C 1
ATOM 2597 O O . VAL A 1 332 ? 1.700 4.051 -32.496 1.00 80.19 332 VAL A O 1
ATOM 2600 N N . LEU A 1 333 ? 1.002 3.933 -30.395 1.00 85.19 333 LEU A N 1
ATOM 2601 C CA . LEU A 1 333 ? -0.342 3.451 -30.739 1.00 85.19 333 LEU A CA 1
ATOM 2602 C C . LEU A 1 333 ? -1.141 4.474 -31.559 1.00 85.19 333 LEU A C 1
ATOM 2604 O O . LEU A 1 333 ? -1.984 4.080 -32.361 1.00 85.19 333 LEU A O 1
ATOM 2608 N N . THR A 1 334 ? -0.886 5.777 -31.388 1.00 80.88 334 THR A N 1
ATOM 2609 C CA . THR A 1 334 ? -1.478 6.810 -32.257 1.00 80.88 334 THR A CA 1
ATOM 2610 C C . THR A 1 334 ? -0.937 6.709 -33.683 1.00 80.88 334 THR A C 1
ATOM 2612 O O . THR A 1 334 ? -1.713 6.827 -34.621 1.00 80.88 334 THR A O 1
ATOM 2615 N N . PHE A 1 335 ? 0.367 6.466 -33.848 1.00 78.25 335 PHE A N 1
ATOM 2616 C CA . PHE A 1 335 ? 0.993 6.271 -35.161 1.00 78.25 335 PHE A CA 1
ATOM 2617 C C . PHE A 1 335 ? 0.436 5.041 -35.899 1.00 78.25 335 PHE A C 1
ATOM 2619 O O . PHE A 1 335 ? 0.306 5.060 -37.116 1.00 78.25 335 PHE A O 1
ATOM 2626 N N . TYR A 1 336 ? 0.042 4.003 -35.158 1.00 80.44 336 TYR A N 1
ATOM 2627 C CA . TYR A 1 336 ? -0.593 2.797 -35.696 1.00 80.44 336 TYR A CA 1
ATOM 2628 C C . TYR A 1 336 ? -2.130 2.869 -35.790 1.00 80.44 336 TYR A C 1
ATOM 2630 O O . TYR A 1 336 ? -2.789 1.828 -35.799 1.00 80.44 336 TYR A O 1
ATOM 2638 N N . ASP A 1 337 ? -2.725 4.067 -35.808 1.00 85.56 337 ASP A N 1
ATOM 2639 C CA . ASP A 1 337 ? -4.179 4.289 -35.913 1.00 85.56 337 ASP A CA 1
ATOM 2640 C C . ASP A 1 337 ? -5.021 3.534 -34.859 1.00 85.56 337 ASP A C 1
ATOM 2642 O O . ASP A 1 337 ? -6.187 3.169 -35.073 1.00 85.56 337 ASP A O 1
ATOM 2646 N N . CYS A 1 338 ? -4.446 3.284 -33.678 1.00 81.56 338 CYS A N 1
ATOM 2647 C CA . CYS A 1 338 ? -5.110 2.547 -32.602 1.00 81.56 338 CYS A CA 1
ATOM 2648 C C . CYS A 1 338 ? -5.860 3.444 -31.604 1.00 81.56 338 CYS A C 1
ATOM 2650 O O . CYS A 1 338 ? -6.640 2.924 -30.815 1.00 81.56 338 CYS A O 1
ATOM 2652 N N . SER A 1 339 ? -5.695 4.771 -31.684 1.00 90.06 339 SER A N 1
ATOM 2653 C CA . SER A 1 339 ? -6.431 5.784 -30.901 1.00 90.06 339 SER A CA 1
ATOM 2654 C C . SER A 1 339 ? -6.473 5.507 -29.383 1.00 90.06 339 SER A C 1
ATOM 2656 O O . SER A 1 339 ? -7.543 5.242 -28.835 1.00 90.06 339 SER A O 1
ATOM 2658 N N . PRO A 1 340 ? -5.339 5.611 -28.666 1.00 81.94 340 PRO A N 1
ATOM 2659 C CA . PRO A 1 340 ? -5.242 5.274 -27.238 1.00 81.94 340 PRO A CA 1
ATOM 2660 C C . PRO A 1 340 ? -5.899 6.280 -26.287 1.00 81.94 340 PRO A C 1
ATOM 2662 O O . PRO A 1 340 ? -5.808 6.122 -25.075 1.00 81.94 340 PRO A O 1
ATOM 2665 N N . GLY A 1 341 ? -6.584 7.297 -26.808 1.00 82.75 341 GLY A N 1
ATOM 2666 C CA . GLY A 1 341 ? -7.084 8.410 -26.010 1.00 82.75 341 GLY A CA 1
ATOM 2667 C C . GLY A 1 341 ? -6.000 9.469 -25.764 1.00 82.75 341 GLY A C 1
ATOM 2668 O O . GLY A 1 341 ? -5.088 9.611 -26.588 1.00 82.75 341 GLY A O 1
ATOM 2669 N N . PRO A 1 342 ? -6.122 10.264 -24.687 1.00 75.62 342 PRO A N 1
ATOM 2670 C CA . PRO A 1 342 ? -5.157 11.308 -24.353 1.00 75.62 342 PRO A CA 1
ATOM 2671 C C . PRO A 1 342 ? -3.738 10.749 -24.173 1.00 75.62 342 PRO A C 1
ATOM 2673 O O . PRO A 1 342 ? -3.558 9.626 -23.725 1.00 75.62 342 PRO A O 1
ATOM 2676 N N . LYS A 1 343 ? -2.721 11.539 -24.532 1.00 86.56 343 LYS A N 1
ATOM 2677 C CA . LYS A 1 343 ? -1.293 11.228 -24.323 1.00 86.56 343 LYS A CA 1
ATOM 2678 C C . LYS A 1 343 ? -0.864 11.779 -22.966 1.00 86.56 343 LYS A C 1
ATOM 2680 O O . LYS A 1 343 ? -0.065 12.709 -22.892 1.00 86.56 343 LYS A O 1
ATOM 2685 N N . ASP A 1 344 ? -1.520 11.280 -21.935 1.00 65.06 344 ASP A N 1
ATOM 2686 C CA . ASP A 1 344 ? -1.508 11.794 -20.567 1.00 65.06 344 ASP A CA 1
ATOM 2687 C C . ASP A 1 344 ? -0.607 10.982 -19.633 1.00 65.06 344 ASP A C 1
ATOM 2689 O O . ASP A 1 344 ? -0.678 11.159 -18.422 1.00 65.06 344 ASP A O 1
ATOM 2693 N N . GLU A 1 345 ? 0.225 10.097 -20.192 1.00 68.94 345 GLU A N 1
ATOM 2694 C CA . GLU A 1 345 ? 1.066 9.167 -19.436 1.00 68.94 345 GLU A CA 1
ATOM 2695 C C . GLU A 1 345 ? 0.255 8.130 -18.650 1.00 68.94 345 GLU A C 1
ATOM 2697 O O . GLU A 1 345 ? 0.851 7.411 -17.860 1.00 68.94 345 GLU A O 1
ATOM 2702 N N . ILE A 1 346 ? -1.062 7.991 -18.862 1.00 66.75 346 ILE A N 1
ATOM 2703 C CA . ILE A 1 346 ? -1.923 7.072 -18.106 1.00 66.75 346 ILE A CA 1
ATOM 2704 C C . ILE A 1 346 ? -2.451 5.946 -18.993 1.00 66.75 346 ILE A C 1
ATOM 2706 O O . ILE A 1 346 ? -3.171 6.129 -19.976 1.00 66.75 346 ILE A O 1
ATOM 2710 N N . PHE A 1 347 ? -2.166 4.710 -18.601 1.00 77.50 347 PHE A N 1
ATOM 2711 C CA . PHE A 1 347 ? -2.654 3.538 -19.299 1.00 77.50 347 PHE A CA 1
ATOM 2712 C C . PHE A 1 347 ? -4.084 3.290 -18.818 1.00 77.50 347 PHE A C 1
ATOM 2714 O O . PHE A 1 347 ? -4.345 2.437 -17.978 1.00 77.50 347 PHE A O 1
ATOM 2721 N N . GLY A 1 348 ? -5.028 4.084 -19.319 1.00 56.34 348 GLY A N 1
ATOM 2722 C CA . GLY A 1 348 ? -6.449 3.958 -19.014 1.00 56.34 348 GLY A CA 1
ATOM 2723 C C . GLY A 1 348 ? -7.164 2.932 -19.896 1.00 56.34 348 GLY A C 1
ATOM 2724 O O . GLY A 1 348 ? -6.561 2.224 -20.706 1.00 56.34 348 GLY A O 1
ATOM 2725 N N . ILE A 1 349 ? -8.494 2.884 -19.780 1.00 58.72 349 ILE A N 1
ATOM 2726 C CA . ILE A 1 349 ? -9.340 1.988 -20.587 1.00 58.72 349 ILE A CA 1
ATOM 2727 C C . ILE A 1 349 ? -9.189 2.232 -22.098 1.00 58.72 349 ILE A C 1
ATOM 2729 O O . ILE A 1 349 ? -9.240 1.281 -22.875 1.00 58.72 349 ILE A O 1
ATOM 2733 N N . HIS A 1 350 ? -8.949 3.481 -22.514 1.00 73.75 350 HIS A N 1
ATOM 2734 C CA . HIS A 1 350 ? -8.741 3.846 -23.917 1.00 73.75 350 HIS A CA 1
ATOM 2735 C C . HIS A 1 350 ? -7.390 3.342 -24.429 1.00 73.75 350 HIS A C 1
ATOM 2737 O O . HIS A 1 350 ? -7.340 2.690 -25.472 1.00 73.75 350 HIS A O 1
ATOM 2743 N N . THR A 1 351 ? -6.319 3.530 -23.649 1.00 80.25 351 THR A N 1
ATOM 2744 C CA . THR A 1 351 ? -4.990 2.985 -23.950 1.00 80.25 351 THR A CA 1
ATOM 2745 C C . THR A 1 351 ? -5.041 1.459 -24.033 1.00 80.25 351 THR A C 1
ATOM 2747 O O . THR A 1 351 ? -4.533 0.884 -24.992 1.00 80.25 351 THR A O 1
ATOM 2750 N N . ARG A 1 352 ? -5.754 0.789 -23.112 1.00 85.94 352 ARG A N 1
ATOM 2751 C CA . ARG A 1 352 ? -5.970 -0.668 -23.171 1.00 85.94 352 ARG A CA 1
ATOM 2752 C C . ARG A 1 352 ? -6.730 -1.105 -24.418 1.00 85.94 352 ARG A C 1
ATOM 2754 O O . ARG A 1 352 ? -6.327 -2.070 -25.061 1.00 85.94 352 ARG A O 1
ATOM 2761 N N . GLY A 1 353 ? -7.806 -0.404 -24.775 1.00 74.25 353 GLY A N 1
ATOM 2762 C CA . GLY A 1 353 ? -8.554 -0.670 -26.006 1.00 74.25 353 GLY A CA 1
ATOM 2763 C C . GLY A 1 353 ? -7.677 -0.546 -27.256 1.00 74.25 353 GLY A C 1
ATOM 2764 O O . GLY A 1 353 ? -7.746 -1.392 -28.146 1.00 74.25 353 GLY A O 1
ATOM 2765 N N . ALA A 1 354 ? -6.789 0.449 -27.286 1.00 87.31 354 ALA A N 1
ATOM 2766 C CA . ALA A 1 354 ? -5.828 0.634 -28.367 1.00 87.31 354 ALA A CA 1
ATOM 2767 C C . ALA A 1 354 ? -4.751 -0.459 -28.413 1.00 87.31 354 ALA A C 1
ATOM 2769 O O . ALA A 1 354 ? -4.414 -0.917 -29.501 1.00 87.31 354 ALA A O 1
ATOM 2770 N N . VAL A 1 355 ? -4.256 -0.926 -27.262 1.00 89.38 355 VAL A N 1
ATOM 2771 C CA . VAL A 1 355 ? -3.329 -2.071 -27.200 1.00 89.38 355 VAL A CA 1
ATOM 2772 C C . VAL A 1 355 ? -3.989 -3.338 -27.737 1.00 89.38 355 VAL A C 1
ATOM 2774 O O . VAL A 1 355 ? -3.401 -4.011 -28.575 1.00 89.38 355 VAL A O 1
ATOM 2777 N N . ILE A 1 356 ? -5.232 -3.625 -27.340 1.00 80.62 356 ILE A N 1
ATOM 2778 C CA . ILE A 1 356 ? -6.001 -4.771 -27.858 1.00 80.62 356 ILE A CA 1
ATOM 2779 C C . ILE A 1 356 ? -6.170 -4.672 -29.379 1.00 80.62 356 ILE A C 1
ATOM 2781 O O . ILE A 1 356 ? -5.949 -5.647 -30.099 1.00 80.62 356 ILE A O 1
ATOM 2785 N N . LYS A 1 357 ? -6.520 -3.482 -29.886 1.00 87.06 357 LYS A N 1
ATOM 2786 C CA . LYS A 1 357 ? -6.658 -3.229 -31.328 1.00 87.06 357 LYS A CA 1
ATOM 2787 C C . LYS A 1 357 ? -5.338 -3.451 -32.074 1.00 87.06 357 LYS A C 1
ATOM 2789 O O . LYS A 1 357 ? -5.336 -4.067 -33.139 1.00 87.06 357 LYS A O 1
ATOM 2794 N N . TYR A 1 358 ? -4.226 -2.993 -31.504 1.00 91.38 358 TYR A N 1
ATOM 2795 C CA . TYR A 1 358 ? -2.890 -3.193 -32.057 1.00 91.38 358 TYR A CA 1
ATOM 2796 C C . TYR A 1 358 ? -2.477 -4.673 -32.060 1.00 91.38 358 TYR A C 1
ATOM 2798 O O . TYR A 1 358 ? -2.016 -5.189 -33.075 1.00 91.38 358 TYR A O 1
ATOM 2806 N N . GLN A 1 359 ? -2.694 -5.390 -30.956 1.00 89.50 359 GLN A N 1
ATOM 2807 C CA . GLN A 1 359 ? -2.379 -6.819 -30.856 1.00 89.50 359 GLN A CA 1
ATOM 2808 C C . GLN A 1 359 ? -3.154 -7.640 -31.896 1.00 89.50 359 GLN A C 1
ATOM 2810 O O . GLN A 1 359 ? -2.567 -8.490 -32.569 1.00 89.50 359 GLN A O 1
ATOM 2815 N N . HIS A 1 360 ? -4.438 -7.327 -32.106 1.00 85.62 360 HIS A N 1
ATOM 2816 C CA . HIS A 1 360 ? -5.242 -7.938 -33.167 1.00 85.62 360 HIS A CA 1
ATOM 2817 C C . HIS A 1 360 ? -4.674 -7.688 -34.571 1.00 85.62 360 HIS A C 1
ATOM 2819 O O . HIS A 1 360 ? -4.629 -8.620 -35.374 1.00 85.62 360 HIS A O 1
ATOM 2825 N N . SER A 1 361 ? -4.233 -6.462 -34.881 1.00 84.94 361 SER A N 1
ATOM 2826 C CA . SER A 1 361 ? -3.724 -6.120 -36.220 1.00 84.94 361 SER A CA 1
ATOM 2827 C C . SER A 1 361 ? -2.357 -6.736 -36.527 1.00 84.94 361 SER A C 1
ATOM 2829 O O . SER A 1 361 ? -1.998 -6.888 -37.694 1.00 84.94 361 SER A O 1
ATOM 2831 N N . ARG A 1 362 ? -1.602 -7.113 -35.489 1.00 82.69 362 ARG A N 1
ATOM 2832 C CA . ARG A 1 362 ? -0.268 -7.719 -35.598 1.00 82.69 362 ARG A CA 1
ATOM 2833 C C . ARG A 1 362 ? -0.239 -9.223 -35.323 1.00 82.69 362 ARG A C 1
ATOM 2835 O O . ARG A 1 362 ? 0.846 -9.793 -35.274 1.00 82.69 362 ARG A O 1
ATOM 2842 N N . HIS A 1 363 ? -1.405 -9.862 -35.180 1.00 82.25 363 HIS A N 1
ATOM 2843 C CA . HIS A 1 363 ? -1.542 -11.290 -34.856 1.00 82.25 363 HIS A CA 1
ATOM 2844 C C . HIS A 1 363 ? -0.772 -11.711 -33.591 1.00 82.25 363 HIS A C 1
ATOM 2846 O O . HIS A 1 363 ? -0.225 -12.811 -33.517 1.00 82.25 363 HIS A O 1
ATOM 2852 N N . LEU A 1 364 ? -0.727 -10.822 -32.599 1.00 82.69 364 LEU A N 1
ATOM 2853 C CA . LEU A 1 364 ? -0.123 -11.085 -31.294 1.00 82.69 364 LEU A CA 1
ATOM 2854 C C . LEU A 1 364 ? -1.145 -11.724 -30.346 1.00 82.69 364 LEU A C 1
ATOM 2856 O O . LEU A 1 364 ? -2.344 -11.760 -30.632 1.00 82.69 364 LEU A O 1
ATOM 2860 N N . GLN A 1 365 ? -0.679 -12.189 -29.184 1.00 79.88 365 GLN A N 1
ATOM 2861 C CA . GLN A 1 365 ? -1.573 -12.514 -28.073 1.00 79.88 365 GLN A CA 1
ATOM 2862 C C . GLN A 1 365 ? -2.403 -11.274 -27.711 1.00 79.88 365 GLN A C 1
ATOM 2864 O O . GLN A 1 365 ? -1.855 -10.191 -27.527 1.00 79.88 365 GLN A O 1
ATOM 2869 N N . VAL A 1 366 ? -3.727 -11.431 -27.642 1.00 81.88 366 VAL A N 1
ATOM 2870 C CA . VAL A 1 366 ? -4.663 -10.327 -27.397 1.00 81.88 366 VAL A CA 1
ATOM 2871 C C . VAL A 1 366 ? -5.142 -10.366 -25.950 1.00 81.88 366 VAL A C 1
ATOM 2873 O O . VAL A 1 366 ? -6.140 -11.004 -25.624 1.00 81.88 366 VAL A O 1
ATOM 2876 N N . ASP A 1 367 ? -4.434 -9.667 -25.076 1.00 68.88 367 ASP A N 1
ATOM 2877 C CA . ASP A 1 367 ? -4.726 -9.580 -23.638 1.00 68.88 367 ASP A CA 1
ATOM 2878 C C . ASP A 1 367 ? -4.833 -8.128 -23.133 1.00 68.88 367 ASP A C 1
ATOM 2880 O O . ASP A 1 367 ? -5.329 -7.866 -22.027 1.00 68.88 367 ASP A O 1
ATOM 2884 N N . GLY A 1 368 ? -4.458 -7.156 -23.971 1.00 73.69 368 GLY A N 1
ATOM 2885 C CA . GLY A 1 368 ? -4.405 -5.743 -23.611 1.00 73.69 368 GLY A CA 1
ATOM 2886 C C . GLY A 1 368 ? -3.229 -5.390 -22.704 1.00 73.69 368 GLY A C 1
ATOM 2887 O O . GLY A 1 368 ? -3.267 -4.332 -22.072 1.00 73.69 368 GLY A O 1
ATOM 2888 N N . ILE A 1 369 ? -2.223 -6.265 -22.625 1.00 82.56 369 ILE A N 1
ATOM 2889 C CA . ILE A 1 369 ? -0.986 -6.080 -21.867 1.00 82.56 369 ILE A CA 1
ATOM 2890 C C . ILE A 1 369 ? 0.156 -5.832 -22.854 1.00 82.56 369 ILE A C 1
ATOM 2892 O O . ILE A 1 369 ? 0.346 -6.541 -23.844 1.00 82.56 369 ILE A O 1
ATOM 2896 N N . VAL A 1 370 ? 0.959 -4.810 -22.588 1.00 85.88 370 VAL A N 1
ATOM 2897 C CA . VAL A 1 370 ? 2.164 -4.541 -23.368 1.00 85.88 370 VAL A CA 1
ATOM 2898 C C . VAL A 1 370 ? 3.336 -5.233 -22.692 1.00 85.88 370 VAL A C 1
ATOM 2900 O O . VAL A 1 370 ? 4.056 -4.636 -21.895 1.00 85.88 370 VAL A O 1
ATOM 2903 N N . GLY A 1 371 ? 3.472 -6.525 -22.982 1.00 79.00 371 GLY A N 1
ATOM 2904 C CA . GLY A 1 371 ? 4.622 -7.336 -22.587 1.00 79.00 371 GLY A CA 1
ATOM 2905 C C . GLY A 1 371 ? 5.699 -7.421 -23.662 1.00 79.00 371 GLY A C 1
ATOM 2906 O O . GLY A 1 371 ? 5.594 -6.749 -24.689 1.00 79.00 371 GLY A O 1
ATOM 2907 N N . PRO A 1 372 ? 6.736 -8.254 -23.470 1.00 73.56 372 PRO A N 1
ATOM 2908 C CA . PRO A 1 372 ? 7.921 -8.269 -24.330 1.00 73.56 372 PRO A CA 1
ATOM 2909 C C . PRO A 1 372 ? 7.626 -8.484 -25.821 1.00 73.56 372 PRO A C 1
ATOM 2911 O O . PRO A 1 372 ? 8.319 -7.922 -26.663 1.00 73.56 372 PRO A O 1
ATOM 2914 N N . GLN A 1 373 ? 6.585 -9.253 -26.164 1.00 74.06 373 GLN A N 1
ATOM 2915 C CA . GLN A 1 373 ? 6.163 -9.455 -27.558 1.00 74.06 373 GLN A CA 1
ATOM 2916 C C . GLN A 1 373 ? 5.467 -8.219 -28.143 1.00 74.06 373 GLN A C 1
ATOM 2918 O O . GLN A 1 373 ? 5.754 -7.820 -29.270 1.00 74.06 373 GLN A O 1
ATOM 2923 N N . THR A 1 374 ? 4.578 -7.586 -27.373 1.00 86.00 374 THR A N 1
ATOM 2924 C CA . THR A 1 374 ? 3.895 -6.354 -27.787 1.00 86.00 374 THR A CA 1
ATOM 2925 C C . THR A 1 374 ? 4.888 -5.200 -27.889 1.00 86.00 374 THR A C 1
ATOM 2927 O O . THR A 1 374 ? 4.889 -4.497 -28.893 1.00 86.00 374 THR A O 1
ATOM 2930 N N . TRP A 1 375 ? 5.779 -5.040 -26.904 1.00 84.25 375 TRP A N 1
ATOM 2931 C CA . TRP A 1 375 ? 6.870 -4.067 -26.953 1.00 84.25 375 TRP A CA 1
ATOM 2932 C C . TRP A 1 375 ? 7.792 -4.312 -28.128 1.00 84.25 375 TRP A C 1
ATOM 2934 O O . TRP A 1 375 ? 8.089 -3.392 -28.879 1.00 84.25 375 TRP A O 1
ATOM 2944 N N . GLY A 1 376 ? 8.183 -5.565 -28.311 1.00 74.38 376 GLY A N 1
ATOM 2945 C CA . GLY A 1 376 ? 8.973 -5.992 -29.440 1.00 74.38 376 GLY A CA 1
ATOM 2946 C C . GLY A 1 376 ? 8.385 -5.562 -30.779 1.00 74.38 376 GLY A C 1
ATOM 2947 O O . GLY A 1 376 ? 9.043 -4.885 -31.562 1.00 74.38 376 GLY A O 1
ATOM 2948 N N . SER A 1 377 ? 7.102 -5.858 -30.996 1.00 81.81 377 SER A N 1
ATOM 2949 C CA . SER A 1 377 ? 6.379 -5.446 -32.201 1.00 81.81 377 SER A CA 1
ATOM 2950 C C . SER A 1 377 ? 6.195 -3.931 -32.325 1.00 81.81 377 SER A C 1
ATOM 2952 O O . SER A 1 377 ? 6.164 -3.426 -33.438 1.00 81.81 377 SER A O 1
ATOM 2954 N N . LEU A 1 378 ? 6.012 -3.199 -31.222 1.00 79.94 378 LEU A N 1
ATOM 2955 C CA . LEU A 1 378 ? 5.848 -1.737 -31.243 1.00 79.94 378 LEU A CA 1
ATOM 2956 C C . LEU A 1 378 ? 7.154 -1.007 -31.581 1.00 79.94 378 LEU A C 1
ATOM 2958 O O . LEU A 1 378 ? 7.108 0.125 -32.059 1.00 79.94 378 LEU A O 1
ATOM 2962 N N . LEU A 1 379 ? 8.287 -1.650 -31.299 1.00 72.81 379 LEU A N 1
ATOM 2963 C CA . LEU A 1 379 ? 9.645 -1.134 -31.461 1.00 72.81 379 LEU A CA 1
ATOM 2964 C C . LEU A 1 379 ? 10.361 -1.686 -32.705 1.00 72.81 379 LEU A C 1
ATOM 2966 O O . LEU A 1 379 ? 11.552 -1.422 -32.871 1.00 72.81 379 LEU A O 1
ATOM 2970 N N . SER A 1 380 ? 9.646 -2.458 -33.527 1.00 66.31 380 SER A N 1
ATOM 2971 C CA . SER A 1 380 ? 10.081 -3.019 -34.812 1.00 66.31 380 SER A CA 1
ATOM 2972 C C . SER A 1 380 ? 9.192 -2.482 -35.923 1.00 66.31 380 SER A C 1
ATOM 2974 O O . SER A 1 380 ? 9.724 -2.278 -37.033 1.00 66.31 380 SER A O 1
#

Foldseek 3Di:
DDFDDPQFAKAFEDACVLPFFPLLQLVVLRHAEYEYEQEEAQPGGGLCRLVCQVNNVVNNHFYFYEYEYDADPPGALLNSLVNRQVRQVVSPHGTLDAYEYEDEDHHPDALVSVLVSVQNSQVNNCVSPVGGYAYEDELVRPQVSNQDHPGPHAYAYEDEPDRDGDNHNNDPDHQKYQHDQADDGPRTPGTTTMMTGPDHPCVVCVVSVHHRDDPPPDPPDDDDDDDDDDDDDDDDDDFDDCPPQPKAAQDVVWDADVSLLLQCLLLVQPPSRRTLHPSQLVSLLQLCVLVVHDNDSMCGRVVVVVSVCLQPPVDWDAASQFDDSLLVLCVLLVVVVLQQDDSHRGNHPSVLSSLQVQCVVSVHPRDSICHSNNNSNSSD

Sequence (380 aa):
MQPIKKDDAKGIDVSQWQGAINWHDVAADGIVFSYIRATEGVGFTDPKFGQNMANAKAAGILEGAYHYATPDVSNDAVAEAKYFCDVVEKNGGFGELRPALDLETESGMTPKQLQQWVNDFGKYVKSRTNRVGLLYISPNFDKSKLANLAVDEELWSADWGVKSPSGYSNFNKWEFWQHSDKGSVKGISGRVDLDVFNGDLAALRTYCGLPPEPPAPVQPAPHKAPSAAPPVHHVTHVQPTKDKYPELRLERPYMHSDAVKTVQKVVNAWPIDGVYGPKTTKAVEDFQDHQHITKDGIVGPQTWGRIHYVQHHMKEIMIGAVGGEVLHLQRVLTFYDCSPGPKDEIFGIHTRGAVIKYQHSRHLQVDGIVGPQTWGSLLS

Secondary structure (DSSP, 8-state):
-PPPPTTPPEEEEE-GGG-S--HHHHHHTT--EEEEEEEETTTEE-TTHHHHHHHHHHTT-EEEEEEE----TT--HHHHHHHHHHHHHHTT-SBSSPPEEE----TT--HHHHHHHHHHHHHHHHHHHSS--EEEE-HHHHTTTTTT--S-PEEEEE--S-SS----SS-SS-SEEEEEEEE--TTS-S-EEEEEESS-HHHHHHHTTPPPPPPPP-PPPPPPPPP-----------PPPTTTS--B---SSPEE-HHHHHHHHHTT-SS-SSEESHHHHHHHHHHHHHTTS--SS-B-HHHHHHHHHHHHTS--B-TT-BSHHHHHHHHHHHHTT---S--SSB--HHHHHHHHHHHHHTT---SS-B-HHHHHHHT-

pLDDT: mean 82.62, std 17.71, range [26.23, 98.88]